Protein AF-A0A1A8WKZ7-F1 (afdb_monomer_lite)

Sequence (578 aa):
KQLILRSRLQVYEELKKWKVPHANYVVVDHDTVKRGEHVFEEYYDYIVYDNIRLNKPFIEKPINADNHNNWIYYPKNTGGGCKKLFRKIKDRSSEYCPDIHQVRTNGTYIYEEFLSTFGTDIKVYTVGQMFAHAEARKSPALDGKVCRTSEGKEVRYAVILSEAEKIIAYRIVEAFQQTVCGFDILRTANGPFVCDVNGWSFVKGNIKYYNDCAHILRAMFLAKLEEKYNIIPRDLADNWYSIENEEEVLRKTFRQPDDLHCSHHEELCSVIIVMRHGDRKPKQKMKFVTDKTLFLEYFNNDDSLYNLIDNKITHDGSTGLSTTGSGVASNSLGSTMHLNTSSAVYNYDILNKNGSNCTGLNNISLEKKIPCNDVEKQDESIKKQNTNSSNYNEQNSSPKKTNSQDDEERKRNLQKAYTKKQIKFKSPEELQDLFLRNNIILNEIEKEYKHLKEEILQIQNNYNEQVEKDSKNGDQTKDDNDLSELEAKRTEYEVMIENHKTLYKILERGDGFTGINRKIQLKPVDFEVINDKIIVTKILVVAKWGGELTRMGRRQSENLGKRFRATLYPGDSDGLLR

pLDDT: mean 71.94, std 26.07, range [19.52, 98.12]

Organism: NCBI:txid864141

Foldseek 3Di:
DVVLQQFVVSVVVLCVVLVAFAFDKDKDWLVCVVVVVWDWDDDQAWIATNNDIDGPQKKKADRGQVFQQIKTFHHVVVQTFIKTAHDDDQFFGIDTDSVHRDDDSPGMIMIGHDFDAPQWKKKWKAQALQFIWIKIAGDCVPHRTFDADPVRHGDIDTDFDDPSVSVSSNSVCVSVVANTWMFIWGQHPVGIHTHHTNGHDADPPDPVSVVVNVVSVVVVVVVVCCVPPVPDPVVCCVVVVVCPDPVVVSDVRRDDPPPPDDDDDDDCPDDDDDDDFFDWDDKDKDKDKDQDPLQLCCPFPCPNPPVPPDVPDDDDDDDDDDDDDDDDDDDDDDDDDDDDDDDDDDDDDDDDDDDDDDDDDDDDDDDDDDDDDDDDDDDDDDDDDDDDDDDDDDDDDDDDDDPVVVVVVVVVVVVVVQQPDKDKDQALVSLVSVLVSLVVVLVVLVVVLVVLVVVLVVLVVVVVVVVVPDPDDDDPPPSVVVSVVSVVVNVVSVVVNVVSVVSNCQSPPDDRSPDSFKMKMKGQDDWDQDPNDIRRRMIMIMIMGIRHGDPRRVVVVVVVLQVVCCVVDVDDDSDPDD

Secondary structure (DSSP, 8-state):
-GGGGGBHHHHHHHHHHTT-----EEEEEHHHHHTTSS-EEE-SSEEEETTEEEESSEEEEESBTT----EEE--GGGT--EEEEEEEETTEEEEEETT--SPP-SSEEEEEE----SSEEEEEEEESSS-EEEEEEE-TTSS-B--B-TTSPBP-EEEPPPHHHHHHHHHHHHHHT-SEEEEEEEEETTEEEEEEEEES---SS-HHHHHHHHHHHHHHHHHHHHHHH----TTTHHHHTT---HHHHHHHHS--TT---------------------BPPEEE--EEE--HHHHHHHH-TTTTTTTSSTTSS-------------------------------------------------------------------------------------PPPTHHHHHHHHHHHHHHHTT--B---SHHHHHHHHHHHHHHHHHHHHHHHHHHHHHHHHHHHHHHHHTT--S---HHHHHHHHHHHHHHHHHHHHHHHHHHHHHHHHHSSGGG--TT-EEEEEEEEEEEETTEEEEEEEEEEEEEE-PBPHHHHHHHHHHHHHHHHHHS-SS---S--

InterPro domains:
  IPR000560 Histidine phosphatase superfamily, clade-2 [PF00328] (267-576)
  IPR013651 ATP-grasp fold, RimK-type [PF08443] (155-201)
  IPR029033 Histidine phosphatase superfamily [SSF53254] (265-569)
  IPR033379 Histidine acid phosphatase active site [PS00616] (268-282)
  IPR037446 Histidine acid phosphatase, VIP1 family [PTHR12750] (1-578)

Radius of gyration: 35.28 Å; chains: 1; bounding box: 80×85×117 Å

Structure (mmCIF, N/CA/C/O backbone):
data_AF-A0A1A8WKZ7-F1
#
_entry.id   AF-A0A1A8WKZ7-F1
#
loop_
_atom_site.group_PDB
_atom_site.id
_atom_site.type_symbol
_atom_site.label_atom_id
_atom_site.label_alt_id
_atom_site.label_comp_id
_atom_site.label_asym_id
_atom_site.label_entity_id
_atom_site.label_seq_id
_atom_site.pdbx_PDB_ins_code
_atom_site.Cartn_x
_atom_site.Cartn_y
_atom_site.Cartn_z
_atom_site.occupancy
_atom_site.B_iso_or_equiv
_atom_site.auth_seq_id
_atom_site.auth_comp_id
_atom_site.auth_asym_id
_atom_site.auth_atom_id
_atom_site.pdbx_PDB_model_num
ATOM 1 N N . LYS A 1 1 ? -3.377 13.063 -4.731 1.00 71.75 1 LYS A N 1
ATOM 2 C CA . LYS A 1 1 ? -3.562 11.724 -5.345 1.00 71.75 1 LYS A CA 1
ATOM 3 C C . LYS A 1 1 ? -2.998 10.554 -4.522 1.00 71.75 1 LYS A C 1
ATOM 5 O O . LYS A 1 1 ? -3.592 9.496 -4.601 1.00 71.75 1 LYS A O 1
ATOM 10 N N . GLN A 1 2 ? -1.955 10.695 -3.688 1.00 77.25 2 GLN A N 1
ATOM 11 C CA . GLN A 1 2 ? -1.358 9.550 -2.957 1.00 77.25 2 GLN A CA 1
ATOM 12 C C . GLN A 1 2 ? -2.337 8.700 -2.109 1.00 77.25 2 GLN A C 1
ATOM 14 O O . GLN A 1 2 ? -2.132 7.500 -1.993 1.00 77.25 2 GLN A O 1
ATOM 19 N N . LEU A 1 3 ? -3.426 9.277 -1.576 1.00 84.88 3 LEU A N 1
ATOM 20 C CA . LEU A 1 3 ? -4.473 8.520 -0.864 1.00 84.88 3 LEU A CA 1
ATOM 21 C C . LEU A 1 3 ? -5.161 7.444 -1.728 1.00 84.88 3 LEU A C 1
ATOM 23 O O . LEU A 1 3 ? -5.509 6.399 -1.191 1.00 84.88 3 LEU A O 1
ATOM 27 N N . ILE A 1 4 ? -5.281 7.662 -3.045 1.00 90.44 4 ILE A N 1
ATOM 28 C CA . ILE A 1 4 ? -5.861 6.706 -4.012 1.00 90.44 4 ILE A CA 1
ATOM 29 C C . ILE A 1 4 ? -5.137 5.358 -3.919 1.00 90.44 4 ILE A C 1
ATOM 31 O O . ILE A 1 4 ? -5.763 4.307 -3.918 1.00 90.44 4 ILE A O 1
ATOM 35 N N . LEU A 1 5 ? -3.811 5.393 -3.753 1.00 92.25 5 LEU A N 1
ATOM 36 C CA . LEU A 1 5 ? -2.958 4.207 -3.696 1.00 92.25 5 LEU A CA 1
ATOM 37 C C . LEU A 1 5 ? -3.195 3.331 -2.454 1.00 92.25 5 LEU A C 1
ATOM 39 O O . LEU A 1 5 ? -2.729 2.199 -2.436 1.00 92.25 5 LEU A O 1
ATOM 43 N N . ARG A 1 6 ? -3.914 3.813 -1.425 1.00 91.56 6 ARG A N 1
ATOM 44 C CA . ARG A 1 6 ? -4.303 2.987 -0.265 1.00 91.56 6 ARG A CA 1
ATOM 45 C C . ARG A 1 6 ? -5.490 2.061 -0.568 1.00 91.56 6 ARG A C 1
ATOM 47 O O . ARG A 1 6 ? -5.666 1.071 0.139 1.00 91.56 6 ARG A O 1
ATOM 54 N N . SER A 1 7 ? -6.292 2.347 -1.598 1.00 95.50 7 SER A N 1
ATOM 55 C CA . SER A 1 7 ? -7.467 1.551 -1.978 1.00 95.50 7 SER A CA 1
ATOM 56 C C . SER A 1 7 ? -7.294 0.955 -3.371 1.00 95.50 7 SER A C 1
ATOM 58 O O . SER A 1 7 ? -7.263 1.677 -4.366 1.00 95.50 7 SER A O 1
ATOM 60 N N . ARG A 1 8 ? -7.239 -0.378 -3.469 1.00 96.25 8 ARG A N 1
ATOM 61 C CA . ARG A 1 8 ? -7.125 -1.081 -4.759 1.00 96.25 8 ARG A CA 1
ATOM 62 C C . ARG A 1 8 ? -8.284 -0.764 -5.701 1.00 96.25 8 ARG A C 1
ATOM 64 O O . ARG A 1 8 ? -8.066 -0.673 -6.903 1.00 96.25 8 ARG A O 1
ATOM 71 N N . LEU A 1 9 ? -9.479 -0.522 -5.156 1.00 96.00 9 LEU A N 1
ATOM 72 C CA . LEU A 1 9 ? -10.637 -0.103 -5.942 1.00 96.00 9 LEU A CA 1
ATOM 73 C C . LEU A 1 9 ? -10.389 1.255 -6.611 1.00 96.00 9 LEU A C 1
ATOM 75 O O . LEU A 1 9 ? -10.510 1.361 -7.826 1.00 96.00 9 LEU A O 1
ATOM 79 N N . GLN A 1 10 ? -9.931 2.255 -5.852 1.00 96.62 10 GLN A N 1
ATOM 80 C CA . GLN A 1 10 ? -9.629 3.585 -6.398 1.00 96.62 10 GLN A CA 1
ATOM 81 C C . GLN A 1 10 ? -8.442 3.558 -7.376 1.00 96.62 10 GLN A C 1
ATOM 83 O O . GLN A 1 10 ? -8.415 4.315 -8.348 1.00 96.62 10 GLN A O 1
ATOM 88 N N . VAL A 1 11 ? -7.467 2.663 -7.162 1.00 97.19 11 VAL A N 1
ATOM 89 C CA . VAL A 1 11 ? -6.409 2.389 -8.148 1.00 97.19 11 VAL A CA 1
ATOM 90 C C . VAL A 1 11 ? -7.014 1.855 -9.449 1.00 97.19 11 VAL A C 1
ATOM 92 O O . VAL A 1 11 ? -6.665 2.358 -10.513 1.00 97.19 11 VAL A O 1
ATOM 95 N N . TYR A 1 12 ? -7.927 0.882 -9.395 1.00 96.94 12 TYR A N 1
ATOM 96 C CA . TYR A 1 12 ? -8.514 0.273 -10.597 1.00 96.94 12 TYR A CA 1
ATOM 97 C C . TYR A 1 12 ? -9.472 1.223 -11.327 1.00 96.94 12 TYR A C 1
ATOM 99 O O . TYR A 1 12 ? -9.458 1.271 -12.555 1.00 96.94 12 TYR A O 1
ATOM 107 N N . GLU A 1 13 ? -10.206 2.068 -10.604 1.00 96.38 13 GLU A N 1
ATOM 108 C CA . GLU A 1 13 ? -11.003 3.158 -11.178 1.00 96.38 13 GLU A CA 1
ATOM 109 C C . GLU A 1 13 ? -10.139 4.159 -11.967 1.00 96.38 13 GLU A C 1
ATOM 111 O O . GLU A 1 13 ? -10.470 4.492 -13.110 1.00 96.38 13 GLU A O 1
ATOM 116 N N . GLU A 1 14 ? -9.006 4.611 -11.412 1.00 96.81 14 GLU A N 1
ATOM 117 C CA . GLU A 1 14 ? -8.108 5.534 -12.123 1.00 96.81 14 GLU A CA 1
ATOM 118 C C . GLU A 1 14 ? -7.378 4.813 -13.284 1.00 96.81 14 GLU A C 1
ATOM 120 O O . GLU A 1 14 ? -7.262 5.394 -14.363 1.00 96.81 14 GLU A O 1
ATOM 125 N N . LEU A 1 15 ? -6.984 3.534 -13.158 1.00 97.56 15 LEU A N 1
ATOM 126 C CA . LEU A 1 15 ? -6.444 2.749 -14.290 1.00 97.56 15 LEU A CA 1
ATOM 127 C C . LEU A 1 15 ? -7.457 2.639 -15.445 1.00 97.56 15 LEU A C 1
ATOM 129 O O . LEU A 1 15 ? -7.109 2.924 -16.596 1.00 97.56 15 LEU A O 1
ATOM 133 N N . LYS A 1 16 ? -8.718 2.300 -15.143 1.00 96.56 16 LYS A N 1
ATOM 134 C CA . LYS A 1 16 ? -9.818 2.195 -16.116 1.00 96.56 16 LYS A CA 1
ATOM 135 C C . LYS A 1 16 ? -10.064 3.523 -16.831 1.00 96.56 16 LYS A C 1
ATOM 137 O O . LYS A 1 16 ? -10.123 3.570 -18.060 1.00 96.56 16 LYS A O 1
ATOM 142 N N . LYS A 1 17 ? -10.140 4.621 -16.073 1.00 97.00 17 LYS A N 1
ATOM 143 C CA . LYS A 1 17 ? -10.303 5.992 -16.584 1.00 97.00 17 LYS A CA 1
ATOM 144 C C . LYS A 1 17 ? -9.184 6.405 -17.545 1.00 97.00 17 LYS A C 1
ATOM 146 O O . LYS A 1 17 ? -9.459 7.030 -18.566 1.00 97.00 17 LYS A O 1
ATOM 151 N N . TRP A 1 18 ? -7.942 6.017 -17.256 1.00 97.00 18 TRP A N 1
ATOM 152 C CA . TRP A 1 18 ? -6.776 6.290 -18.105 1.00 97.00 18 TRP A CA 1
ATOM 153 C C . TRP A 1 18 ? -6.521 5.227 -19.186 1.00 97.00 18 TRP A C 1
ATOM 155 O O . TRP A 1 18 ? -5.505 5.287 -19.882 1.00 97.00 18 TRP A O 1
ATOM 165 N N . LYS A 1 19 ? -7.448 4.274 -19.374 1.00 97.00 19 LYS A N 1
ATOM 166 C CA . LYS A 1 19 ? -7.346 3.181 -20.356 1.00 97.00 19 LYS A CA 1
ATOM 167 C C . LYS A 1 19 ? -6.032 2.398 -20.211 1.00 97.00 19 LYS A C 1
ATOM 169 O O . LYS A 1 19 ? -5.365 2.093 -21.202 1.00 97.00 19 LYS A O 1
ATOM 174 N N . VAL A 1 20 ? -5.622 2.129 -18.973 1.00 97.75 20 VAL A N 1
ATOM 175 C CA . VAL A 1 20 ? -4.478 1.265 -18.661 1.00 97.75 20 VAL A CA 1
ATOM 176 C C . VAL A 1 20 ? -4.999 -0.165 -18.477 1.00 97.75 20 VAL A C 1
ATOM 178 O O . VAL A 1 20 ? -5.887 -0.355 -17.647 1.00 97.75 20 VAL A O 1
ATOM 181 N N . PRO A 1 21 ? -4.494 -1.170 -19.222 1.00 97.25 21 PRO A N 1
ATOM 182 C CA . PRO A 1 21 ? -4.981 -2.542 -19.103 1.00 97.25 21 PRO A CA 1
ATOM 183 C C . PRO A 1 21 ? -4.784 -3.104 -17.691 1.00 97.25 21 PRO A C 1
ATOM 185 O O . PRO A 1 21 ? -3.679 -3.064 -17.150 1.00 97.25 21 PRO A O 1
ATOM 188 N N . HIS A 1 22 ? -5.846 -3.667 -17.123 1.00 96.69 22 HIS A N 1
ATOM 189 C CA . HIS A 1 22 ? -5.868 -4.403 -15.857 1.00 96.69 22 HIS A CA 1
ATOM 190 C C . HIS A 1 22 ? -6.799 -5.621 -16.008 1.00 96.69 22 HIS A C 1
ATOM 192 O O . HIS A 1 22 ? -7.560 -5.692 -16.973 1.00 96.69 22 HIS A O 1
ATOM 198 N N . ALA A 1 23 ? -6.738 -6.588 -15.089 1.00 95.25 23 ALA A N 1
ATOM 199 C CA . ALA A 1 23 ? -7.630 -7.753 -15.110 1.00 95.25 23 ALA A CA 1
ATOM 200 C C . ALA A 1 23 ? -9.109 -7.340 -14.962 1.00 95.25 23 ALA A C 1
ATOM 202 O O . ALA A 1 23 ? -9.403 -6.331 -14.309 1.00 95.25 23 ALA A O 1
ATOM 203 N N . ASN A 1 24 ? -10.045 -8.117 -15.520 1.00 94.25 24 ASN A N 1
ATOM 204 C CA . ASN A 1 24 ? -11.459 -7.946 -15.181 1.00 94.25 24 ASN A CA 1
ATOM 205 C C . ASN A 1 24 ? -11.666 -8.314 -13.709 1.00 94.25 24 ASN A C 1
ATOM 207 O O . ASN A 1 24 ? -11.052 -9.263 -13.215 1.00 94.25 24 ASN A O 1
ATOM 211 N N . TYR A 1 25 ? -12.519 -7.564 -13.013 1.00 96.19 25 TYR A N 1
ATOM 212 C CA . TYR A 1 25 ? -12.750 -7.748 -11.586 1.00 96.19 25 TYR A CA 1
ATOM 213 C C . TYR A 1 25 ? -14.197 -7.474 -11.179 1.00 96.19 25 TYR A C 1
ATOM 215 O O . TYR A 1 25 ? -14.908 -6.700 -11.822 1.00 96.19 25 TYR A O 1
ATOM 223 N N . VAL A 1 26 ? -14.592 -8.078 -10.062 1.00 96.25 26 VAL A N 1
ATOM 224 C CA . VAL A 1 26 ? -15.839 -7.828 -9.337 1.00 96.25 26 VAL A CA 1
ATOM 225 C C . VAL A 1 26 ? -15.483 -7.407 -7.912 1.00 96.25 26 VAL A C 1
ATOM 227 O O . VAL A 1 26 ? -14.563 -7.958 -7.305 1.00 96.25 26 VAL A O 1
ATOM 230 N N . VAL A 1 27 ? -16.194 -6.415 -7.378 1.00 96.94 27 VAL A N 1
ATOM 231 C CA . VAL A 1 27 ? -16.107 -6.029 -5.964 1.00 96.94 27 VAL A CA 1
ATOM 232 C C . VAL A 1 27 ? -17.284 -6.666 -5.247 1.00 96.94 27 VAL A C 1
ATOM 234 O O . VAL A 1 27 ? -18.422 -6.432 -5.640 1.00 96.94 27 VAL A O 1
ATOM 237 N N . VAL A 1 28 ? -17.010 -7.451 -4.210 1.00 97.00 28 VAL A N 1
ATOM 238 C CA . VAL A 1 28 ? -18.039 -8.099 -3.392 1.00 97.00 28 VAL A CA 1
ATOM 239 C C . VAL A 1 28 ? -17.899 -7.583 -1.972 1.00 97.00 28 VAL A C 1
ATOM 241 O O . VAL A 1 28 ? -16.843 -7.739 -1.351 1.00 97.00 28 VAL A O 1
ATOM 244 N N . ASP A 1 29 ? -18.964 -6.972 -1.461 1.00 96.38 29 ASP A N 1
ATOM 245 C CA . ASP A 1 29 ? -19.082 -6.645 -0.047 1.00 96.38 29 ASP A CA 1
ATOM 246 C C . ASP A 1 29 ? -19.871 -7.743 0.666 1.00 96.38 29 ASP A C 1
ATOM 248 O O . ASP A 1 29 ? -21.097 -7.796 0.615 1.00 96.38 29 ASP A O 1
ATOM 252 N N . HIS A 1 30 ? -19.173 -8.658 1.339 1.00 95.31 30 HIS A N 1
ATOM 253 C CA . HIS A 1 30 ? -19.844 -9.783 1.992 1.00 95.31 30 HIS A CA 1
ATOM 254 C C . HIS A 1 30 ? -20.759 -9.363 3.149 1.00 95.31 30 HIS A C 1
ATOM 256 O O . HIS A 1 30 ? -21.585 -10.165 3.583 1.00 95.31 30 HIS A O 1
ATOM 262 N N . ASP A 1 31 ? -20.672 -8.124 3.639 1.00 94.19 31 ASP A N 1
ATOM 263 C CA . ASP A 1 31 ? -21.614 -7.622 4.639 1.00 94.19 31 ASP A CA 1
ATOM 264 C C . ASP A 1 31 ? -22.947 -7.172 4.016 1.00 94.19 31 ASP A C 1
ATOM 266 O O . ASP A 1 31 ? -23.980 -7.313 4.670 1.00 94.19 31 ASP A O 1
ATOM 270 N N . THR A 1 32 ? -22.976 -6.716 2.755 1.00 94.50 32 THR A N 1
ATOM 271 C CA . THR A 1 32 ? -24.239 -6.467 2.021 1.00 94.50 32 THR A CA 1
ATOM 272 C C . THR A 1 32 ? -24.911 -7.789 1.633 1.00 94.50 32 THR A C 1
ATOM 274 O O . THR A 1 32 ? -26.124 -7.942 1.787 1.00 94.50 32 THR A O 1
ATOM 277 N N . VAL A 1 33 ? -24.113 -8.793 1.247 1.00 94.50 33 VAL A N 1
ATOM 278 C CA . VAL A 1 33 ? -24.564 -10.173 0.987 1.00 94.50 33 VAL A CA 1
ATOM 279 C C . VAL A 1 33 ? -25.240 -10.773 2.226 1.00 94.50 33 VAL A C 1
ATOM 281 O O . VAL A 1 33 ? -26.347 -11.296 2.127 1.00 94.50 33 VAL A O 1
ATOM 284 N N . LYS A 1 34 ? -24.639 -10.643 3.420 1.00 93.38 34 LYS A N 1
ATOM 285 C CA . LYS A 1 34 ? -25.251 -11.104 4.689 1.00 93.38 34 LYS A CA 1
ATOM 286 C C . LYS A 1 34 ? -26.572 -10.405 5.017 1.00 93.38 34 LYS A C 1
ATOM 288 O O . LYS A 1 34 ? -27.421 -11.009 5.667 1.00 93.38 34 LYS A O 1
ATOM 293 N N . ARG A 1 35 ? -26.750 -9.148 4.590 1.00 94.75 35 ARG A N 1
ATOM 294 C CA . ARG A 1 35 ? -28.013 -8.402 4.734 1.00 94.75 35 ARG A CA 1
ATOM 295 C C . ARG A 1 35 ? -29.060 -8.777 3.676 1.00 94.75 35 ARG A C 1
ATOM 297 O O . ARG A 1 35 ? -30.199 -8.335 3.789 1.00 94.75 35 ARG A O 1
ATOM 304 N N . GLY A 1 36 ? -28.706 -9.598 2.683 1.00 93.12 36 GLY A N 1
ATOM 305 C CA . GLY A 1 36 ? -29.589 -9.985 1.580 1.00 93.12 36 GLY A CA 1
ATOM 306 C C . GLY A 1 36 ? -29.788 -8.890 0.528 1.00 93.12 36 GLY A C 1
ATOM 307 O O . GLY A 1 36 ? -30.736 -8.962 -0.247 1.00 93.12 36 GLY A O 1
ATOM 308 N N . GLU A 1 37 ? -28.922 -7.872 0.504 1.00 95.12 37 GLU A N 1
ATOM 309 C CA . GLU A 1 37 ? -28.981 -6.767 -0.468 1.00 95.12 37 GLU A CA 1
ATOM 310 C C . GLU A 1 37 ? -28.437 -7.178 -1.847 1.00 95.12 37 GLU A C 1
ATOM 312 O O . GLU A 1 37 ? -28.859 -6.630 -2.862 1.00 95.12 37 GLU A O 1
ATOM 317 N N . HIS A 1 38 ? -27.520 -8.151 -1.872 1.00 95.00 38 HIS A N 1
ATOM 318 C CA . HIS A 1 38 ? -26.842 -8.663 -3.064 1.00 95.00 38 HIS A CA 1
ATOM 319 C C . HIS A 1 38 ? -26.800 -10.194 -3.048 1.00 95.00 38 HIS A C 1
ATOM 321 O O . HIS A 1 38 ? -26.739 -10.809 -1.978 1.00 95.00 38 HIS A O 1
ATOM 327 N N . VAL A 1 39 ? -26.803 -10.818 -4.229 1.00 94.88 39 VAL A N 1
ATOM 328 C CA . VAL A 1 39 ? -26.805 -12.284 -4.362 1.00 94.88 39 VAL A CA 1
ATOM 329 C C . VAL A 1 39 ? -25.388 -12.776 -4.630 1.00 94.88 39 VAL A C 1
ATOM 331 O O . VAL A 1 39 ? -24.793 -12.434 -5.650 1.00 94.88 39 VAL A O 1
ATOM 334 N N . PHE A 1 40 ? -24.867 -13.617 -3.735 1.00 96.94 40 PHE A N 1
ATOM 335 C CA . PHE A 1 40 ? -23.580 -14.291 -3.893 1.00 96.94 40 PHE A CA 1
ATOM 336 C C . PHE A 1 40 ? -23.755 -15.810 -3.819 1.00 96.94 40 PHE A C 1
ATOM 338 O O . PHE A 1 40 ? -24.225 -16.339 -2.811 1.00 96.94 40 PHE A O 1
ATOM 345 N N . GLU A 1 41 ? -23.335 -16.510 -4.870 1.00 96.38 41 GLU A N 1
ATOM 346 C CA . GLU A 1 41 ? -23.343 -17.970 -4.948 1.00 96.38 41 GLU A CA 1
ATOM 347 C C . GLU A 1 41 ? -21.910 -18.477 -5.140 1.00 96.38 41 GLU A C 1
ATOM 349 O O . GLU A 1 41 ? -21.220 -18.107 -6.096 1.00 96.38 41 GLU A O 1
ATOM 354 N N . GLU A 1 42 ? -21.449 -19.350 -4.244 1.00 96.50 42 GLU A N 1
ATOM 355 C CA . GLU A 1 42 ? -20.142 -19.992 -4.362 1.00 96.50 42 GLU A CA 1
ATOM 356 C C . GLU A 1 42 ? -20.273 -21.448 -4.818 1.00 96.50 42 GLU A C 1
ATOM 358 O O . GLU A 1 42 ? -20.920 -22.275 -4.174 1.00 96.50 42 GLU A O 1
ATOM 363 N N . TYR A 1 43 ? -19.571 -21.774 -5.901 1.00 96.12 43 TYR A N 1
ATOM 364 C CA . TYR A 1 43 ? -19.413 -23.125 -6.419 1.00 96.12 43 TYR A CA 1
ATOM 365 C C . TYR A 1 43 ? -17.936 -23.538 -6.374 1.00 96.12 43 TYR A C 1
ATOM 367 O O . TYR A 1 43 ? -17.029 -22.724 -6.186 1.00 96.12 43 TYR A O 1
ATOM 375 N N . TYR A 1 44 ? -17.656 -24.831 -6.570 1.00 94.81 44 TYR A N 1
ATOM 376 C CA . TYR A 1 44 ? -16.279 -25.325 -6.468 1.00 94.81 44 TYR A CA 1
ATOM 377 C C . TYR A 1 44 ? -15.336 -24.651 -7.480 1.00 94.81 44 TYR A C 1
ATOM 379 O O . TYR A 1 44 ? -14.238 -24.253 -7.102 1.00 94.81 44 TYR A O 1
ATOM 387 N N . ASP A 1 45 ? -15.775 -24.480 -8.731 1.00 96.94 45 ASP A N 1
ATOM 388 C CA . ASP A 1 45 ? -14.955 -23.979 -9.846 1.00 96.94 45 ASP A CA 1
ATOM 389 C C . ASP A 1 45 ? -15.245 -22.523 -10.250 1.00 96.94 45 ASP A C 1
ATOM 391 O O . ASP A 1 45 ? -14.599 -22.001 -11.156 1.00 96.94 45 ASP A O 1
ATOM 395 N N . TYR A 1 46 ? -16.212 -21.850 -9.621 1.00 97.06 46 TYR A N 1
ATOM 396 C CA . TYR A 1 46 ? -16.593 -20.472 -9.948 1.00 97.06 46 TYR A CA 1
ATOM 397 C C . TYR A 1 46 ? -17.385 -19.817 -8.812 1.00 97.06 46 TYR A C 1
ATOM 399 O O . TYR A 1 46 ? -17.951 -20.501 -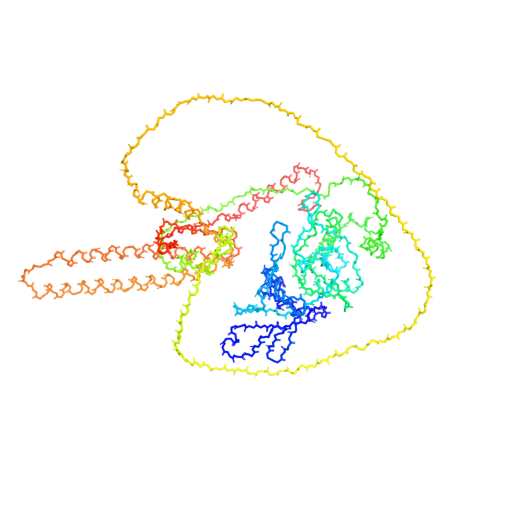7.965 1.00 97.06 46 TYR A O 1
ATOM 407 N N . ILE A 1 47 ? -17.444 -18.489 -8.824 1.00 97.56 47 ILE A N 1
ATOM 408 C CA . ILE A 1 47 ? -18.349 -17.689 -7.991 1.00 97.56 47 ILE A CA 1
ATOM 409 C C . ILE A 1 47 ? -19.316 -16.916 -8.890 1.00 97.56 47 ILE A C 1
ATOM 411 O O . ILE A 1 47 ? -18.994 -16.639 -10.050 1.00 97.56 47 ILE A O 1
ATOM 415 N N . VAL A 1 48 ? -20.487 -16.568 -8.366 1.00 97.44 48 VAL A N 1
ATOM 416 C CA . VAL A 1 48 ? -21.463 -15.685 -9.014 1.00 97.44 48 VAL A CA 1
ATOM 417 C C . VAL A 1 48 ? -21.823 -14.567 -8.042 1.00 97.44 48 VAL A C 1
ATOM 419 O O . VAL A 1 48 ? -22.139 -14.837 -6.888 1.00 97.44 48 VAL A O 1
ATOM 422 N N . TYR A 1 49 ? -21.774 -13.320 -8.503 1.00 96.31 49 TYR A N 1
ATOM 423 C CA . TYR A 1 49 ? -22.215 -12.146 -7.750 1.00 96.31 49 TYR A CA 1
ATOM 424 C C . TYR A 1 49 ? -23.123 -11.294 -8.637 1.00 96.31 49 TYR A C 1
ATOM 426 O O . TYR A 1 49 ? -22.694 -10.871 -9.708 1.00 96.31 49 TYR A O 1
ATOM 434 N N . ASP A 1 50 ? -24.382 -11.100 -8.241 1.00 93.31 50 ASP A N 1
ATOM 435 C CA . ASP A 1 50 ? -25.413 -10.390 -9.018 1.00 93.31 50 ASP A CA 1
ATOM 436 C C . ASP A 1 50 ? -25.478 -10.814 -10.503 1.00 93.31 50 ASP A C 1
ATOM 438 O O . ASP A 1 50 ? -25.539 -9.994 -11.421 1.00 93.31 50 ASP A O 1
ATOM 442 N N . ASN A 1 51 ? -25.474 -12.129 -10.751 1.00 92.94 51 ASN A N 1
ATOM 443 C CA . ASN A 1 51 ? -25.416 -12.776 -12.075 1.00 92.94 51 ASN A CA 1
ATOM 444 C C . ASN A 1 51 ? -24.075 -12.648 -12.833 1.00 92.94 51 ASN A C 1
ATOM 446 O O . ASN A 1 51 ? -23.926 -13.230 -13.909 1.00 92.94 51 ASN A O 1
ATOM 450 N N . ILE A 1 52 ? -23.070 -11.954 -12.290 1.00 94.56 52 ILE A N 1
ATOM 451 C CA . ILE A 1 52 ? -21.713 -11.918 -12.849 1.00 94.56 52 ILE A CA 1
ATOM 452 C C . ILE A 1 52 ? -20.946 -13.149 -12.365 1.00 94.56 52 ILE A C 1
ATOM 454 O O . ILE A 1 52 ? -20.600 -13.264 -11.190 1.00 94.56 52 ILE A O 1
ATOM 458 N N . ARG A 1 53 ? -20.660 -14.078 -13.282 1.00 96.00 53 ARG A N 1
ATOM 459 C CA . ARG A 1 53 ? -19.893 -15.299 -13.005 1.00 96.00 53 ARG A CA 1
ATOM 460 C C . ARG A 1 53 ? -18.394 -15.093 -13.237 1.00 96.00 53 ARG A C 1
ATOM 462 O O . ARG A 1 53 ? -17.990 -14.731 -14.338 1.00 96.00 53 ARG A O 1
ATOM 469 N N . LEU A 1 54 ? -17.573 -15.448 -12.248 1.00 97.19 54 LEU A N 1
ATOM 470 C CA . LEU A 1 54 ? -16.110 -15.485 -12.341 1.00 97.19 54 LEU A CA 1
ATOM 471 C C . LEU A 1 54 ? -15.604 -16.920 -12.128 1.00 97.19 54 LEU A C 1
ATOM 473 O O . LEU A 1 54 ? -15.826 -17.520 -11.076 1.00 97.19 54 LEU A O 1
ATOM 477 N N . ASN A 1 55 ? -14.929 -17.485 -13.131 1.00 96.50 55 ASN A N 1
ATOM 478 C CA . ASN A 1 55 ? -14.397 -18.850 -13.073 1.00 96.50 55 ASN A CA 1
ATOM 479 C C . ASN A 1 55 ? -13.026 -18.896 -12.387 1.00 96.50 55 ASN A C 1
ATOM 481 O O . ASN A 1 55 ? -12.234 -17.964 -12.509 1.00 96.50 55 ASN A O 1
ATOM 485 N N . LYS A 1 56 ? -12.716 -20.008 -11.715 1.00 96.62 56 LYS A N 1
ATOM 486 C CA . LYS A 1 56 ? -11.360 -20.301 -11.242 1.00 96.62 56 LYS A CA 1
ATOM 487 C C . LYS A 1 56 ? -10.470 -20.708 -12.440 1.00 96.62 56 LYS A C 1
ATOM 489 O O . LYS A 1 56 ? -10.939 -21.437 -13.314 1.00 96.62 56 LYS A O 1
ATOM 494 N N . PRO A 1 57 ? -9.188 -20.300 -12.478 1.00 96.38 57 PRO A N 1
ATOM 495 C CA . PRO A 1 57 ? -8.503 -19.579 -11.418 1.00 96.38 57 PRO A CA 1
ATOM 496 C C . PRO A 1 57 ? -8.856 -18.086 -11.368 1.00 96.38 57 PRO A C 1
ATOM 498 O O . PRO A 1 57 ? -8.898 -17.397 -12.384 1.00 96.38 57 PRO A O 1
ATOM 501 N N . PHE A 1 58 ? -9.054 -17.587 -10.150 1.00 97.69 58 PHE A N 1
ATOM 502 C CA . PHE A 1 58 ? -9.202 -16.163 -9.846 1.00 97.69 58 PHE A CA 1
ATOM 503 C C . PHE A 1 58 ? -8.369 -15.808 -8.613 1.00 97.69 58 PHE A C 1
ATOM 505 O O . PHE A 1 58 ? -7.988 -16.691 -7.835 1.00 97.69 58 PHE A O 1
ATOM 512 N N . ILE A 1 59 ? -8.076 -14.522 -8.426 1.00 97.62 59 ILE A N 1
ATOM 513 C CA . ILE A 1 59 ? -7.359 -14.016 -7.252 1.00 97.62 59 ILE A CA 1
ATOM 514 C C . ILE A 1 59 ? -8.205 -12.989 -6.495 1.00 97.62 59 ILE A C 1
ATOM 516 O O . ILE A 1 59 ? -8.770 -12.058 -7.057 1.00 97.62 59 ILE A O 1
ATOM 520 N N . GLU A 1 60 ? -8.286 -13.192 -5.187 1.00 98.00 60 GLU A N 1
ATOM 521 C CA . GLU A 1 60 ? -9.016 -12.381 -4.224 1.00 98.00 60 GLU A CA 1
ATOM 522 C C . GLU A 1 60 ? -8.037 -11.449 -3.499 1.00 98.00 60 GLU A C 1
ATOM 524 O O . GLU A 1 60 ? -7.086 -11.892 -2.839 1.00 98.00 60 GLU A O 1
ATOM 529 N N . LYS A 1 61 ? -8.271 -10.142 -3.614 1.00 97.62 61 LYS A N 1
ATOM 530 C CA . LYS A 1 61 ? -7.456 -9.075 -3.029 1.00 97.62 61 LYS A CA 1
ATOM 531 C C . LYS A 1 61 ? -8.285 -8.278 -2.014 1.00 97.62 61 LYS A C 1
ATOM 533 O O . LYS A 1 61 ? -9.380 -7.830 -2.348 1.00 97.62 61 LYS A O 1
ATOM 538 N N . PRO A 1 62 ? -7.775 -8.022 -0.796 1.00 96.94 62 PRO A N 1
ATOM 539 C CA . PRO A 1 62 ? -8.371 -7.038 0.111 1.00 96.94 62 PRO A CA 1
ATOM 540 C C . PRO A 1 62 ? -8.473 -5.649 -0.543 1.00 96.94 62 PRO A C 1
ATOM 542 O O . PRO A 1 62 ? -7.586 -5.277 -1.314 1.00 96.94 62 PRO A O 1
ATOM 545 N N . ILE A 1 63 ? -9.484 -4.847 -0.190 1.00 95.56 63 ILE A N 1
ATOM 546 C CA . ILE A 1 63 ? -9.606 -3.458 -0.685 1.00 95.56 63 ILE A CA 1
ATOM 547 C C . ILE A 1 63 ? -8.386 -2.604 -0.296 1.00 95.56 63 ILE A C 1
ATOM 549 O O . ILE A 1 63 ? -7.877 -1.843 -1.119 1.00 95.56 63 ILE A O 1
ATOM 553 N N . ASN A 1 64 ? -7.875 -2.755 0.930 1.00 94.44 64 ASN A N 1
ATOM 554 C CA . ASN A 1 64 ? -6.669 -2.061 1.387 1.00 94.44 64 ASN A CA 1
ATOM 555 C C . ASN A 1 64 ? -5.419 -2.580 0.646 1.00 94.44 64 ASN A C 1
ATOM 557 O O . ASN A 1 64 ? -5.060 -3.754 0.770 1.00 94.44 64 ASN A O 1
ATOM 561 N N . ALA A 1 65 ? -4.734 -1.693 -0.079 1.00 92.19 65 ALA A N 1
ATOM 562 C CA . ALA A 1 65 ? -3.553 -2.011 -0.879 1.00 92.19 65 ALA A CA 1
ATOM 563 C C . ALA A 1 65 ? -2.332 -2.452 -0.046 1.00 92.19 65 ALA A C 1
ATOM 565 O O . ALA A 1 65 ? -1.577 -3.321 -0.493 1.00 92.19 65 ALA A O 1
ATOM 566 N N . ASP A 1 66 ? -2.182 -1.937 1.180 1.00 89.25 66 ASP A N 1
ATOM 567 C CA . ASP A 1 66 ? -1.111 -2.329 2.110 1.00 89.25 66 ASP A CA 1
ATOM 568 C C . ASP A 1 66 ? -1.325 -3.747 2.680 1.00 89.25 66 ASP A C 1
ATOM 570 O O . ASP A 1 66 ? -0.384 -4.402 3.141 1.00 89.25 66 ASP A O 1
ATOM 574 N N . ASN A 1 67 ? -2.556 -4.273 2.618 1.00 92.38 67 ASN A N 1
ATOM 575 C CA . ASN A 1 67 ? -2.842 -5.655 2.984 1.00 92.38 67 ASN A CA 1
ATOM 576 C C . ASN A 1 67 ? -2.485 -6.589 1.816 1.00 92.38 67 ASN A C 1
ATOM 578 O O . ASN A 1 67 ? -3.209 -6.690 0.823 1.00 92.38 67 ASN A O 1
ATOM 582 N N . HIS A 1 68 ? -1.353 -7.280 1.942 1.00 90.12 68 HIS A N 1
ATOM 583 C CA . HIS A 1 68 ? -0.809 -8.188 0.926 1.00 90.12 68 HIS A CA 1
ATOM 584 C C . HIS A 1 68 ? -1.343 -9.634 0.997 1.00 90.12 68 HIS A C 1
ATOM 586 O O . HIS A 1 68 ? -0.786 -10.508 0.330 1.00 90.12 68 HIS A O 1
ATOM 592 N N . ASN A 1 69 ? -2.377 -9.911 1.801 1.00 94.00 69 ASN A N 1
ATOM 593 C CA . ASN A 1 69 ? -2.953 -11.251 1.953 1.00 94.00 69 ASN A CA 1
ATOM 594 C C . ASN A 1 69 ? -3.885 -11.594 0.776 1.00 94.00 69 ASN A C 1
ATOM 596 O O . ASN A 1 69 ? -5.101 -11.724 0.950 1.00 94.00 69 ASN A O 1
ATOM 600 N N . ASN A 1 70 ? -3.316 -11.715 -0.423 1.00 96.00 70 ASN A N 1
ATOM 601 C CA . ASN A 1 70 ? -4.036 -12.027 -1.659 1.00 96.00 70 ASN A CA 1
ATOM 602 C C . ASN A 1 70 ? -4.133 -13.551 -1.826 1.00 96.00 70 ASN A C 1
ATOM 604 O O . ASN A 1 70 ? -3.133 -14.242 -1.632 1.00 96.00 70 ASN A O 1
ATOM 608 N N . TRP A 1 71 ? -5.304 -14.103 -2.137 1.00 97.56 71 TRP A N 1
ATOM 609 C CA . TRP A 1 71 ? -5.503 -15.559 -2.223 1.00 97.56 71 TRP A CA 1
ATOM 610 C C . TRP A 1 71 ? -5.892 -15.945 -3.653 1.00 97.56 71 TRP A C 1
ATOM 612 O O . TRP A 1 71 ? -6.812 -15.366 -4.215 1.00 97.56 71 TRP A O 1
ATOM 622 N N . ILE A 1 72 ? -5.178 -16.896 -4.256 1.00 97.19 72 ILE A N 1
ATOM 623 C CA . ILE A 1 72 ? -5.491 -17.443 -5.586 1.00 97.19 72 ILE A CA 1
ATOM 624 C C . ILE A 1 72 ? -6.252 -18.749 -5.384 1.00 97.19 72 ILE A C 1
ATOM 626 O O . ILE A 1 72 ? -5.749 -19.625 -4.686 1.00 97.19 72 ILE A O 1
ATOM 630 N N . TYR A 1 73 ? -7.415 -18.907 -6.002 1.00 97.56 73 TYR A N 1
ATOM 631 C CA . TYR A 1 73 ? -8.211 -20.135 -5.931 1.00 97.56 73 TYR A CA 1
ATOM 632 C C . TYR A 1 73 ? -8.088 -20.898 -7.242 1.00 97.56 73 TYR A C 1
ATOM 634 O O . TYR A 1 73 ? -8.209 -20.289 -8.302 1.00 97.56 73 TYR A O 1
ATOM 642 N N . TYR A 1 74 ? -7.859 -22.209 -7.186 1.00 95.88 74 TYR A N 1
ATOM 643 C CA . TYR A 1 74 ? -7.659 -23.032 -8.381 1.00 95.88 74 TYR A CA 1
ATOM 644 C C . TYR A 1 74 ? -8.881 -23.910 -8.670 1.00 95.88 74 TYR A C 1
ATOM 646 O O . TYR A 1 74 ? -9.558 -24.347 -7.736 1.00 95.88 74 TYR A O 1
ATOM 654 N N . PRO A 1 75 ? -9.171 -24.187 -9.951 1.00 96.25 75 PRO A N 1
ATOM 655 C CA . PRO A 1 75 ? -10.221 -25.119 -10.329 1.00 96.25 75 PRO A CA 1
ATOM 656 C C . PRO A 1 75 ? -9.827 -26.572 -10.016 1.00 96.25 75 PRO A C 1
ATOM 658 O O . PRO A 1 75 ? -8.650 -26.937 -9.904 1.00 96.25 75 PRO A O 1
ATOM 661 N N . LYS A 1 76 ? -10.839 -27.431 -9.903 1.00 94.19 76 LYS A N 1
ATOM 662 C CA . LYS A 1 76 ? -10.733 -28.853 -9.558 1.00 94.19 76 LYS A CA 1
ATOM 663 C C . LYS A 1 76 ? -9.850 -29.633 -10.526 1.00 94.19 76 LYS A C 1
ATOM 665 O O . LYS A 1 76 ? -9.084 -30.495 -10.104 1.00 94.19 76 LYS A O 1
ATOM 670 N N . ASN A 1 77 ? -9.923 -29.305 -11.815 1.00 92.44 77 ASN A N 1
ATOM 671 C CA . ASN A 1 77 ? -9.135 -29.948 -12.870 1.00 92.44 77 ASN A CA 1
ATOM 672 C C . ASN A 1 77 ? -7.621 -29.664 -12.774 1.00 92.44 77 ASN A C 1
ATOM 674 O O . ASN A 1 77 ? -6.840 -30.429 -13.331 1.00 92.44 77 ASN A O 1
ATOM 678 N N . THR A 1 78 ? -7.195 -28.630 -12.037 1.00 89.06 78 THR A N 1
ATOM 679 C CA . THR A 1 78 ? -5.778 -28.349 -11.733 1.00 89.06 78 THR A CA 1
ATOM 680 C C . THR A 1 78 ? -5.377 -28.730 -10.302 1.00 89.06 78 THR A C 1
ATOM 682 O O . THR A 1 78 ? -4.329 -28.298 -9.830 1.00 89.06 78 THR A O 1
ATOM 685 N N . GLY A 1 79 ? -6.197 -29.522 -9.600 1.00 88.00 79 GLY A N 1
ATOM 686 C CA . GLY A 1 79 ? -5.933 -29.992 -8.233 1.00 88.00 79 GLY A CA 1
ATOM 687 C C . GLY A 1 79 ? -6.676 -29.246 -7.117 1.00 88.00 79 GLY A C 1
ATOM 688 O O . GLY A 1 79 ? -6.548 -29.640 -5.960 1.00 88.00 79 GLY A O 1
ATOM 689 N N . GLY A 1 80 ? -7.477 -28.224 -7.444 1.00 92.75 80 GLY A N 1
ATOM 690 C CA . GLY A 1 80 ? -8.276 -27.475 -6.469 1.00 92.75 80 GLY A CA 1
ATOM 691 C C . GLY A 1 80 ? -7.452 -26.648 -5.473 1.00 92.75 80 GLY A C 1
ATOM 692 O O . GLY A 1 80 ? -6.322 -26.250 -5.749 1.00 92.75 80 GLY A O 1
ATOM 693 N N . GLY A 1 81 ? -8.037 -26.372 -4.307 1.00 94.75 81 GLY A N 1
ATOM 694 C CA . GLY A 1 81 ? -7.387 -25.628 -3.225 1.00 94.75 81 GLY A CA 1
ATOM 695 C C . GLY A 1 81 ? -7.130 -24.142 -3.517 1.00 94.75 81 GLY A C 1
ATOM 696 O O . GLY A 1 81 ? -7.598 -23.567 -4.507 1.00 94.75 81 GLY A O 1
ATOM 697 N N . CYS A 1 82 ? -6.353 -23.503 -2.638 1.00 95.50 82 CYS A N 1
ATOM 698 C CA . CYS A 1 82 ? -5.958 -22.102 -2.769 1.00 95.50 82 CYS A CA 1
ATOM 699 C C . CYS A 1 82 ? -4.465 -21.885 -2.500 1.00 95.50 82 CYS A C 1
ATOM 701 O O . CYS A 1 82 ? -3.811 -22.655 -1.799 1.00 95.50 82 CYS A O 1
ATOM 703 N N . LYS A 1 83 ? -3.918 -20.769 -2.981 1.00 95.19 83 LYS A N 1
ATOM 704 C CA . LYS A 1 83 ? -2.566 -20.300 -2.670 1.00 95.19 83 LYS A CA 1
ATOM 705 C C . LYS A 1 83 ? -2.629 -18.926 -2.021 1.00 95.19 83 LYS A C 1
ATOM 707 O O . LYS A 1 83 ? -3.027 -17.947 -2.646 1.00 95.19 83 LYS A O 1
ATOM 712 N N . LYS A 1 84 ? -2.218 -18.865 -0.758 1.00 95.88 84 LYS A N 1
ATOM 713 C CA . LYS A 1 84 ? -2.195 -17.658 0.067 1.00 95.88 84 LYS A CA 1
ATOM 714 C C . LYS A 1 84 ? -0.873 -16.938 -0.162 1.00 95.88 84 LYS A C 1
ATOM 716 O O . LYS A 1 84 ? 0.178 -17.453 0.214 1.00 95.88 84 LYS A O 1
ATOM 721 N N . LEU A 1 85 ? -0.905 -15.770 -0.793 1.00 94.69 85 LEU A N 1
ATOM 722 C CA . LEU A 1 85 ? 0.248 -14.876 -0.889 1.00 94.69 85 LEU A CA 1
ATOM 723 C C . LEU A 1 85 ? 0.336 -14.046 0.394 1.00 94.69 85 LEU A C 1
ATOM 725 O O . LEU A 1 85 ? -0.678 -13.706 1.002 1.00 94.69 85 LEU A O 1
ATOM 729 N N . PHE A 1 86 ? 1.559 -13.717 0.799 1.00 91.12 86 PHE A N 1
ATOM 730 C CA . PHE A 1 86 ? 1.819 -12.891 1.975 1.00 91.12 86 PHE A CA 1
ATOM 731 C C . PHE A 1 86 ? 3.106 -12.081 1.813 1.00 91.12 86 PHE A C 1
ATOM 733 O O . PHE A 1 86 ? 3.956 -12.349 0.955 1.00 91.12 86 PHE A O 1
ATOM 740 N N . ARG A 1 87 ? 3.288 -11.069 2.669 1.00 89.06 87 ARG A N 1
ATOM 741 C CA . ARG A 1 87 ? 4.535 -10.297 2.703 1.00 89.06 87 ARG A CA 1
ATOM 742 C C . ARG A 1 87 ? 5.703 -11.233 3.028 1.00 89.06 87 ARG A C 1
ATOM 744 O O . ARG A 1 87 ? 5.691 -11.875 4.069 1.00 89.06 87 ARG A O 1
ATOM 751 N N . LYS A 1 88 ? 6.705 -11.283 2.143 1.00 86.88 88 LYS A N 1
ATOM 752 C CA . LYS A 1 88 ? 7.853 -12.210 2.193 1.00 86.88 88 LYS A CA 1
ATOM 753 C C . LYS A 1 88 ? 8.412 -12.429 3.606 1.00 86.88 88 LYS A C 1
ATOM 755 O O . LYS A 1 88 ? 8.923 -11.491 4.217 1.00 86.88 88 LYS A O 1
ATOM 760 N N . ILE A 1 89 ? 8.401 -13.682 4.063 1.00 84.44 89 ILE A N 1
ATOM 761 C CA . ILE A 1 89 ? 8.998 -14.126 5.330 1.00 84.44 89 ILE A CA 1
ATOM 762 C C . ILE A 1 89 ? 10.128 -15.098 4.989 1.00 84.44 89 ILE A C 1
ATOM 764 O O . ILE A 1 89 ? 9.877 -16.159 4.424 1.00 84.44 89 ILE A O 1
ATOM 768 N N . LYS A 1 90 ? 11.375 -14.745 5.333 1.00 85.88 90 LYS A N 1
ATOM 769 C CA . LYS A 1 90 ? 12.584 -15.497 4.943 1.00 85.88 90 LYS A CA 1
ATOM 770 C C . LYS A 1 90 ? 12.615 -15.759 3.424 1.00 85.88 90 LYS A C 1
ATOM 772 O O . LYS A 1 90 ? 12.753 -14.816 2.645 1.00 85.88 90 LYS A O 1
ATOM 777 N N . ASP A 1 91 ? 12.508 -17.009 3.002 1.00 86.12 91 ASP A N 1
ATOM 778 C CA . ASP A 1 91 ? 12.523 -17.503 1.626 1.00 86.12 91 ASP A CA 1
ATOM 779 C C . ASP A 1 91 ? 11.122 -17.850 1.084 1.00 86.12 91 ASP A C 1
ATOM 781 O O . ASP A 1 91 ? 11.014 -18.365 -0.026 1.00 86.12 91 ASP A O 1
ATOM 785 N N . ARG A 1 92 ? 10.045 -17.541 1.819 1.00 88.31 92 ARG A N 1
ATOM 786 C CA . ARG A 1 92 ? 8.654 -17.801 1.410 1.00 88.31 92 ARG A CA 1
ATOM 787 C C . ARG A 1 92 ? 7.900 -16.512 1.073 1.00 88.31 92 ARG A C 1
ATOM 789 O O . ARG A 1 92 ? 8.025 -15.506 1.774 1.00 88.31 92 ARG A O 1
ATOM 796 N N . SER A 1 93 ? 7.103 -16.553 0.007 1.00 89.38 93 SER A N 1
ATOM 797 C CA . SER A 1 93 ? 6.210 -15.475 -0.459 1.00 89.38 93 SER A CA 1
ATOM 798 C C . SER A 1 93 ? 4.754 -15.913 -0.652 1.00 89.38 93 SER A C 1
ATOM 800 O O . SER A 1 93 ? 3.872 -15.064 -0.782 1.00 89.38 93 SER A O 1
ATOM 802 N N . SER A 1 94 ? 4.502 -17.220 -0.676 1.00 93.31 94 SER A N 1
ATOM 803 C CA . SER A 1 94 ? 3.165 -17.802 -0.663 1.00 93.31 94 SER A CA 1
ATOM 804 C C . SER A 1 94 ? 3.188 -19.215 -0.081 1.00 93.31 94 SER A C 1
ATOM 806 O O . SER A 1 94 ? 4.252 -19.808 0.126 1.00 93.31 94 SER A O 1
ATOM 808 N N . GLU A 1 95 ? 2.003 -19.748 0.186 1.00 93.12 95 GLU A N 1
ATOM 809 C CA . GLU A 1 95 ? 1.758 -21.105 0.668 1.00 93.12 95 GLU A CA 1
ATOM 810 C C . GLU A 1 95 ? 0.536 -21.690 -0.043 1.00 93.12 95 GLU A C 1
ATOM 812 O O . GLU A 1 95 ? -0.389 -20.956 -0.380 1.00 93.12 95 GLU A O 1
ATOM 817 N N . TYR A 1 96 ? 0.553 -22.993 -0.323 1.00 93.38 96 TYR A N 1
ATOM 818 C CA . TYR A 1 96 ? -0.552 -23.699 -0.969 1.00 93.38 96 TYR A CA 1
ATOM 819 C C . TYR A 1 96 ? -1.319 -24.508 0.076 1.00 93.38 96 TYR A C 1
ATOM 821 O O . TYR A 1 96 ? -0.709 -25.234 0.855 1.00 93.38 96 TYR A O 1
ATOM 829 N N . CYS A 1 97 ? -2.640 -24.367 0.079 1.00 93.81 97 CYS A N 1
ATOM 830 C CA . CYS A 1 97 ? -3.565 -25.016 0.995 1.00 93.81 97 CYS A CA 1
ATOM 831 C C . CYS A 1 97 ? -4.553 -25.846 0.153 1.00 93.81 97 CYS A C 1
ATOM 833 O O . CYS A 1 97 ? -5.480 -25.255 -0.411 1.00 93.81 97 CYS A O 1
ATOM 835 N N . PRO A 1 98 ? -4.367 -27.173 0.020 1.00 92.94 98 PRO A N 1
ATOM 836 C CA . PRO A 1 98 ? -5.223 -28.007 -0.828 1.00 92.94 98 PRO A CA 1
ATOM 837 C C . PRO A 1 98 ? -6.671 -28.065 -0.319 1.00 92.94 98 PRO A C 1
ATOM 839 O O . PRO A 1 98 ? -7.603 -28.079 -1.118 1.00 92.94 98 PRO A O 1
ATOM 842 N N . ASP A 1 99 ? -6.861 -28.024 1.000 1.00 92.94 99 ASP A N 1
ATOM 843 C CA . ASP A 1 99 ? -8.168 -28.202 1.649 1.00 92.94 99 ASP A CA 1
ATOM 844 C C . ASP A 1 99 ? -9.053 -26.944 1.603 1.00 92.94 99 ASP A C 1
ATOM 846 O O . ASP A 1 99 ? -10.245 -26.999 1.895 1.00 92.94 99 ASP A O 1
ATOM 850 N N . ILE A 1 100 ? -8.486 -25.789 1.234 1.00 93.75 100 ILE A N 1
ATOM 851 C CA . ILE A 1 100 ? -9.191 -24.503 1.239 1.00 93.75 100 ILE A CA 1
ATOM 852 C C . ILE A 1 100 ? -9.618 -24.159 -0.181 1.00 93.75 100 ILE A C 1
ATOM 854 O O . ILE A 1 100 ? -8.813 -23.712 -0.991 1.00 93.75 100 ILE A O 1
ATOM 858 N N . HIS A 1 101 ? -10.904 -24.332 -0.471 1.00 93.12 101 HIS A N 1
ATOM 859 C CA . HIS A 1 101 ? -11.499 -23.986 -1.764 1.00 93.12 101 HIS A CA 1
ATOM 860 C C . HIS A 1 101 ? -12.538 -22.854 -1.688 1.00 93.12 101 HIS A C 1
ATOM 862 O O . HIS A 1 101 ? -12.946 -22.377 -2.747 1.00 93.12 101 HIS A O 1
ATOM 868 N N . GLN A 1 102 ? -12.950 -22.445 -0.479 1.00 95.62 102 GLN A N 1
ATOM 869 C CA . GLN A 1 102 ? -13.941 -21.388 -0.231 1.00 95.62 102 GLN A CA 1
ATOM 870 C C . GLN A 1 102 ? -13.307 -19.996 -0.103 1.00 95.62 102 GLN A C 1
ATOM 872 O O . GLN A 1 102 ? -12.212 -19.852 0.457 1.00 95.62 102 GLN A O 1
ATOM 877 N N . VAL A 1 103 ? -14.005 -18.975 -0.601 1.00 97.00 103 VAL A N 1
ATOM 878 C CA . VAL A 1 103 ? -13.596 -17.567 -0.497 1.00 97.00 103 VAL A CA 1
ATOM 879 C C . VAL A 1 103 ? -13.728 -17.002 0.922 1.00 97.00 103 VAL A C 1
ATOM 881 O O . VAL A 1 103 ? -14.390 -17.578 1.786 1.00 97.00 103 VAL A O 1
ATOM 884 N N . ARG A 1 104 ? -13.088 -15.858 1.196 1.00 96.62 104 ARG A N 1
ATOM 885 C CA . ARG A 1 104 ? -13.262 -15.149 2.473 1.00 96.62 104 ARG A CA 1
ATOM 886 C C . ARG A 1 104 ? -14.541 -14.319 2.449 1.00 96.62 104 ARG A C 1
ATOM 888 O O . ARG A 1 104 ? -14.732 -13.499 1.562 1.00 96.62 104 ARG A O 1
ATOM 895 N N . THR A 1 105 ? -15.373 -14.476 3.477 1.00 94.69 105 THR A N 1
ATOM 896 C CA . THR A 1 105 ? -16.679 -13.801 3.608 1.00 94.69 105 THR A CA 1
ATOM 897 C C . THR A 1 105 ? -16.719 -12.760 4.739 1.00 94.69 105 THR A C 1
ATOM 899 O O . THR A 1 105 ? -17.779 -12.260 5.118 1.00 94.69 105 THR A O 1
ATOM 902 N N . ASN A 1 106 ? -15.569 -12.410 5.322 1.00 93.81 106 ASN A N 1
ATOM 903 C CA . ASN A 1 106 ? -15.451 -11.538 6.499 1.00 93.81 106 ASN A CA 1
ATOM 904 C C . ASN A 1 106 ? -15.062 -10.080 6.171 1.00 93.81 106 ASN A C 1
ATOM 906 O O . ASN A 1 106 ? -14.331 -9.450 6.932 1.00 93.81 106 ASN A O 1
ATOM 910 N N . GLY A 1 107 ? -15.533 -9.557 5.037 1.00 93.56 107 GLY A N 1
ATOM 911 C CA . GLY A 1 107 ? -15.379 -8.155 4.642 1.00 93.56 107 GLY A CA 1
ATOM 912 C C . GLY A 1 107 ? -15.463 -7.967 3.128 1.00 93.56 107 GLY A C 1
ATOM 913 O O . GLY A 1 107 ? -15.871 -8.872 2.403 1.00 93.56 107 GLY A O 1
ATOM 914 N N . THR A 1 108 ? -15.050 -6.797 2.641 1.00 96.88 108 THR A N 1
ATOM 915 C CA . THR A 1 108 ? -15.076 -6.458 1.211 1.00 96.88 108 THR A CA 1
ATOM 916 C C . THR A 1 108 ? -13.798 -6.901 0.485 1.00 96.88 108 THR A C 1
ATOM 918 O O . THR A 1 108 ? -12.680 -6.556 0.896 1.00 96.88 108 THR A O 1
ATOM 921 N N . TYR A 1 109 ? -13.952 -7.601 -0.642 1.00 98.06 109 TYR A N 1
ATOM 922 C CA . TYR A 1 109 ? -12.847 -8.097 -1.472 1.00 98.06 109 TYR A CA 1
ATOM 923 C C . TYR A 1 109 ? -13.034 -7.761 -2.957 1.00 98.06 109 TYR A C 1
ATOM 925 O O . TYR A 1 109 ? -14.150 -7.628 -3.458 1.00 98.06 109 TYR A O 1
ATOM 933 N N . ILE A 1 110 ? -11.911 -7.642 -3.666 1.00 98.12 110 ILE A N 1
ATOM 934 C CA . ILE A 1 110 ? -11.852 -7.597 -5.129 1.00 98.12 110 ILE A CA 1
ATOM 935 C C . ILE A 1 110 ? -11.508 -9.001 -5.618 1.00 98.12 110 ILE A C 1
ATOM 937 O O . ILE A 1 110 ? -10.445 -9.519 -5.275 1.00 98.12 110 ILE A O 1
ATOM 941 N N . TYR A 1 111 ? -12.373 -9.589 -6.434 1.00 98.12 111 TYR A N 1
ATOM 942 C CA . TYR A 1 111 ? -12.121 -10.843 -7.137 1.00 98.12 111 TYR A CA 1
ATOM 943 C C . TYR A 1 111 ? -11.789 -10.521 -8.590 1.00 98.12 111 TYR A C 1
ATOM 945 O O . TYR A 1 111 ? -12.636 -9.989 -9.302 1.00 98.12 111 TYR A O 1
ATOM 953 N N . GLU A 1 112 ? -10.567 -10.813 -9.030 1.00 96.38 112 GLU A N 1
ATOM 954 C CA . GLU A 1 112 ? -10.124 -10.580 -10.410 1.00 96.38 112 GLU A CA 1
ATOM 955 C C . GLU A 1 112 ? -9.750 -11.887 -11.119 1.00 96.38 112 GLU A C 1
ATOM 957 O O . GLU A 1 112 ? -9.327 -12.864 -10.490 1.00 96.38 112 GLU A O 1
ATOM 962 N N . GLU A 1 113 ? -9.870 -11.893 -12.446 1.00 95.56 113 GLU A N 1
ATOM 963 C CA . GLU A 1 113 ? -9.412 -12.997 -13.294 1.00 95.56 113 GLU A CA 1
ATOM 964 C C . GLU A 1 113 ? -7.920 -13.285 -13.075 1.00 95.56 113 GLU A C 1
ATOM 966 O O . GLU A 1 113 ? -7.082 -12.378 -13.103 1.00 95.56 113 GLU A O 1
ATOM 971 N N . PHE A 1 114 ? -7.553 -14.558 -12.890 1.00 95.12 114 PHE A N 1
ATOM 972 C CA . PHE A 1 114 ? -6.147 -14.917 -12.739 1.00 95.12 114 PHE A CA 1
ATOM 973 C C . PHE A 1 114 ? -5.430 -14.877 -14.093 1.00 95.12 114 PHE A C 1
ATOM 975 O O . PHE A 1 114 ? -5.544 -15.779 -14.927 1.00 95.12 114 PHE A O 1
ATOM 982 N N . LEU A 1 115 ? -4.637 -13.828 -14.291 1.00 93.75 115 LEU A N 1
ATOM 983 C CA . LEU A 1 115 ? -3.829 -13.640 -15.487 1.00 93.75 115 LEU A CA 1
ATOM 984 C C . LEU A 1 115 ? -2.572 -14.522 -15.457 1.00 93.75 115 LEU A C 1
ATOM 986 O O . LEU A 1 115 ? -1.591 -14.220 -14.776 1.00 93.75 115 LEU A O 1
ATOM 990 N N . SER A 1 116 ? -2.594 -15.611 -16.230 1.00 88.50 116 SER A N 1
ATOM 991 C CA . SER A 1 116 ? -1.447 -16.513 -16.375 1.00 88.50 116 SER A CA 1
ATOM 992 C C . SER A 1 116 ? -0.268 -15.821 -17.074 1.00 88.50 116 SER A C 1
ATOM 994 O O . SER A 1 116 ? -0.413 -15.270 -18.170 1.00 88.50 116 SER A O 1
ATOM 996 N N . THR A 1 117 ? 0.910 -15.873 -16.449 1.00 89.81 117 THR A N 1
ATOM 997 C CA . THR A 1 117 ? 2.174 -15.351 -16.991 1.00 89.81 117 THR A CA 1
ATOM 998 C C . THR A 1 117 ? 3.184 -16.468 -17.227 1.00 89.81 117 THR A C 1
ATOM 1000 O O . THR A 1 117 ? 3.039 -17.586 -16.731 1.00 89.81 117 THR A O 1
ATOM 1003 N N . PHE A 1 118 ? 4.287 -16.145 -17.902 1.00 82.81 118 PHE A N 1
ATOM 1004 C CA . PHE A 1 118 ? 5.454 -17.024 -18.062 1.00 82.81 118 PHE A CA 1
ATOM 1005 C C . PHE A 1 118 ? 6.282 -17.175 -16.761 1.00 82.81 118 PHE A C 1
ATOM 1007 O O . PHE A 1 118 ? 7.510 -17.120 -16.771 1.00 82.81 118 PHE A O 1
ATOM 1014 N N . GLY A 1 119 ? 5.617 -17.305 -15.608 1.00 84.75 119 GLY A N 1
ATOM 1015 C CA . GLY A 1 119 ? 6.230 -17.556 -14.300 1.00 84.75 119 GLY A CA 1
ATOM 1016 C C . GLY A 1 119 ? 6.961 -16.372 -13.653 1.00 84.75 119 GLY A C 1
ATOM 1017 O O . GLY A 1 119 ? 7.590 -16.538 -12.603 1.00 84.75 119 GLY A O 1
ATOM 1018 N N . THR A 1 120 ? 6.880 -15.177 -14.240 1.00 89.56 120 THR A N 1
ATOM 1019 C CA . THR A 1 120 ? 7.554 -13.966 -13.750 1.00 89.56 120 THR A CA 1
ATOM 1020 C C . THR A 1 120 ? 6.598 -12.783 -13.639 1.00 89.56 120 THR A C 1
ATOM 1022 O O . THR A 1 120 ? 5.695 -12.620 -14.459 1.00 89.56 120 THR A O 1
ATOM 1025 N N . ASP A 1 121 ? 6.828 -11.955 -12.621 1.00 91.88 121 ASP A N 1
ATOM 1026 C CA . ASP A 1 121 ? 6.197 -10.644 -12.465 1.00 91.88 121 ASP A CA 1
ATOM 1027 C C . ASP A 1 121 ? 7.244 -9.583 -12.839 1.00 91.88 121 ASP A C 1
ATOM 1029 O O . ASP A 1 121 ? 8.394 -9.677 -12.390 1.00 91.88 121 ASP A O 1
ATOM 1033 N N . ILE A 1 122 ? 6.871 -8.560 -13.608 1.00 94.94 122 ILE A N 1
ATOM 1034 C CA . ILE A 1 122 ? 7.767 -7.445 -13.947 1.00 94.94 122 ILE A CA 1
ATOM 1035 C C . ILE A 1 122 ? 7.478 -6.291 -12.998 1.00 94.94 122 ILE A C 1
ATOM 1037 O O . ILE A 1 122 ? 6.368 -5.770 -12.987 1.00 94.94 122 ILE A O 1
ATOM 1041 N N . LYS A 1 123 ? 8.478 -5.859 -12.229 1.00 96.25 123 LYS A N 1
ATOM 1042 C CA . LYS A 1 123 ? 8.411 -4.603 -11.480 1.00 96.25 123 LYS A CA 1
ATOM 1043 C C . LYS A 1 123 ? 8.954 -3.467 -12.335 1.00 96.25 123 LYS A C 1
ATOM 1045 O O . LYS A 1 123 ? 10.078 -3.556 -12.827 1.00 96.25 123 LYS A O 1
ATOM 1050 N N . VAL A 1 124 ? 8.176 -2.401 -12.474 1.00 97.62 124 VAL A N 1
ATOM 1051 C CA . VAL A 1 124 ? 8.527 -1.181 -13.207 1.00 97.62 124 VAL A CA 1
ATOM 1052 C C . VAL A 1 124 ? 8.668 -0.019 -12.230 1.00 97.62 124 VAL A C 1
ATOM 1054 O O . VAL A 1 124 ? 7.919 0.074 -11.261 1.00 97.62 124 VAL A O 1
ATOM 1057 N N . TYR A 1 125 ? 9.646 0.848 -12.483 1.00 97.69 125 TYR A N 1
ATOM 1058 C CA . TYR A 1 125 ? 10.045 1.974 -11.645 1.00 97.69 125 TYR A CA 1
ATOM 1059 C C . TYR A 1 125 ? 10.252 3.214 -12.518 1.00 97.69 125 TYR A C 1
ATOM 1061 O O . TYR A 1 125 ? 11.245 3.299 -13.245 1.00 97.69 125 TYR A O 1
ATOM 1069 N N . THR A 1 126 ? 9.334 4.174 -12.458 1.00 96.94 126 THR A N 1
ATOM 1070 C CA . THR A 1 126 ? 9.395 5.412 -13.245 1.00 96.94 126 THR A CA 1
ATOM 1071 C C . THR A 1 126 ? 10.108 6.534 -12.506 1.00 96.94 126 THR A C 1
ATOM 1073 O O . THR A 1 126 ? 10.118 6.574 -11.273 1.00 96.94 126 THR A O 1
ATOM 1076 N N . VAL A 1 127 ? 10.677 7.467 -13.271 1.00 94.19 127 VAL A N 1
ATOM 1077 C CA . VAL A 1 127 ? 11.183 8.755 -12.777 1.00 94.19 127 VAL A CA 1
ATOM 1078 C C . VAL A 1 127 ? 10.767 9.825 -13.788 1.00 94.19 127 VAL A C 1
ATOM 1080 O O . VAL A 1 127 ? 11.438 10.060 -14.785 1.00 94.19 127 VAL A O 1
ATOM 1083 N N . GLY A 1 128 ? 9.598 10.420 -13.570 1.00 89.56 128 GLY A N 1
ATOM 1084 C CA . GLY A 1 128 ? 8.893 11.184 -14.598 1.00 89.56 128 GLY A CA 1
ATOM 1085 C C . GLY A 1 128 ? 8.273 10.278 -15.670 1.00 89.56 128 GLY A C 1
ATOM 1086 O O . GLY A 1 128 ? 8.370 9.055 -15.613 1.00 89.56 128 GLY A O 1
ATOM 1087 N N . GLN A 1 129 ? 7.600 10.894 -16.642 1.00 85.25 129 GLN A N 1
ATOM 1088 C CA . GLN A 1 129 ? 6.831 10.191 -17.679 1.00 85.25 129 GLN A CA 1
ATOM 1089 C C . GLN A 1 129 ? 7.713 9.443 -18.701 1.00 85.25 129 GLN A C 1
ATOM 1091 O O . GLN A 1 129 ? 7.273 8.457 -19.285 1.00 85.25 129 GLN A O 1
ATOM 1096 N N . MET A 1 130 ? 8.945 9.921 -18.923 1.00 83.50 130 MET A N 1
ATOM 1097 C CA . MET A 1 130 ? 9.813 9.501 -20.037 1.00 83.50 130 MET A CA 1
ATOM 1098 C C . MET A 1 130 ? 10.867 8.447 -19.660 1.00 83.50 130 MET A C 1
ATOM 1100 O O . MET A 1 130 ? 11.535 7.909 -20.540 1.00 83.50 130 MET A O 1
ATOM 1104 N N . PHE A 1 131 ? 11.018 8.127 -18.371 1.00 89.94 131 PHE A N 1
ATOM 1105 C CA . PHE A 1 131 ? 11.991 7.147 -17.885 1.00 89.94 131 PHE A CA 1
ATOM 1106 C C . PHE A 1 131 ? 11.308 6.052 -17.069 1.00 89.94 131 PHE A C 1
ATOM 1108 O O . PHE A 1 131 ? 10.577 6.334 -16.117 1.00 89.94 131 PHE A O 1
ATOM 1115 N N . ALA A 1 132 ? 11.610 4.797 -17.402 1.00 91.44 132 ALA A N 1
ATOM 1116 C CA . ALA A 1 132 ? 11.153 3.622 -16.675 1.00 91.44 132 ALA A CA 1
ATOM 1117 C C . ALA A 1 132 ? 12.244 2.540 -16.651 1.00 91.44 132 ALA A C 1
ATOM 1119 O O . ALA A 1 132 ? 12.679 2.059 -17.696 1.00 91.44 132 ALA A O 1
ATOM 1120 N N . HIS A 1 133 ? 12.651 2.122 -15.453 1.00 92.88 133 HIS A N 1
ATOM 1121 C CA . HIS A 1 133 ? 13.481 0.937 -15.244 1.00 92.88 133 HIS A CA 1
ATOM 1122 C C . HIS A 1 133 ? 12.595 -0.275 -14.944 1.00 92.88 133 HIS A C 1
ATOM 1124 O O . HIS A 1 133 ? 11.624 -0.143 -14.198 1.00 92.88 133 HIS A O 1
ATOM 1130 N N . ALA A 1 134 ? 12.932 -1.455 -15.469 1.00 93.50 134 ALA A N 1
ATOM 1131 C CA . ALA A 1 134 ? 12.166 -2.673 -15.223 1.00 93.50 134 ALA A CA 1
ATOM 1132 C C . ALA A 1 134 ? 13.046 -3.873 -14.847 1.00 93.50 134 ALA A C 1
ATOM 1134 O O . ALA A 1 134 ? 14.098 -4.124 -15.438 1.00 93.50 134 ALA A O 1
ATOM 1135 N N . GLU A 1 135 ? 12.576 -4.639 -13.865 1.00 93.69 135 GLU A N 1
ATOM 1136 C CA . GLU A 1 135 ? 13.208 -5.859 -13.362 1.00 93.69 135 GLU A CA 1
ATOM 1137 C C . GLU A 1 135 ? 12.160 -6.973 -13.188 1.00 93.69 135 GLU A C 1
ATOM 1139 O O . GLU A 1 135 ? 11.159 -6.810 -12.488 1.00 93.69 135 GLU A O 1
ATOM 1144 N N . ALA A 1 136 ? 12.392 -8.131 -13.808 1.00 89.75 136 ALA A N 1
ATOM 1145 C CA . ALA A 1 136 ? 11.597 -9.334 -13.583 1.00 89.75 136 ALA A CA 1
ATOM 1146 C C . ALA A 1 136 ? 12.048 -10.064 -12.318 1.00 89.75 136 ALA A C 1
ATOM 1148 O O . ALA A 1 136 ? 13.239 -10.170 -12.013 1.00 89.75 136 ALA A O 1
ATOM 1149 N N . ARG A 1 137 ? 11.072 -10.645 -11.624 1.00 90.25 137 ARG A N 1
ATOM 1150 C CA . ARG A 1 137 ? 11.244 -11.549 -10.483 1.00 90.25 137 ARG A CA 1
ATOM 1151 C C . ARG A 1 137 ? 10.354 -12.775 -10.670 1.00 90.25 137 ARG A C 1
ATOM 1153 O O . ARG A 1 137 ? 9.329 -12.701 -11.344 1.00 90.25 137 ARG A O 1
ATOM 1160 N N . LYS A 1 138 ? 10.699 -13.893 -10.031 1.00 89.12 138 LYS A N 1
ATOM 1161 C CA . LYS A 1 138 ? 9.833 -15.083 -10.003 1.00 89.12 138 LYS A CA 1
ATOM 1162 C C . LYS A 1 138 ? 8.463 -14.738 -9.401 1.00 89.12 138 LYS A C 1
ATOM 1164 O O . LYS A 1 138 ? 8.395 -14.046 -8.378 1.00 89.12 138 LYS A O 1
ATOM 1169 N N . SER A 1 139 ? 7.389 -15.224 -10.019 1.00 88.88 139 SER A N 1
ATOM 1170 C CA . SER A 1 139 ? 6.031 -14.964 -9.544 1.00 88.88 139 SER A CA 1
ATOM 1171 C C . SER A 1 139 ? 5.736 -15.712 -8.229 1.00 88.88 139 SER A C 1
ATOM 1173 O O . SER A 1 139 ? 5.993 -16.918 -8.145 1.00 88.88 139 SER A O 1
ATOM 1175 N N . PRO A 1 140 ? 5.158 -15.061 -7.196 1.00 85.69 140 PRO A N 1
ATOM 1176 C CA . PRO A 1 140 ? 4.686 -15.712 -5.974 1.00 85.69 140 PRO A CA 1
ATOM 1177 C C . PRO A 1 140 ? 3.554 -16.713 -6.226 1.00 85.69 140 PRO A C 1
ATOM 1179 O O . PRO A 1 140 ? 3.304 -17.561 -5.372 1.00 85.69 140 PRO A O 1
ATOM 1182 N N . ALA A 1 141 ? 2.889 -16.635 -7.384 1.00 84.88 141 ALA A N 1
ATOM 1183 C CA . ALA A 1 141 ? 1.852 -17.574 -7.800 1.00 84.88 141 ALA A CA 1
ATOM 1184 C C . ALA A 1 141 ? 2.387 -18.981 -8.146 1.00 84.88 141 ALA A C 1
ATOM 1186 O O . ALA A 1 141 ? 1.593 -19.908 -8.274 1.00 84.88 141 ALA A O 1
ATOM 1187 N N . LEU A 1 142 ? 3.710 -19.161 -8.269 1.00 85.19 142 LEU A N 1
ATOM 1188 C CA . LEU A 1 142 ? 4.353 -20.466 -8.473 1.00 85.19 142 LEU A CA 1
ATOM 1189 C C . LEU A 1 142 ? 4.506 -21.235 -7.137 1.00 85.19 142 LEU A C 1
ATOM 1191 O O . LEU A 1 142 ? 3.573 -21.338 -6.343 1.00 85.19 142 LEU A O 1
ATOM 1195 N N . ASP A 1 143 ? 5.683 -21.796 -6.853 1.00 82.50 143 ASP A N 1
ATOM 1196 C CA . ASP A 1 143 ? 5.972 -22.582 -5.639 1.00 82.50 143 ASP A CA 1
ATOM 1197 C C . ASP A 1 143 ? 6.050 -21.758 -4.334 1.00 82.50 143 ASP A C 1
ATOM 1199 O O . ASP A 1 143 ? 6.163 -22.329 -3.247 1.00 82.50 143 ASP A O 1
ATOM 1203 N N . GLY A 1 144 ? 6.014 -20.425 -4.423 1.00 80.94 144 GLY A N 1
ATOM 1204 C CA . GLY A 1 144 ? 6.166 -19.512 -3.287 1.00 80.94 144 GLY A CA 1
ATOM 1205 C C . GLY A 1 144 ? 7.585 -19.418 -2.719 1.00 80.94 144 GLY A C 1
ATOM 1206 O O . GLY A 1 144 ? 7.774 -18.776 -1.685 1.00 80.94 144 GLY A O 1
ATOM 1207 N N . LYS A 1 145 ? 8.587 -20.051 -3.346 1.00 84.44 145 LYS A N 1
ATOM 1208 C CA . LYS A 1 145 ? 9.994 -20.011 -2.921 1.00 84.44 145 LYS A CA 1
ATOM 1209 C C . LYS A 1 145 ? 10.717 -18.840 -3.587 1.00 84.44 145 LYS A C 1
ATOM 1211 O O . LYS A 1 145 ? 10.856 -18.780 -4.810 1.00 84.44 145 LYS A O 1
ATOM 1216 N N . VAL A 1 146 ? 11.213 -17.919 -2.767 1.00 86.69 146 VAL A N 1
ATOM 1217 C CA . VAL A 1 146 ? 11.986 -16.747 -3.186 1.00 86.69 146 VAL A CA 1
ATOM 1218 C C . VAL A 1 146 ? 13.400 -17.185 -3.561 1.00 86.69 146 VAL A C 1
ATOM 1220 O O . VAL A 1 146 ? 14.198 -17.549 -2.699 1.00 86.69 146 VAL A O 1
ATOM 1223 N N . CYS A 1 147 ? 13.728 -17.119 -4.850 1.00 84.38 147 CYS A N 1
ATOM 1224 C CA . CYS A 1 147 ? 15.089 -17.341 -5.331 1.00 84.38 147 CYS A CA 1
ATOM 1225 C C . CYS A 1 147 ? 16.018 -16.233 -4.811 1.00 84.38 147 CYS A C 1
ATOM 1227 O O . CYS A 1 147 ? 15.697 -15.046 -4.919 1.00 84.38 147 CYS A O 1
ATOM 1229 N N . ARG A 1 148 ? 17.170 -16.616 -4.250 1.00 87.88 148 ARG A N 1
ATOM 1230 C CA . ARG A 1 148 ? 18.183 -15.690 -3.724 1.00 87.88 148 ARG A CA 1
ATOM 1231 C C . ARG A 1 148 ? 19.559 -15.966 -4.328 1.00 87.88 148 ARG A C 1
ATOM 1233 O O . ARG A 1 148 ? 19.860 -17.107 -4.665 1.00 87.88 148 ARG A O 1
ATOM 1240 N N . THR A 1 149 ? 20.365 -14.918 -4.469 1.00 86.94 149 THR A N 1
ATOM 1241 C CA . THR A 1 149 ? 21.787 -15.006 -4.829 1.00 86.94 149 THR A CA 1
ATOM 1242 C C . THR A 1 149 ? 22.607 -15.563 -3.660 1.00 86.94 149 THR A C 1
ATOM 1244 O O . THR A 1 149 ? 22.109 -15.662 -2.536 1.00 86.94 149 THR A O 1
ATOM 1247 N N . SER A 1 150 ? 23.884 -15.875 -3.898 1.00 86.50 150 SER A N 1
ATOM 1248 C CA . SER A 1 150 ? 24.863 -16.225 -2.854 1.00 86.50 150 SER A CA 1
ATOM 1249 C C . SER A 1 150 ? 24.966 -15.167 -1.745 1.00 86.50 150 SER A C 1
ATOM 1251 O O . SER A 1 150 ? 25.101 -15.506 -0.576 1.00 86.50 150 SER A O 1
ATOM 1253 N N . GLU A 1 151 ? 24.805 -13.887 -2.090 1.00 84.38 151 GLU A N 1
ATOM 1254 C CA . GLU A 1 151 ? 24.747 -12.755 -1.149 1.00 84.38 151 GLU A CA 1
ATOM 1255 C C . GLU A 1 151 ? 23.414 -12.647 -0.377 1.00 84.38 151 GLU A C 1
ATOM 1257 O O . GLU A 1 151 ? 23.173 -11.679 0.345 1.00 84.38 151 GLU A O 1
ATOM 1262 N N . GLY A 1 152 ? 22.480 -13.579 -0.582 1.00 83.38 152 GLY A N 1
ATOM 1263 C CA . GLY A 1 152 ? 21.162 -13.569 0.047 1.00 83.38 152 GLY A CA 1
ATOM 1264 C C . GLY A 1 152 ? 20.188 -12.515 -0.497 1.00 83.38 152 GLY A C 1
ATOM 1265 O O . GLY A 1 152 ? 19.082 -12.399 0.036 1.00 83.38 152 GLY A O 1
ATOM 1266 N N . LYS A 1 153 ? 20.526 -11.759 -1.550 1.00 84.56 153 LYS A N 1
ATOM 1267 C CA . LYS A 1 153 ? 19.599 -10.825 -2.226 1.00 84.56 153 LYS A CA 1
ATOM 1268 C C . LYS A 1 153 ? 18.588 -11.608 -3.070 1.00 84.56 153 LYS A C 1
ATOM 1270 O O . LYS A 1 153 ? 18.900 -12.689 -3.547 1.00 84.56 153 LYS A O 1
ATOM 1275 N N . GLU A 1 154 ? 17.373 -11.092 -3.258 1.00 87.50 154 GLU A N 1
ATOM 1276 C CA . GLU A 1 154 ? 16.401 -11.706 -4.181 1.00 87.50 154 GLU A CA 1
ATOM 1277 C C . GLU A 1 154 ? 16.932 -11.656 -5.623 1.00 87.50 154 GLU A C 1
ATOM 1279 O O . GLU A 1 154 ? 17.415 -10.610 -6.052 1.00 87.50 154 GLU A O 1
ATOM 1284 N N . VAL A 1 155 ? 16.833 -12.767 -6.361 1.00 86.81 155 VAL A N 1
ATOM 1285 C CA . VAL A 1 155 ? 17.247 -12.826 -7.772 1.00 86.81 155 VAL A CA 1
ATOM 1286 C C . VAL A 1 155 ? 16.283 -12.009 -8.625 1.00 86.81 155 VAL A C 1
ATOM 1288 O O . VAL A 1 155 ? 15.063 -12.170 -8.531 1.00 86.81 155 VAL A O 1
ATOM 1291 N N . ARG A 1 156 ? 16.847 -11.143 -9.468 1.00 88.56 156 ARG A N 1
ATOM 1292 C CA . ARG A 1 156 ? 16.117 -10.287 -10.400 1.00 88.56 156 ARG A CA 1
ATOM 1293 C C . ARG A 1 156 ? 16.851 -10.217 -11.725 1.00 88.56 156 ARG A C 1
ATOM 1295 O O . ARG A 1 156 ? 18.078 -10.274 -11.752 1.00 88.56 156 ARG A O 1
ATOM 1302 N N . TYR A 1 157 ? 16.093 -10.054 -12.797 1.00 84.69 157 TYR A N 1
ATOM 1303 C CA . TYR A 1 157 ? 16.607 -9.986 -14.160 1.00 84.69 157 TYR A CA 1
ATOM 1304 C C . TYR A 1 157 ? 16.224 -8.638 -14.758 1.00 84.69 157 TYR A C 1
ATOM 1306 O O . TYR A 1 157 ? 15.070 -8.230 -14.640 1.00 84.69 157 TYR A O 1
ATOM 1314 N N . ALA A 1 158 ? 17.167 -7.934 -15.384 1.00 81.50 158 ALA A N 1
ATOM 1315 C CA . ALA A 1 158 ? 16.852 -6.692 -16.085 1.00 81.50 158 ALA A CA 1
ATOM 1316 C C . ALA A 1 158 ? 15.890 -6.982 -17.249 1.00 81.50 158 ALA A C 1
ATOM 1318 O O . ALA A 1 158 ? 16.084 -7.948 -17.986 1.00 81.50 158 ALA A O 1
ATOM 1319 N N . VAL A 1 159 ? 14.862 -6.151 -17.411 1.00 84.94 159 VAL A N 1
ATOM 1320 C CA . VAL A 1 159 ? 13.856 -6.291 -18.469 1.00 84.94 159 VAL A CA 1
ATOM 1321 C C . VAL A 1 159 ? 13.822 -5.025 -19.308 1.00 84.94 159 VAL A C 1
ATOM 1323 O O . VAL A 1 159 ? 13.774 -3.917 -18.782 1.00 84.94 159 VAL A O 1
ATOM 1326 N N . ILE A 1 160 ? 13.792 -5.197 -20.628 1.00 84.88 160 ILE A N 1
ATOM 1327 C CA . ILE A 1 160 ? 13.457 -4.122 -21.559 1.00 84.88 160 ILE A CA 1
ATOM 1328 C C . ILE A 1 160 ? 11.932 -4.097 -21.713 1.00 84.88 160 ILE A C 1
ATOM 1330 O O . ILE A 1 160 ? 11.302 -5.133 -21.961 1.00 84.88 160 ILE A O 1
ATOM 1334 N N . LEU A 1 161 ? 11.338 -2.917 -21.530 1.00 84.81 161 LEU A N 1
ATOM 1335 C CA . LEU A 1 161 ? 9.913 -2.689 -21.758 1.00 84.81 161 LEU A CA 1
ATOM 1336 C C . LEU A 1 161 ? 9.623 -2.562 -23.255 1.00 84.81 161 LEU A C 1
ATOM 1338 O O . LEU A 1 161 ? 10.304 -1.821 -23.968 1.00 84.81 161 LEU A O 1
ATOM 1342 N N . SER A 1 162 ? 8.577 -3.251 -23.702 1.00 86.00 162 SER A N 1
ATOM 1343 C CA . SER A 1 162 ? 7.964 -3.047 -25.015 1.00 86.00 162 SER A CA 1
ATOM 1344 C C . SER A 1 162 ? 7.321 -1.660 -25.116 1.00 86.00 162 SER A C 1
ATOM 1346 O O . SER A 1 162 ? 7.055 -1.005 -24.108 1.00 86.00 162 SER A O 1
ATOM 1348 N N . GLU A 1 163 ? 7.033 -1.206 -26.334 1.00 85.94 163 GLU A N 1
ATOM 1349 C CA . GLU A 1 163 ? 6.387 0.088 -26.580 1.00 85.94 163 GLU A CA 1
ATOM 1350 C C . GLU A 1 163 ? 5.042 0.227 -25.844 1.00 85.94 163 GLU A C 1
ATOM 1352 O O . GLU A 1 163 ? 4.814 1.221 -25.155 1.00 85.94 163 GLU A O 1
ATOM 1357 N N . ALA A 1 164 ? 4.205 -0.815 -25.873 1.00 91.31 164 ALA A N 1
ATOM 1358 C CA . ALA A 1 164 ? 2.948 -0.853 -25.125 1.00 91.31 164 ALA A CA 1
ATOM 1359 C C . ALA A 1 164 ? 3.161 -0.680 -23.607 1.00 91.31 164 ALA A C 1
ATOM 1361 O O . ALA A 1 164 ? 2.425 0.059 -22.955 1.00 91.31 164 ALA A O 1
ATOM 1362 N N . GLU A 1 165 ? 4.197 -1.299 -23.036 1.00 95.00 165 GLU A N 1
ATOM 1363 C CA . GLU A 1 165 ? 4.523 -1.166 -21.609 1.00 95.00 165 GLU A CA 1
ATOM 1364 C C . GLU A 1 165 ? 5.116 0.209 -21.260 1.00 95.00 165 GLU A C 1
ATOM 1366 O O . GLU A 1 165 ? 4.869 0.718 -20.166 1.00 95.00 165 GLU A O 1
ATOM 1371 N N . LYS A 1 166 ? 5.843 0.851 -22.186 1.00 88.75 166 LYS A N 1
ATOM 1372 C CA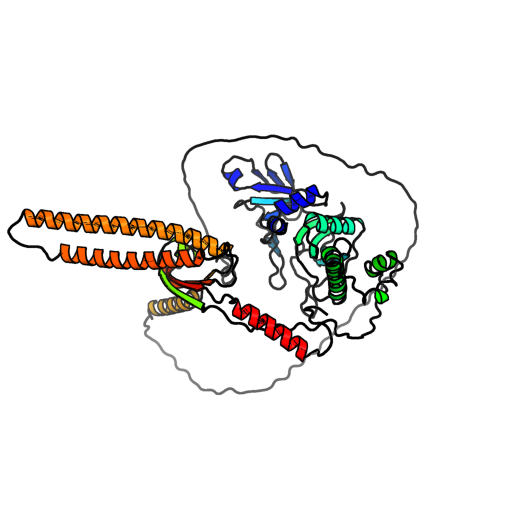 . LYS A 1 166 ? 6.286 2.249 -22.033 1.00 88.75 166 LYS A CA 1
ATOM 1373 C C . LYS A 1 166 ? 5.089 3.207 -22.019 1.00 88.75 166 LYS A C 1
ATOM 1375 O O . LYS A 1 166 ? 5.030 4.087 -21.165 1.00 88.75 166 LYS A O 1
ATOM 1380 N N . ILE A 1 167 ? 4.099 2.996 -22.891 1.00 92.88 167 ILE A N 1
ATOM 1381 C CA . ILE A 1 167 ? 2.844 3.771 -22.903 1.00 92.88 167 ILE A CA 1
ATOM 1382 C C . ILE A 1 167 ? 2.057 3.563 -21.597 1.00 92.88 167 ILE A C 1
ATOM 1384 O O . ILE A 1 167 ? 1.498 4.517 -21.056 1.00 92.88 167 ILE A O 1
ATOM 1388 N N . ILE A 1 168 ? 2.045 2.345 -21.045 1.00 97.38 168 ILE A N 1
ATOM 1389 C CA . ILE A 1 168 ? 1.477 2.065 -19.714 1.00 97.38 168 ILE A CA 1
ATOM 1390 C C . ILE A 1 168 ? 2.216 2.850 -18.620 1.00 97.38 168 ILE A C 1
ATOM 1392 O O . ILE A 1 168 ? 1.564 3.489 -17.794 1.00 97.38 168 ILE A O 1
ATOM 1396 N N . ALA A 1 169 ? 3.554 2.857 -18.628 1.00 95.75 169 ALA A N 1
ATOM 1397 C CA . ALA A 1 169 ? 4.359 3.608 -17.662 1.00 95.75 169 ALA A CA 1
ATOM 1398 C C . ALA A 1 169 ? 4.074 5.120 -17.715 1.00 95.75 169 ALA A C 1
ATOM 1400 O O . ALA A 1 169 ? 3.800 5.727 -16.678 1.00 95.75 169 ALA A O 1
ATOM 1401 N N . TYR A 1 170 ? 4.042 5.694 -18.922 1.00 93.94 170 TYR A N 1
ATOM 1402 C CA . TYR A 1 170 ? 3.653 7.084 -19.171 1.00 93.94 170 TYR A CA 1
ATOM 1403 C C . TYR A 1 170 ? 2.273 7.398 -18.567 1.00 93.94 170 TYR A C 1
ATOM 1405 O O . TYR A 1 170 ? 2.127 8.317 -17.756 1.00 93.94 170 TYR A O 1
ATOM 1413 N N . ARG A 1 171 ? 1.262 6.579 -18.900 1.00 96.88 171 ARG A N 1
ATOM 1414 C CA . ARG A 1 171 ? -0.116 6.749 -18.411 1.00 96.88 171 ARG A CA 1
ATOM 1415 C C . ARG A 1 171 ? -0.226 6.613 -16.896 1.00 96.88 171 ARG A C 1
ATOM 1417 O O . ARG A 1 171 ? -1.017 7.335 -16.307 1.00 96.88 171 ARG A O 1
ATOM 1424 N N . ILE A 1 172 ? 0.550 5.741 -16.250 1.00 97.06 172 ILE A N 1
ATOM 1425 C CA . ILE A 1 172 ? 0.546 5.600 -14.783 1.00 97.06 172 ILE A CA 1
ATOM 1426 C C . ILE A 1 172 ? 1.096 6.851 -14.093 1.00 97.06 172 ILE A C 1
ATOM 1428 O O . ILE A 1 172 ? 0.513 7.300 -13.103 1.00 97.06 172 ILE A O 1
ATOM 1432 N N . VAL A 1 173 ? 2.183 7.438 -14.602 1.00 95.12 173 VAL A N 1
ATOM 1433 C CA . VAL A 1 173 ? 2.742 8.672 -14.024 1.00 95.12 173 VAL A CA 1
ATOM 1434 C C . VAL A 1 173 ? 1.717 9.804 -14.095 1.00 95.12 173 VAL A C 1
ATOM 1436 O O . VAL A 1 173 ? 1.482 10.467 -13.083 1.00 95.12 173 VAL A O 1
ATOM 1439 N N . GLU A 1 174 ? 1.037 9.952 -15.233 1.00 93.69 174 GLU A N 1
ATOM 1440 C CA . GLU A 1 174 ? -0.027 10.944 -15.420 1.00 93.69 174 GLU A CA 1
ATOM 1441 C C . GLU A 1 174 ? -1.288 10.661 -14.591 1.00 93.69 174 GLU A C 1
ATOM 1443 O O . GLU A 1 174 ? -1.825 11.555 -13.924 1.00 93.69 174 GLU A O 1
ATOM 1448 N N . ALA A 1 175 ? -1.726 9.403 -14.554 1.00 95.69 175 ALA A N 1
ATOM 1449 C CA . ALA A 1 175 ? -2.883 8.967 -13.788 1.00 95.69 175 ALA A CA 1
ATOM 1450 C C . ALA A 1 175 ? -2.706 9.242 -12.295 1.00 95.69 175 ALA A C 1
ATOM 1452 O O . ALA A 1 175 ? -3.527 9.917 -11.677 1.00 95.69 175 ALA A O 1
ATOM 1453 N N . PHE A 1 176 ? -1.604 8.800 -11.698 1.00 95.75 176 PHE A N 1
ATOM 1454 C CA . PHE A 1 176 ? -1.413 8.916 -10.253 1.00 95.75 176 PHE A CA 1
ATOM 1455 C C . PHE A 1 176 ? -0.716 10.217 -9.833 1.00 95.75 176 PHE A C 1
ATOM 1457 O O . PHE A 1 176 ? -0.743 10.554 -8.646 1.00 95.75 176 PHE A O 1
ATOM 1464 N N . GLN A 1 177 ? -0.163 10.986 -10.782 1.00 94.25 177 GLN A N 1
ATOM 1465 C CA . GLN A 1 177 ? 0.655 12.181 -10.531 1.00 94.25 177 GLN A CA 1
ATOM 1466 C C . GLN A 1 177 ? 1.774 11.865 -9.526 1.00 94.25 177 GLN A C 1
ATOM 1468 O O . GLN A 1 177 ? 1.919 12.507 -8.483 1.00 94.25 177 GLN A O 1
ATOM 1473 N N . GLN A 1 178 ? 2.509 10.783 -9.796 1.00 94.00 178 GLN A N 1
ATOM 1474 C CA . GLN A 1 178 ? 3.632 10.299 -8.990 1.00 94.00 178 GLN A CA 1
ATOM 1475 C C . GLN A 1 178 ? 4.875 10.241 -9.879 1.00 94.00 178 GLN A C 1
ATOM 1477 O O . GLN A 1 178 ? 5.042 9.299 -10.647 1.00 94.00 178 GLN A O 1
ATOM 1482 N N . THR A 1 179 ? 5.747 11.249 -9.774 1.00 91.88 179 THR A N 1
ATOM 1483 C CA . THR A 1 179 ? 6.999 11.318 -10.546 1.00 91.88 179 THR A CA 1
ATOM 1484 C C . THR A 1 179 ? 7.846 10.064 -10.347 1.00 91.88 179 THR A C 1
ATOM 1486 O O . THR A 1 179 ? 8.250 9.434 -11.318 1.00 91.88 179 THR A O 1
ATOM 1489 N N . VAL A 1 180 ? 8.077 9.678 -9.091 1.00 95.81 180 VAL A N 1
ATOM 1490 C CA . VAL A 1 180 ? 8.700 8.400 -8.736 1.00 95.81 180 VAL A CA 1
ATOM 1491 C C . VAL A 1 180 ? 7.577 7.415 -8.428 1.00 95.81 180 VAL A C 1
ATOM 1493 O O . VAL A 1 180 ? 6.883 7.583 -7.423 1.00 95.81 180 VAL A O 1
ATOM 1496 N N . CYS A 1 181 ? 7.377 6.409 -9.281 1.00 96.69 181 CYS A N 1
ATOM 1497 C CA . CYS A 1 181 ? 6.296 5.434 -9.128 1.00 96.69 181 CYS A CA 1
ATOM 1498 C C . CYS A 1 181 ? 6.776 4.005 -9.407 1.00 96.69 181 CYS A C 1
ATOM 1500 O O . CYS A 1 181 ? 7.444 3.748 -10.404 1.00 96.69 181 CYS A O 1
ATOM 1502 N N . GLY A 1 182 ? 6.418 3.066 -8.533 1.00 97.44 182 GLY A N 1
ATOM 1503 C CA . GLY A 1 182 ? 6.596 1.633 -8.732 1.00 97.44 182 GLY A CA 1
ATOM 1504 C C . GLY A 1 182 ? 5.266 0.941 -9.011 1.00 97.44 182 GLY A C 1
ATOM 1505 O O . GLY A 1 182 ? 4.281 1.209 -8.323 1.00 97.44 182 GLY A O 1
ATOM 1506 N N . PHE A 1 183 ? 5.235 0.021 -9.969 1.00 97.88 183 PHE A N 1
ATOM 1507 C CA . PHE A 1 183 ? 4.055 -0.788 -10.289 1.00 97.88 183 PHE A CA 1
ATOM 1508 C C . PHE A 1 183 ? 4.453 -2.138 -10.901 1.00 97.88 183 PHE A C 1
ATOM 1510 O O . PHE A 1 183 ? 5.588 -2.303 -11.352 1.00 97.88 183 PHE A O 1
ATOM 1517 N N . ASP A 1 184 ? 3.532 -3.104 -10.910 1.00 97.38 184 ASP A N 1
ATOM 1518 C CA . ASP A 1 184 ? 3.792 -4.460 -11.403 1.00 97.38 184 ASP A CA 1
ATOM 1519 C C . ASP A 1 184 ? 2.980 -4.752 -12.678 1.00 97.38 184 ASP A C 1
ATOM 1521 O O . ASP A 1 184 ? 1.758 -4.572 -12.711 1.00 97.38 184 ASP A O 1
ATOM 1525 N N . ILE A 1 185 ? 3.677 -5.218 -13.722 1.00 97.44 185 ILE A N 1
ATOM 1526 C CA . ILE A 1 185 ? 3.113 -5.694 -14.992 1.00 97.44 185 ILE A CA 1
ATOM 1527 C C . ILE A 1 185 ? 3.168 -7.227 -15.039 1.00 97.44 185 ILE A C 1
ATOM 1529 O O . ILE A 1 185 ? 4.191 -7.852 -14.742 1.00 97.44 185 ILE A O 1
ATOM 1533 N N . LEU A 1 186 ? 2.072 -7.822 -15.499 1.00 96.31 186 LEU A N 1
ATOM 1534 C CA . LEU A 1 186 ? 1.952 -9.215 -15.906 1.00 96.31 186 LEU A CA 1
ATOM 1535 C C . LEU A 1 186 ? 1.983 -9.290 -17.439 1.00 96.31 186 LEU A C 1
ATOM 1537 O O . LEU A 1 186 ? 1.094 -8.759 -18.104 1.00 96.31 186 LEU A O 1
ATOM 1541 N N . ARG A 1 187 ? 2.996 -9.952 -18.015 1.00 94.19 187 ARG A N 1
ATOM 1542 C CA . ARG A 1 187 ? 3.003 -10.310 -19.445 1.00 94.19 187 ARG A CA 1
ATOM 1543 C C . ARG A 1 187 ? 2.196 -11.588 -19.645 1.00 94.19 187 ARG A C 1
ATOM 1545 O O . ARG A 1 187 ? 2.590 -12.645 -19.152 1.00 94.19 187 ARG A O 1
ATOM 1552 N N . THR A 1 188 ? 1.094 -11.473 -20.378 1.00 93.75 188 THR A N 1
ATOM 1553 C CA . THR A 1 188 ? 0.179 -12.571 -20.716 1.00 93.75 188 THR A CA 1
ATOM 1554 C C . THR A 1 188 ? 0.148 -12.792 -22.231 1.00 93.75 188 THR A C 1
ATOM 1556 O O . THR A 1 188 ? 0.654 -11.962 -22.990 1.00 93.75 188 THR A O 1
ATOM 1559 N N . ALA A 1 189 ? -0.502 -13.865 -22.691 1.00 90.44 189 ALA A N 1
ATOM 1560 C CA . ALA A 1 189 ? -0.777 -14.068 -24.118 1.00 90.44 189 ALA A CA 1
ATOM 1561 C C . ALA A 1 189 ? -1.640 -12.944 -24.735 1.00 90.44 189 ALA A C 1
ATOM 1563 O O . ALA A 1 189 ? -1.489 -12.633 -25.912 1.00 90.44 189 ALA A O 1
ATOM 1564 N N . ASN A 1 190 ? -2.483 -12.291 -23.926 1.00 90.56 190 ASN A N 1
ATOM 1565 C CA . ASN A 1 190 ? -3.385 -11.216 -24.349 1.00 90.56 190 ASN A CA 1
ATOM 1566 C C . ASN A 1 190 ? -2.756 -9.814 -24.188 1.00 90.56 190 ASN A C 1
ATOM 1568 O O . ASN A 1 190 ? -3.455 -8.809 -24.285 1.00 90.56 190 ASN A O 1
ATOM 1572 N N . GLY A 1 191 ? -1.447 -9.737 -23.914 1.00 92.06 191 GLY A N 1
ATOM 1573 C CA . GLY A 1 191 ? -0.702 -8.488 -23.736 1.00 92.06 191 GLY A CA 1
ATOM 1574 C C . GLY A 1 191 ? -0.276 -8.191 -22.287 1.00 92.06 191 GLY A C 1
ATOM 1575 O O . GLY A 1 191 ? -0.379 -9.058 -21.408 1.00 92.06 191 GLY A O 1
ATOM 1576 N N . PRO A 1 192 ? 0.271 -6.985 -22.039 1.00 96.12 192 PRO A N 1
ATOM 1577 C CA . PRO A 1 192 ? 0.706 -6.536 -20.720 1.00 96.12 192 PRO A CA 1
ATOM 1578 C C . PRO A 1 192 ? -0.458 -5.959 -19.901 1.00 96.12 192 PRO A C 1
ATOM 1580 O O . PRO A 1 192 ? -1.133 -5.030 -20.342 1.00 96.12 192 PRO A O 1
ATOM 1583 N N . PHE A 1 193 ? -0.641 -6.455 -18.677 1.00 97.56 193 PHE A N 1
ATOM 1584 C CA . PHE A 1 193 ? -1.663 -5.983 -17.737 1.00 97.56 193 PHE A CA 1
ATOM 1585 C C . PHE A 1 193 ? -1.033 -5.501 -16.432 1.00 97.56 193 PHE A C 1
ATOM 1587 O O . PHE A 1 193 ? -0.132 -6.141 -15.893 1.00 97.56 193 PHE A O 1
ATOM 1594 N N . VAL A 1 194 ? -1.525 -4.388 -15.898 1.00 97.81 194 VAL A N 1
ATOM 1595 C CA . VAL A 1 194 ? -1.117 -3.842 -14.600 1.00 97.81 194 VAL A CA 1
ATOM 1596 C C . VAL A 1 194 ? -1.926 -4.520 -13.503 1.00 97.81 194 VAL A C 1
ATOM 1598 O O . VAL A 1 194 ? -3.155 -4.533 -13.556 1.00 97.81 194 VAL A O 1
ATOM 1601 N N . CYS A 1 195 ? -1.245 -5.083 -12.504 1.00 94.81 195 CYS A N 1
ATOM 1602 C CA . CYS A 1 195 ? -1.895 -5.822 -11.415 1.00 94.81 195 CYS A CA 1
ATOM 1603 C C . CYS A 1 195 ? -1.802 -5.129 -10.044 1.00 94.81 195 CYS A C 1
ATOM 1605 O O . CYS A 1 195 ? -2.604 -5.437 -9.153 1.00 94.81 195 CYS A O 1
ATOM 1607 N N . ASP A 1 196 ? -0.853 -4.200 -9.875 1.00 95.31 196 ASP A N 1
ATOM 1608 C CA . ASP A 1 196 ? -0.581 -3.479 -8.627 1.00 95.31 196 ASP A CA 1
ATOM 1609 C C . ASP A 1 196 ? 0.158 -2.152 -8.895 1.00 95.31 196 ASP A C 1
ATOM 1611 O O . ASP A 1 196 ? 1.054 -2.106 -9.739 1.00 95.31 196 ASP A O 1
ATOM 1615 N N . VAL A 1 197 ? -0.173 -1.081 -8.161 1.00 97.06 197 VAL A N 1
ATOM 1616 C CA . VAL A 1 197 ? 0.480 0.243 -8.258 1.00 97.06 197 VAL A CA 1
ATOM 1617 C C . VAL A 1 197 ? 0.857 0.701 -6.850 1.00 97.06 197 VAL A C 1
ATOM 1619 O O . VAL A 1 197 ? -0.005 0.980 -6.025 1.00 97.06 197 VAL A O 1
ATOM 1622 N N . ASN A 1 198 ? 2.159 0.779 -6.570 1.00 92.56 198 ASN A N 1
ATOM 1623 C CA . ASN A 1 198 ? 2.708 0.986 -5.224 1.00 92.56 198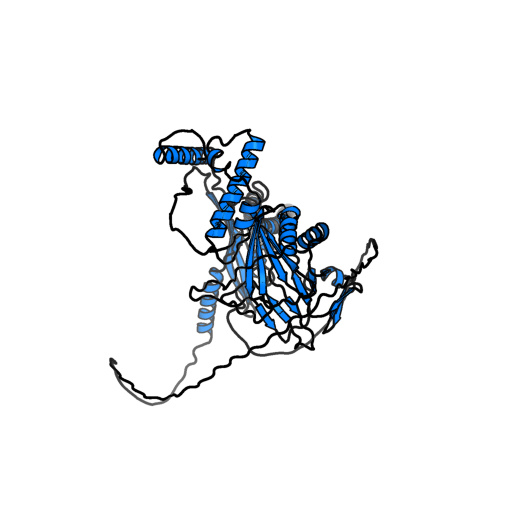 ASN A CA 1
ATOM 1624 C C . ASN A 1 198 ? 3.005 2.467 -4.905 1.00 92.56 198 ASN A C 1
ATOM 1626 O O . ASN A 1 198 ? 3.248 2.809 -3.749 1.00 92.56 198 ASN A O 1
ATOM 1630 N N . GLY A 1 199 ? 3.038 3.355 -5.906 1.00 92.75 199 GLY A N 1
ATOM 1631 C CA . GLY A 1 199 ? 3.488 4.739 -5.718 1.00 92.75 199 GLY A CA 1
ATOM 1632 C C . GLY A 1 199 ? 4.989 4.835 -5.451 1.00 92.75 199 GLY A C 1
ATOM 1633 O O . GLY A 1 199 ? 5.770 4.108 -6.060 1.00 92.75 199 GLY A O 1
ATOM 1634 N N . TRP A 1 200 ? 5.402 5.740 -4.559 1.00 94.38 200 TRP A N 1
ATOM 1635 C CA . TRP A 1 200 ? 6.815 6.070 -4.333 1.00 94.38 200 TRP A CA 1
ATOM 1636 C C . TRP A 1 200 ? 7.687 4.840 -4.027 1.00 94.38 200 TRP A C 1
ATOM 1638 O O . TRP A 1 200 ? 7.624 4.254 -2.945 1.00 94.38 200 TRP A O 1
ATOM 1648 N N . SER A 1 201 ? 8.549 4.473 -4.976 1.00 94.38 201 SER A N 1
ATOM 1649 C CA . SER A 1 201 ? 9.353 3.253 -4.924 1.00 94.38 201 SER A CA 1
ATOM 1650 C C . SER A 1 201 ? 10.644 3.425 -5.722 1.00 94.38 201 SER A C 1
ATOM 1652 O O . SER A 1 201 ? 10.611 3.892 -6.856 1.00 94.38 201 SER A O 1
ATOM 1654 N N . PHE A 1 202 ? 11.776 3.015 -5.145 1.00 95.56 202 PHE A N 1
ATOM 1655 C CA . PHE A 1 202 ? 13.086 3.021 -5.803 1.00 95.56 202 PHE A CA 1
ATOM 1656 C C . PHE A 1 202 ? 13.582 1.594 -6.069 1.00 95.56 202 PHE A C 1
ATOM 1658 O O . PHE A 1 202 ? 13.381 0.688 -5.246 1.00 95.56 202 PHE A O 1
ATOM 1665 N N . VAL A 1 203 ? 14.292 1.413 -7.186 1.00 92.06 203 VAL A N 1
ATOM 1666 C CA . VAL A 1 203 ? 15.102 0.212 -7.461 1.00 92.06 203 VAL A CA 1
ATOM 1667 C C . VAL A 1 203 ? 16.190 0.094 -6.389 1.00 92.06 203 VAL A C 1
ATOM 1669 O O . VAL A 1 203 ? 16.627 1.096 -5.824 1.00 92.06 203 VAL A O 1
ATOM 1672 N N . LYS A 1 204 ? 16.629 -1.128 -6.073 1.00 89.31 204 LYS A N 1
ATOM 1673 C CA . LYS A 1 204 ? 17.613 -1.380 -5.010 1.00 89.31 204 LYS A CA 1
ATOM 1674 C C . LYS A 1 204 ? 18.874 -2.028 -5.558 1.00 89.31 204 LYS A C 1
ATOM 1676 O O . LYS A 1 204 ? 18.799 -3.038 -6.244 1.00 89.31 204 LYS A O 1
ATOM 1681 N N . GLY A 1 205 ? 20.027 -1.483 -5.177 1.00 83.88 205 GLY A N 1
ATOM 1682 C CA . GLY A 1 205 ? 21.342 -2.034 -5.519 1.00 83.88 205 GLY A CA 1
ATOM 1683 C C . GLY A 1 205 ? 21.778 -1.795 -6.966 1.00 83.88 205 GLY A C 1
ATOM 1684 O O . GLY A 1 205 ? 22.695 -2.465 -7.425 1.00 83.88 205 GLY A O 1
ATOM 1685 N N . ASN A 1 206 ? 21.141 -0.861 -7.678 1.00 86.31 206 ASN A N 1
ATOM 1686 C CA . ASN A 1 206 ? 21.461 -0.523 -9.062 1.00 86.31 206 ASN A CA 1
ATOM 1687 C C . ASN A 1 206 ? 22.015 0.910 -9.132 1.00 86.31 206 ASN A C 1
ATOM 1689 O O . ASN A 1 206 ? 21.257 1.874 -9.045 1.00 86.31 206 ASN A O 1
ATOM 1693 N N . ILE A 1 207 ? 23.338 1.034 -9.284 1.00 85.50 207 ILE A N 1
ATOM 1694 C CA . ILE A 1 207 ? 24.048 2.325 -9.309 1.00 85.50 207 ILE A CA 1
ATOM 1695 C C . ILE A 1 207 ? 23.612 3.176 -10.509 1.00 85.50 207 ILE A C 1
ATOM 1697 O O . ILE A 1 207 ? 23.341 4.361 -10.337 1.00 85.50 207 ILE A O 1
ATOM 1701 N N . LYS A 1 208 ? 23.451 2.575 -11.700 1.00 81.81 208 LYS A N 1
ATOM 1702 C CA . LYS A 1 208 ? 22.970 3.304 -12.885 1.00 81.81 208 LYS A CA 1
ATOM 1703 C C . LYS A 1 208 ? 21.589 3.911 -12.638 1.00 81.81 208 LYS A C 1
ATOM 1705 O O . LYS A 1 208 ? 21.409 5.093 -12.896 1.00 81.81 208 LYS A O 1
ATOM 1710 N N . TYR A 1 209 ? 20.654 3.151 -12.060 1.00 89.69 209 TYR A N 1
ATOM 1711 C CA . TYR A 1 209 ? 19.340 3.696 -11.704 1.00 89.69 209 TYR A CA 1
ATOM 1712 C C . TYR A 1 209 ? 19.444 4.878 -10.730 1.00 89.69 209 TYR A C 1
ATOM 1714 O O . TYR A 1 209 ? 18.710 5.847 -10.892 1.00 89.69 209 TYR A O 1
ATOM 1722 N N . TYR A 1 210 ? 20.335 4.828 -9.733 1.00 89.06 210 TYR A N 1
ATOM 1723 C CA . TYR A 1 210 ? 20.512 5.949 -8.805 1.00 89.06 210 TYR A CA 1
ATOM 1724 C C . TYR A 1 210 ? 21.024 7.207 -9.517 1.00 89.06 210 TYR A C 1
ATOM 1726 O O . TYR A 1 210 ? 20.472 8.282 -9.290 1.00 89.06 210 TYR A O 1
ATOM 1734 N N . ASN A 1 211 ? 22.009 7.068 -10.409 1.00 83.81 211 ASN A N 1
ATOM 1735 C CA . ASN A 1 211 ? 22.557 8.183 -11.183 1.00 83.81 211 ASN A CA 1
ATOM 1736 C C . ASN A 1 211 ? 21.506 8.760 -12.147 1.00 83.81 211 ASN A C 1
ATOM 1738 O O . ASN A 1 211 ? 21.238 9.959 -12.111 1.00 83.81 211 ASN A O 1
ATOM 1742 N N . ASP A 1 212 ? 20.852 7.906 -12.942 1.00 81.94 212 ASP A N 1
ATOM 1743 C CA . ASP A 1 212 ? 19.788 8.304 -13.873 1.00 81.94 212 ASP A CA 1
ATOM 1744 C C . ASP A 1 212 ? 18.643 9.016 -13.120 1.00 81.94 212 ASP A C 1
ATOM 1746 O O . ASP A 1 212 ? 18.231 10.117 -13.484 1.00 81.94 212 ASP A O 1
ATOM 1750 N N . CYS A 1 213 ? 18.173 8.434 -12.009 1.00 88.88 213 CYS A N 1
ATOM 1751 C CA . CYS A 1 213 ? 17.116 9.008 -11.177 1.00 88.88 213 CYS A CA 1
ATOM 1752 C C . CYS A 1 213 ? 17.517 10.361 -10.570 1.00 88.88 213 CYS A C 1
ATOM 1754 O O . CYS A 1 213 ? 16.695 11.278 -10.529 1.00 88.88 213 CYS A O 1
ATOM 1756 N N . ALA A 1 214 ? 18.754 10.498 -10.083 1.00 86.06 214 ALA A N 1
ATOM 1757 C CA . ALA A 1 214 ? 19.248 11.744 -9.507 1.00 86.06 214 ALA A CA 1
ATOM 1758 C C . ALA A 1 214 ? 19.351 12.849 -10.568 1.00 86.06 214 ALA A C 1
ATOM 1760 O O . ALA A 1 214 ? 18.901 13.969 -10.322 1.00 86.06 214 ALA A O 1
ATOM 1761 N N . HIS A 1 215 ? 19.870 12.531 -11.758 1.00 81.38 215 HIS A N 1
ATOM 1762 C CA . HIS A 1 215 ? 19.956 13.472 -12.876 1.00 81.38 215 HIS A CA 1
ATOM 1763 C C . HIS A 1 215 ? 18.576 13.940 -13.350 1.00 81.38 215 HIS A C 1
ATOM 1765 O O . HIS A 1 215 ? 18.365 15.145 -13.483 1.00 81.38 215 HIS A O 1
ATOM 1771 N N . ILE A 1 216 ? 17.617 13.023 -13.527 1.00 80.69 216 ILE A N 1
ATOM 1772 C CA . ILE A 1 216 ? 16.257 13.376 -13.959 1.00 80.69 216 ILE A CA 1
ATOM 1773 C C . ILE A 1 216 ? 15.561 14.250 -12.909 1.00 80.69 216 ILE A C 1
ATOM 1775 O O . ILE A 1 216 ? 15.033 15.308 -13.247 1.00 80.69 216 ILE A O 1
ATOM 1779 N N . LEU A 1 217 ? 15.596 13.870 -11.624 1.00 85.56 217 LEU A N 1
ATOM 1780 C CA . LEU A 1 217 ? 14.979 14.676 -10.563 1.00 85.56 217 LEU A CA 1
ATOM 1781 C C . LEU A 1 217 ? 15.637 16.059 -10.434 1.00 85.56 217 LEU A C 1
ATOM 1783 O O . LEU A 1 217 ? 14.929 17.052 -10.270 1.00 85.56 217 LEU A O 1
ATOM 1787 N N . ARG A 1 218 ? 16.968 16.150 -10.570 1.00 84.31 218 ARG A N 1
ATOM 1788 C CA . ARG A 1 218 ? 17.696 17.429 -10.610 1.00 84.31 218 ARG A CA 1
ATOM 1789 C C . ARG A 1 218 ? 17.228 18.300 -11.776 1.00 84.31 218 ARG A C 1
ATOM 1791 O O . ARG A 1 218 ? 16.919 19.465 -11.548 1.00 84.31 218 ARG A O 1
ATOM 1798 N N . ALA A 1 219 ? 17.126 17.748 -12.986 1.00 76.62 219 ALA A N 1
ATOM 1799 C CA . ALA A 1 219 ? 16.639 18.477 -14.158 1.00 76.62 219 ALA A CA 1
ATOM 1800 C C . ALA A 1 219 ? 15.197 18.982 -13.960 1.00 76.62 219 ALA A C 1
ATOM 1802 O O . ALA A 1 219 ? 14.922 20.159 -14.187 1.00 76.62 219 ALA A O 1
ATOM 1803 N N . MET A 1 220 ? 14.298 18.139 -13.435 1.00 81.25 220 MET A N 1
ATOM 1804 C CA . MET A 1 220 ? 12.915 18.530 -13.124 1.00 81.25 220 MET A CA 1
ATOM 1805 C C . MET A 1 220 ? 12.833 19.656 -12.080 1.00 81.25 220 MET A C 1
ATOM 1807 O O . MET A 1 220 ? 11.999 20.554 -12.207 1.00 81.25 220 MET A O 1
ATOM 1811 N N . PHE A 1 221 ? 13.686 19.632 -11.049 1.00 82.62 221 PHE A N 1
ATOM 1812 C CA . PHE A 1 221 ? 13.738 20.708 -10.056 1.00 82.62 221 PHE A CA 1
ATOM 1813 C C . PHE A 1 221 ? 14.307 22.005 -10.634 1.00 82.62 221 PHE A C 1
ATOM 1815 O O . PHE A 1 221 ? 13.748 23.063 -10.360 1.00 82.62 221 PHE A O 1
ATOM 1822 N N . LEU A 1 222 ? 15.367 21.940 -11.445 1.00 79.88 222 LEU A N 1
ATOM 1823 C CA . LEU A 1 222 ? 15.946 23.121 -12.092 1.00 79.88 222 LEU A CA 1
ATOM 1824 C C . LEU A 1 222 ? 14.942 23.788 -13.039 1.00 79.88 222 LEU A C 1
ATOM 1826 O O . LEU A 1 222 ? 14.696 24.980 -12.887 1.00 79.88 222 LEU A O 1
ATOM 1830 N N . ALA A 1 223 ? 14.265 23.020 -13.898 1.00 74.94 223 ALA A N 1
ATOM 1831 C CA . ALA A 1 223 ? 13.228 23.542 -14.793 1.00 74.94 223 ALA A CA 1
ATOM 1832 C C . ALA A 1 223 ? 12.081 24.240 -14.030 1.00 74.94 223 ALA A C 1
ATOM 1834 O O . ALA A 1 223 ? 11.628 25.314 -14.421 1.00 74.94 223 ALA A O 1
ATOM 1835 N N . LYS A 1 224 ? 11.634 23.690 -12.887 1.00 80.25 224 LYS A N 1
ATOM 1836 C CA . LYS A 1 224 ? 10.620 24.358 -12.045 1.00 80.25 224 LYS A CA 1
ATOM 1837 C C . LYS A 1 224 ? 11.149 25.529 -11.215 1.00 80.25 224 LYS A C 1
ATOM 1839 O O . LYS A 1 224 ? 10.349 26.375 -10.816 1.00 80.25 224 LYS A O 1
ATOM 1844 N N . LEU A 1 225 ? 12.451 25.606 -10.939 1.00 77.06 225 LEU A N 1
ATOM 1845 C CA . LEU A 1 225 ? 13.062 26.790 -10.326 1.00 77.06 225 LEU A CA 1
ATOM 1846 C C . LEU A 1 225 ? 13.207 27.927 -11.342 1.00 77.06 225 LEU A C 1
ATOM 1848 O O . LEU A 1 225 ? 12.916 29.071 -10.998 1.00 77.06 225 LEU A O 1
ATOM 1852 N N . GLU A 1 226 ? 13.579 27.612 -12.580 1.00 74.62 226 GLU A N 1
ATOM 1853 C CA . GLU A 1 226 ? 13.608 28.552 -13.700 1.00 74.62 226 GLU A CA 1
ATOM 1854 C C . GLU A 1 226 ? 12.207 29.125 -13.965 1.00 74.62 226 GLU A C 1
ATOM 1856 O O . GLU A 1 226 ? 12.016 30.331 -13.838 1.00 74.62 226 GLU A O 1
ATOM 1861 N N . GLU A 1 227 ? 11.196 28.273 -14.173 1.00 76.50 227 GLU A N 1
ATOM 1862 C CA . GLU A 1 227 ? 9.799 28.691 -14.394 1.00 76.50 227 GLU A CA 1
ATOM 1863 C C . GLU A 1 227 ? 9.250 29.596 -13.276 1.00 76.50 227 GLU A C 1
ATOM 1865 O O . GLU A 1 227 ? 8.513 30.545 -13.537 1.00 76.50 227 GLU A O 1
ATOM 1870 N N . LYS A 1 228 ? 9.590 29.305 -12.012 1.00 78.31 228 LYS A N 1
ATOM 1871 C CA . LYS A 1 228 ? 8.998 29.986 -10.851 1.00 78.31 228 LYS A CA 1
ATOM 1872 C C . LYS A 1 228 ? 9.766 31.225 -10.384 1.00 78.31 228 LYS A C 1
ATOM 1874 O O . LYS A 1 228 ? 9.164 32.112 -9.779 1.00 78.31 228 LYS A O 1
ATOM 1879 N N . TYR A 1 229 ? 11.080 31.266 -10.593 1.00 75.75 229 TYR A N 1
ATOM 1880 C CA . TYR A 1 229 ? 11.962 32.298 -10.034 1.00 75.75 229 TYR A CA 1
ATOM 1881 C C . TYR A 1 229 ? 12.840 32.994 -11.084 1.00 75.75 229 TYR A C 1
ATOM 1883 O O . TYR A 1 229 ? 13.629 33.863 -10.718 1.00 75.75 229 TYR A O 1
ATOM 1891 N N . ASN A 1 230 ? 12.718 32.631 -12.366 1.00 66.44 230 ASN A N 1
ATOM 1892 C CA . ASN A 1 230 ? 13.547 33.111 -13.477 1.00 66.44 230 ASN A CA 1
ATOM 1893 C C . ASN A 1 230 ? 15.063 32.954 -13.218 1.00 66.44 230 ASN A C 1
ATOM 1895 O O . ASN A 1 230 ? 15.887 33.757 -13.663 1.00 66.44 230 ASN A O 1
ATOM 1899 N N . ILE A 1 231 ? 15.432 31.925 -12.444 1.00 63.41 231 ILE A N 1
ATOM 1900 C CA . ILE A 1 231 ? 16.824 31.574 -12.155 1.00 63.41 231 ILE A CA 1
ATOM 1901 C C . ILE A 1 231 ? 17.354 30.803 -13.361 1.00 63.41 231 ILE A C 1
ATOM 1903 O O . ILE A 1 231 ? 17.238 29.583 -13.413 1.00 63.41 231 ILE A O 1
ATOM 1907 N N . ILE A 1 232 ? 17.937 31.530 -14.315 1.00 56.44 232 ILE A N 1
ATOM 1908 C CA . ILE A 1 232 ? 18.693 30.945 -15.427 1.00 56.44 232 ILE A CA 1
ATOM 1909 C C . ILE A 1 232 ? 19.948 30.278 -14.838 1.00 56.44 232 ILE A C 1
ATOM 1911 O O . ILE A 1 232 ? 20.777 30.993 -14.256 1.00 56.44 232 ILE A O 1
ATOM 1915 N N . PRO A 1 233 ? 20.138 28.951 -14.976 1.00 54.06 233 PRO A N 1
ATOM 1916 C CA . PRO A 1 233 ? 21.326 28.256 -14.485 1.00 54.06 233 PRO A CA 1
ATOM 1917 C C . PRO A 1 233 ? 22.535 28.559 -15.388 1.00 54.06 233 PRO A C 1
ATOM 1919 O O . PRO A 1 233 ? 22.905 27.775 -16.260 1.00 54.06 233 PRO A O 1
ATOM 1922 N N . ARG A 1 234 ? 23.125 29.745 -15.199 1.00 48.12 234 ARG A N 1
ATOM 1923 C CA . ARG A 1 234 ? 24.089 30.362 -16.129 1.00 48.12 234 ARG A CA 1
ATOM 1924 C C . ARG A 1 234 ? 25.344 29.513 -16.383 1.00 48.12 234 ARG A C 1
ATOM 1926 O O . ARG A 1 234 ? 25.859 29.559 -17.489 1.00 48.12 234 ARG A O 1
ATOM 1933 N N . ASP A 1 235 ? 25.727 28.677 -15.416 1.00 47.59 235 ASP A N 1
ATOM 1934 C CA . ASP A 1 235 ? 26.901 27.791 -15.482 1.00 47.59 235 ASP A CA 1
ATOM 1935 C C . ASP A 1 235 ? 26.553 26.319 -15.820 1.00 47.59 235 ASP A C 1
ATOM 1937 O O . ASP A 1 235 ? 27.417 25.447 -15.776 1.00 47.59 235 ASP A O 1
ATOM 1941 N N . LEU A 1 236 ? 25.286 25.997 -16.133 1.00 48.41 236 LEU A N 1
ATOM 1942 C CA . LEU A 1 236 ? 24.909 24.680 -16.685 1.00 48.41 236 LEU A CA 1
ATOM 1943 C C . LEU A 1 236 ? 24.818 24.675 -18.215 1.00 48.41 236 LEU A C 1
ATOM 1945 O O . LEU A 1 236 ? 24.885 23.598 -18.806 1.00 48.41 236 LEU A O 1
ATOM 1949 N N . ALA A 1 237 ? 24.620 25.839 -18.842 1.00 42.81 237 ALA A N 1
ATOM 1950 C CA . ALA A 1 237 ? 24.341 25.942 -20.273 1.00 42.81 237 ALA A CA 1
ATOM 1951 C C . ALA A 1 237 ? 25.451 25.309 -21.130 1.00 42.81 237 ALA A C 1
ATOM 1953 O O . ALA A 1 237 ? 25.144 24.554 -22.051 1.00 42.81 237 ALA A O 1
ATOM 1954 N N . ASP A 1 238 ? 26.716 25.517 -20.758 1.00 43.31 238 ASP A N 1
ATOM 1955 C CA . ASP A 1 238 ? 27.887 25.054 -21.515 1.00 43.31 238 ASP A CA 1
ATOM 1956 C C . ASP A 1 238 ? 28.021 23.518 -21.570 1.00 43.31 238 ASP A C 1
ATOM 1958 O O . ASP A 1 238 ? 28.572 22.982 -22.527 1.00 43.31 238 ASP A O 1
ATOM 1962 N N . ASN A 1 239 ? 27.456 22.794 -20.594 1.00 43.47 239 ASN A N 1
ATOM 1963 C CA . ASN A 1 239 ? 27.374 21.324 -20.605 1.00 43.47 239 ASN A CA 1
ATOM 1964 C C . ASN A 1 239 ? 26.002 20.793 -21.069 1.00 43.47 239 ASN A C 1
ATOM 1966 O O . ASN A 1 239 ? 25.834 19.584 -21.228 1.00 43.47 239 ASN A O 1
ATOM 1970 N N . TRP A 1 240 ? 25.010 21.667 -21.265 1.00 44.47 240 TRP A N 1
ATOM 1971 C CA . TRP A 1 240 ? 23.657 21.303 -21.703 1.00 44.47 240 TRP A CA 1
ATOM 1972 C C . TRP A 1 240 ? 23.459 21.488 -23.216 1.00 44.47 240 TRP A C 1
ATOM 1974 O O . TRP A 1 240 ? 22.737 20.715 -23.839 1.00 44.47 240 TRP A O 1
ATOM 1984 N N . TYR A 1 241 ? 24.136 22.461 -23.833 1.00 36.94 241 TYR A N 1
ATOM 1985 C CA . TYR A 1 241 ? 23.970 22.796 -25.256 1.00 36.94 241 TYR A CA 1
ATOM 1986 C C . TYR A 1 241 ? 24.703 21.883 -26.259 1.00 36.94 241 TYR A C 1
ATOM 1988 O O . TYR A 1 241 ? 24.679 22.162 -27.452 1.00 36.94 241 TYR A O 1
ATOM 1996 N N . SER A 1 242 ? 25.264 20.756 -25.808 1.00 37.62 242 SER A N 1
ATOM 1997 C CA . SER A 1 242 ? 25.718 19.659 -26.686 1.00 37.62 242 SER A CA 1
ATOM 1998 C C . SER A 1 242 ? 24.717 18.494 -26.764 1.00 37.62 242 SER A C 1
ATOM 2000 O O . SER A 1 242 ? 25.063 17.405 -27.216 1.00 37.62 242 SER A O 1
ATOM 2002 N N . ILE A 1 243 ? 23.465 18.695 -26.333 1.00 44.72 243 ILE A N 1
ATOM 2003 C CA . ILE A 1 243 ? 22.355 17.761 -26.582 1.00 44.72 243 ILE A CA 1
ATOM 2004 C C . ILE A 1 243 ? 21.709 18.120 -27.933 1.00 44.72 243 ILE A C 1
ATOM 2006 O O . ILE A 1 243 ? 20.578 18.595 -27.992 1.00 44.72 243 ILE A O 1
ATOM 2010 N N . GLU A 1 244 ? 22.421 17.882 -29.039 1.00 38.25 244 GLU A N 1
ATOM 2011 C CA . GLU A 1 244 ? 21.872 18.054 -30.400 1.00 38.25 244 GLU A CA 1
ATOM 2012 C C . GLU A 1 244 ? 20.954 16.896 -30.841 1.00 38.25 244 GLU A C 1
ATOM 2014 O O . GLU A 1 244 ? 20.520 16.851 -31.990 1.00 38.25 244 GLU A O 1
ATOM 2019 N N . ASN A 1 245 ? 20.627 15.946 -29.954 1.00 42.41 245 ASN A N 1
ATOM 2020 C CA . ASN A 1 245 ? 19.737 14.848 -30.316 1.00 42.41 245 ASN A CA 1
ATOM 2021 C C . ASN A 1 245 ? 18.899 14.311 -29.143 1.00 42.41 245 ASN A C 1
ATOM 2023 O O . ASN A 1 245 ? 19.404 13.609 -28.260 1.00 42.41 245 ASN A O 1
ATOM 2027 N N . GLU A 1 246 ? 17.581 14.536 -29.196 1.00 45.47 246 GLU A N 1
ATOM 2028 C CA . GLU A 1 246 ? 16.610 13.799 -28.369 1.00 45.47 246 GLU A CA 1
ATOM 2029 C C . GLU A 1 246 ? 16.749 12.280 -28.586 1.00 45.47 246 GLU A C 1
ATOM 2031 O O . GLU A 1 246 ? 16.632 11.508 -27.633 1.00 45.47 246 GLU A O 1
ATOM 2036 N N . GLU A 1 247 ? 17.104 11.843 -29.806 1.00 42.50 247 GLU A N 1
ATOM 2037 C CA . GLU A 1 247 ? 17.438 10.445 -30.116 1.00 42.50 247 GLU A CA 1
ATOM 2038 C C . GLU A 1 247 ? 18.545 9.870 -29.224 1.00 42.50 247 GLU A C 1
ATOM 2040 O O . GLU A 1 247 ? 18.506 8.684 -28.894 1.00 42.50 247 GLU A O 1
ATOM 2045 N N . GLU A 1 248 ? 19.534 10.669 -28.812 1.00 41.41 248 GLU A N 1
ATOM 2046 C CA . GLU A 1 248 ? 20.653 10.174 -28.010 1.00 41.41 248 GLU A CA 1
ATOM 2047 C C . GLU A 1 248 ? 20.263 10.016 -26.536 1.00 41.41 248 GLU A C 1
ATOM 2049 O O . GLU A 1 248 ? 20.640 9.032 -25.892 1.00 41.41 248 GLU A O 1
ATOM 2054 N N . VAL A 1 249 ? 19.430 10.923 -26.016 1.00 46.72 249 VAL A N 1
ATOM 2055 C CA . VAL A 1 249 ? 18.813 10.790 -24.687 1.00 46.72 249 VAL A CA 1
ATOM 2056 C C . VAL A 1 249 ? 17.870 9.586 -24.666 1.00 46.72 249 VAL A C 1
ATOM 2058 O O . VAL A 1 249 ? 17.892 8.804 -23.714 1.00 46.72 249 VAL A O 1
ATOM 2061 N N . LEU A 1 250 ? 17.106 9.361 -25.738 1.00 44.28 250 LEU A N 1
ATOM 2062 C CA . LEU A 1 250 ? 16.263 8.175 -25.896 1.00 44.28 250 LEU A CA 1
ATOM 2063 C C . LEU A 1 250 ? 17.111 6.892 -25.992 1.00 44.28 250 LEU A C 1
ATOM 2065 O O . LEU A 1 250 ? 16.813 5.929 -25.287 1.00 44.28 250 LEU A O 1
ATOM 2069 N N . ARG A 1 251 ? 18.214 6.874 -26.756 1.00 45.47 251 ARG A N 1
ATOM 2070 C CA . ARG A 1 251 ? 19.169 5.743 -26.814 1.00 45.47 251 ARG A CA 1
ATOM 2071 C C . ARG A 1 251 ? 19.800 5.430 -25.455 1.00 45.47 251 ARG A C 1
ATOM 2073 O O . ARG A 1 251 ? 19.739 4.288 -25.013 1.00 45.47 251 ARG A O 1
ATOM 2080 N N . LYS A 1 252 ? 20.349 6.429 -24.755 1.00 45.78 252 LYS A N 1
ATOM 2081 C CA . LYS A 1 252 ? 20.967 6.267 -23.420 1.00 45.78 252 LYS A CA 1
ATOM 2082 C C . LYS A 1 252 ? 19.954 5.849 -22.340 1.00 45.78 252 LYS A C 1
ATOM 2084 O O . LYS A 1 252 ? 20.331 5.228 -21.342 1.00 45.78 252 LYS A O 1
ATOM 2089 N N . THR A 1 253 ? 18.673 6.151 -22.559 1.00 44.16 253 THR A N 1
ATOM 2090 C CA . THR A 1 253 ? 17.536 5.690 -21.740 1.00 44.16 253 THR A CA 1
ATOM 2091 C C . THR A 1 253 ? 17.123 4.251 -22.079 1.00 44.16 253 THR A C 1
ATOM 2093 O O . THR A 1 253 ? 16.780 3.475 -21.185 1.00 44.16 253 THR A O 1
ATOM 2096 N N . PHE A 1 254 ? 17.195 3.856 -23.353 1.00 41.25 254 PHE A N 1
ATOM 2097 C CA . PHE A 1 254 ? 16.795 2.540 -23.859 1.00 41.25 254 PHE A CA 1
ATOM 2098 C C . PHE A 1 254 ? 18.002 1.688 -24.272 1.00 41.25 254 PHE A C 1
ATOM 2100 O O . PHE A 1 254 ? 18.291 1.493 -25.449 1.00 41.25 254 PHE A O 1
ATOM 2107 N N . ARG A 1 255 ? 18.654 1.145 -23.240 1.00 44.56 255 ARG A N 1
ATOM 2108 C CA . ARG A 1 255 ? 19.825 0.255 -23.265 1.00 44.56 255 ARG A CA 1
ATOM 2109 C C . ARG A 1 255 ? 19.862 -0.729 -24.452 1.00 44.56 255 ARG A C 1
ATOM 2111 O O . ARG A 1 255 ? 18.946 -1.542 -24.596 1.00 44.56 255 ARG A O 1
ATOM 2118 N N . GLN A 1 256 ? 20.968 -0.740 -25.200 1.00 39.19 256 GLN A N 1
ATOM 2119 C CA . GLN A 1 256 ? 21.364 -1.880 -26.042 1.00 39.19 256 GLN A CA 1
ATOM 2120 C C . GLN A 1 256 ? 22.312 -2.819 -25.260 1.00 39.19 256 GLN A C 1
ATOM 2122 O O . GLN A 1 256 ? 22.821 -2.426 -24.208 1.00 39.19 256 GLN A O 1
ATOM 2127 N N . PRO A 1 257 ? 22.517 -4.082 -25.684 1.00 39.38 257 PRO A N 1
ATOM 2128 C CA . PRO A 1 257 ? 23.252 -5.068 -24.880 1.00 39.38 257 PRO A CA 1
ATOM 2129 C C . PRO A 1 257 ? 24.730 -4.736 -24.610 1.00 39.38 257 PRO A C 1
ATOM 2131 O O . PRO A 1 257 ? 25.281 -5.236 -23.629 1.00 39.38 257 PRO A O 1
ATOM 2134 N N . ASP A 1 258 ? 25.343 -3.887 -25.438 1.00 39.06 258 ASP A N 1
ATOM 2135 C CA . ASP A 1 258 ? 26.803 -3.815 -25.590 1.00 39.06 258 ASP A CA 1
ATOM 2136 C C . ASP A 1 258 ? 27.497 -2.752 -24.706 1.00 39.06 258 ASP A C 1
ATOM 2138 O O . ASP A 1 258 ? 28.724 -2.704 -24.642 1.00 39.06 258 ASP A O 1
ATOM 2142 N N . ASP A 1 259 ? 26.737 -1.936 -23.961 1.00 44.56 259 ASP A N 1
ATOM 2143 C CA . ASP A 1 259 ? 27.237 -0.824 -23.123 1.00 44.56 259 ASP A CA 1
ATOM 2144 C C . ASP A 1 259 ? 27.933 -1.285 -21.810 1.00 44.56 259 ASP A C 1
ATOM 2146 O O . ASP A 1 259 ? 27.654 -0.771 -20.720 1.00 44.56 259 ASP A O 1
ATOM 2150 N N . LEU A 1 260 ? 28.808 -2.298 -21.862 1.00 43.22 260 LEU A N 1
ATOM 2151 C CA . LEU A 1 260 ? 29.429 -2.938 -20.687 1.00 43.22 260 LEU A CA 1
ATOM 2152 C C . LEU A 1 260 ? 30.879 -2.493 -20.396 1.00 43.22 260 LEU A C 1
ATOM 2154 O O . LEU A 1 260 ? 31.637 -3.225 -19.760 1.00 43.22 260 LEU A O 1
ATOM 2158 N N . HIS A 1 261 ? 31.272 -1.283 -20.799 1.00 40.56 261 HIS A N 1
ATOM 2159 C CA . HIS A 1 261 ? 32.577 -0.714 -20.442 1.00 40.56 261 HIS A CA 1
ATOM 2160 C C . HIS A 1 261 ? 32.446 0.454 -19.458 1.00 40.56 261 HIS A C 1
ATOM 2162 O O . HIS A 1 261 ? 32.106 1.578 -19.816 1.00 40.56 261 HIS A O 1
ATOM 2168 N N . CYS A 1 262 ? 32.731 0.163 -18.186 1.00 41.47 262 CYS A N 1
ATOM 2169 C CA . CYS A 1 262 ? 32.767 1.135 -17.099 1.00 41.47 262 CYS A CA 1
ATOM 2170 C C . CYS A 1 262 ? 34.189 1.687 -16.926 1.00 41.47 262 CYS A C 1
ATOM 2172 O O . CYS A 1 262 ? 35.094 0.956 -16.525 1.00 41.47 262 CYS A O 1
ATOM 2174 N N . SER A 1 263 ? 34.385 2.980 -17.192 1.00 42.22 263 SER A N 1
ATOM 2175 C CA . SER A 1 263 ? 35.543 3.723 -16.693 1.00 42.22 263 SER A CA 1
ATOM 2176 C C . SER A 1 263 ? 35.269 4.166 -15.253 1.00 42.22 263 SER A C 1
ATOM 2178 O O . SER A 1 263 ? 34.343 4.929 -14.979 1.00 42.22 263 SER A O 1
ATOM 2180 N N . HIS A 1 264 ? 36.062 3.663 -14.308 1.00 43.34 264 HIS A N 1
ATOM 2181 C CA . HIS A 1 264 ? 35.930 4.020 -12.898 1.00 43.34 264 HIS A CA 1
ATOM 2182 C C . HIS A 1 264 ? 36.586 5.376 -12.610 1.00 43.34 264 HIS A C 1
ATOM 2184 O O . HIS A 1 264 ? 37.773 5.445 -12.299 1.00 43.34 264 HIS A O 1
ATOM 2190 N N . HIS A 1 265 ? 35.790 6.443 -12.657 1.00 43.16 265 HIS A N 1
ATOM 2191 C CA . HIS A 1 265 ? 36.110 7.711 -12.005 1.00 43.16 265 HIS A CA 1
ATOM 2192 C C . HIS A 1 265 ? 35.032 8.025 -10.966 1.00 43.16 265 HIS A C 1
ATOM 2194 O O . HIS A 1 265 ? 33.845 8.077 -11.284 1.00 43.16 265 HIS A O 1
ATOM 2200 N N . GLU A 1 266 ? 35.451 8.195 -9.712 1.00 48.12 266 GLU A N 1
ATOM 2201 C CA . GLU A 1 266 ? 34.575 8.607 -8.617 1.00 48.12 266 GLU A CA 1
ATOM 2202 C C . GLU A 1 266 ? 34.626 10.132 -8.481 1.00 48.12 266 GLU A C 1
ATOM 2204 O O . GLU A 1 266 ? 35.687 10.706 -8.235 1.00 48.12 266 GLU A O 1
ATOM 2209 N N . GLU A 1 267 ? 33.477 10.789 -8.635 1.00 49.19 267 GLU A N 1
ATOM 2210 C CA . GLU A 1 267 ? 33.319 12.231 -8.442 1.00 49.19 267 GLU A CA 1
ATOM 2211 C C . GLU A 1 267 ? 32.429 12.505 -7.219 1.00 49.19 267 GLU A C 1
ATOM 2213 O O . GLU A 1 267 ? 31.449 11.800 -6.962 1.00 49.19 267 GLU A O 1
ATOM 2218 N N . LEU A 1 268 ? 32.757 13.540 -6.442 1.00 49.38 268 LEU A N 1
ATOM 2219 C CA . LEU A 1 268 ? 32.004 13.914 -5.244 1.00 49.38 268 LEU A CA 1
ATOM 2220 C C . LEU A 1 268 ? 30.710 14.663 -5.610 1.00 49.38 268 LEU A C 1
ATOM 2222 O O . LEU A 1 268 ? 30.646 15.886 -5.526 1.00 49.38 268 LEU A O 1
ATOM 2226 N N . CYS A 1 269 ? 29.654 13.932 -5.976 1.00 56.12 269 CYS A N 1
ATOM 2227 C CA . CYS A 1 269 ? 28.404 14.542 -6.450 1.00 56.12 269 CYS A CA 1
ATOM 2228 C C . CYS A 1 269 ? 27.672 15.403 -5.398 1.00 56.12 269 CYS A C 1
ATOM 2230 O O . CYS A 1 269 ? 26.971 16.345 -5.758 1.00 56.12 269 CYS A O 1
ATOM 2232 N N . SER A 1 270 ? 27.756 15.066 -4.103 1.00 54.09 270 SER A N 1
ATOM 2233 C CA . SER A 1 270 ? 27.199 15.886 -3.012 1.00 54.09 270 SER A CA 1
ATOM 2234 C C . SER A 1 270 ? 27.727 15.463 -1.637 1.00 54.09 270 SER A C 1
ATOM 2236 O O . SER A 1 270 ? 28.130 14.317 -1.442 1.00 54.09 270 SER A O 1
ATOM 2238 N N . VAL A 1 271 ? 27.654 16.368 -0.654 1.00 58.44 271 VAL A N 1
ATOM 2239 C CA . VAL A 1 271 ? 27.915 16.062 0.762 1.00 58.44 271 VAL A CA 1
ATOM 2240 C C . VAL A 1 271 ? 26.665 16.357 1.591 1.00 58.44 271 VAL A C 1
ATOM 2242 O O . VAL A 1 271 ? 26.298 17.510 1.816 1.00 58.44 271 VAL A O 1
ATOM 2245 N N . ILE A 1 272 ? 26.005 15.296 2.062 1.00 65.94 272 ILE A N 1
ATOM 2246 C CA . ILE A 1 272 ? 24.798 15.379 2.893 1.00 65.94 272 ILE A CA 1
ATOM 2247 C C . ILE A 1 272 ? 25.193 15.243 4.367 1.00 65.94 272 ILE A C 1
ATOM 2249 O O . ILE A 1 272 ? 25.546 14.158 4.827 1.00 65.94 272 ILE A O 1
ATOM 2253 N N . ILE A 1 273 ? 25.086 16.333 5.131 1.00 61.78 273 ILE A N 1
ATOM 2254 C CA . ILE A 1 273 ? 25.370 16.339 6.573 1.00 61.78 273 ILE A CA 1
ATOM 2255 C C . ILE A 1 273 ? 24.059 16.380 7.365 1.00 61.78 273 ILE A C 1
ATOM 2257 O O . ILE A 1 273 ? 23.335 17.375 7.351 1.00 61.78 273 ILE A O 1
ATOM 2261 N N . VAL A 1 274 ? 23.766 15.311 8.109 1.00 71.31 274 VAL A N 1
ATOM 2262 C CA . VAL A 1 274 ? 22.579 15.228 8.976 1.00 71.31 274 VAL A CA 1
ATOM 2263 C C . VAL A 1 274 ? 22.945 15.627 10.405 1.00 71.31 274 VAL A C 1
ATOM 2265 O O . VAL A 1 274 ? 23.479 14.831 11.175 1.00 71.31 274 VAL A O 1
ATOM 2268 N N . MET A 1 275 ? 22.625 16.864 10.788 1.00 64.88 275 MET A N 1
ATOM 2269 C CA . MET A 1 275 ? 22.863 17.367 12.145 1.00 64.88 275 MET A CA 1
ATOM 2270 C C . MET A 1 275 ? 21.640 17.216 13.048 1.00 64.88 275 MET A C 1
ATOM 2272 O O . MET A 1 275 ? 20.527 17.600 12.691 1.00 64.88 275 MET A O 1
ATOM 2276 N N . ARG A 1 276 ? 21.852 16.737 14.279 1.00 67.69 276 ARG A N 1
ATOM 2277 C CA . ARG A 1 276 ? 20.808 16.647 15.310 1.00 67.69 276 ARG A CA 1
ATOM 2278 C C . ARG A 1 276 ? 21.033 17.670 16.426 1.00 67.69 276 ARG A C 1
ATOM 2280 O O . ARG A 1 276 ? 21.319 17.304 17.561 1.00 67.69 276 ARG A O 1
ATOM 2287 N N . HIS A 1 277 ? 20.852 18.947 16.105 1.00 67.31 277 HIS A N 1
ATOM 2288 C CA . HIS A 1 277 ? 20.957 20.057 17.056 1.00 67.31 277 HIS A CA 1
ATOM 2289 C C . HIS A 1 277 ? 19.756 21.007 16.935 1.00 67.31 277 HIS A C 1
ATOM 2291 O O . HIS A 1 277 ? 19.184 21.131 15.853 1.00 67.31 277 HIS A O 1
ATOM 2297 N N . GLY A 1 278 ? 19.368 21.651 18.039 1.00 72.00 278 GLY A N 1
ATOM 2298 C CA . GLY A 1 278 ? 18.260 22.608 18.109 1.00 72.00 278 GLY A CA 1
ATOM 2299 C C . GLY A 1 278 ? 17.411 22.450 19.374 1.00 72.00 278 GLY A C 1
ATOM 2300 O O . GLY A 1 278 ? 17.010 21.336 19.726 1.00 72.00 278 GLY A O 1
ATOM 2301 N N . ASP A 1 279 ? 17.136 23.577 20.030 1.00 84.44 279 ASP A N 1
ATOM 2302 C CA . ASP A 1 279 ? 16.239 23.710 21.181 1.00 84.44 279 ASP A CA 1
ATOM 2303 C C . ASP A 1 279 ? 14.828 23.119 20.945 1.00 84.44 279 ASP A C 1
ATOM 2305 O O . ASP A 1 279 ? 14.242 23.186 19.858 1.00 84.44 279 ASP A O 1
ATOM 2309 N N . ARG A 1 280 ? 14.268 22.508 21.991 1.00 84.44 280 ARG A N 1
ATOM 2310 C CA . ARG A 1 280 ? 13.002 21.768 21.953 1.00 84.44 280 ARG A CA 1
ATOM 2311 C C . ARG A 1 280 ? 12.206 22.008 23.225 1.00 84.44 280 ARG A C 1
ATOM 2313 O O . ARG A 1 280 ? 12.761 21.980 24.318 1.00 84.44 280 ARG A O 1
ATOM 2320 N N . LYS A 1 281 ? 10.879 22.106 23.089 1.00 84.19 281 LYS A N 1
ATOM 2321 C CA . LYS A 1 281 ? 9.972 22.111 24.248 1.00 84.19 281 LYS A CA 1
ATOM 2322 C C . LYS A 1 281 ? 10.227 20.863 25.116 1.00 84.19 281 LYS A C 1
ATOM 2324 O O . LYS A 1 281 ? 10.419 19.784 24.543 1.00 84.19 281 LYS A O 1
ATOM 2329 N N . PRO A 1 282 ? 10.165 20.953 26.458 1.00 85.44 282 PRO A N 1
ATOM 2330 C CA . PRO A 1 282 ? 10.283 19.790 27.334 1.00 85.44 282 PRO A CA 1
ATOM 2331 C C . PRO A 1 282 ? 9.338 18.649 26.933 1.00 85.44 282 PRO A C 1
ATOM 2333 O O . PRO A 1 282 ? 8.225 18.876 26.449 1.00 85.44 282 PRO A O 1
ATOM 2336 N N . LYS A 1 283 ? 9.775 17.402 27.138 1.00 86.62 283 LYS A N 1
ATOM 2337 C CA . LYS A 1 283 ? 8.908 16.230 26.970 1.00 86.62 283 LYS A CA 1
ATOM 2338 C C . LYS A 1 283 ? 8.143 15.969 28.255 1.00 86.62 283 LYS A C 1
ATOM 2340 O O . LYS A 1 283 ? 8.748 15.709 29.290 1.00 86.62 283 LYS A O 1
ATOM 2345 N N . GLN A 1 284 ? 6.823 15.991 28.156 1.00 89.56 284 GLN A N 1
ATOM 2346 C CA . GLN A 1 284 ? 5.916 15.690 29.253 1.00 89.56 284 GLN A CA 1
ATOM 2347 C C . GLN A 1 284 ? 5.499 14.213 29.207 1.00 89.56 284 GLN A C 1
ATOM 2349 O O . GLN A 1 284 ? 5.601 13.535 28.176 1.00 89.56 284 GLN A O 1
ATOM 2354 N N . LYS A 1 285 ? 5.092 13.689 30.364 1.00 92.38 285 LYS A N 1
ATOM 2355 C CA . LYS A 1 285 ? 4.724 12.287 30.561 1.00 92.38 285 LYS A CA 1
ATOM 2356 C C . LYS A 1 285 ? 3.748 12.182 31.724 1.00 92.38 285 LYS A C 1
ATOM 2358 O O . LYS A 1 285 ? 4.072 12.647 32.810 1.00 92.38 285 LYS A O 1
ATOM 2363 N N . MET A 1 286 ? 2.646 11.474 31.518 1.00 93.25 286 MET A N 1
ATOM 2364 C CA . MET A 1 286 ? 1.755 11.020 32.588 1.00 93.25 286 MET A CA 1
ATOM 2365 C C . MET A 1 286 ? 1.795 9.491 32.676 1.00 93.25 286 MET A C 1
ATOM 2367 O O . MET A 1 286 ? 2.291 8.810 31.766 1.00 93.25 286 MET A O 1
ATOM 2371 N N . LYS A 1 287 ? 1.271 8.952 33.773 1.00 95.69 287 LYS A N 1
ATOM 2372 C CA . LYS A 1 287 ? 0.930 7.539 33.904 1.00 95.69 287 LYS A CA 1
ATOM 2373 C C . LYS A 1 287 ? -0.318 7.407 34.769 1.00 95.69 287 LYS A C 1
ATOM 2375 O O . LYS A 1 287 ? -0.394 8.116 35.764 1.00 95.69 287 LYS A O 1
ATOM 2380 N N . PHE A 1 288 ? -1.182 6.453 34.458 1.00 96.00 288 PHE A N 1
ATOM 2381 C CA . PHE A 1 288 ? -2.260 6.015 35.345 1.00 96.00 288 PHE A CA 1
ATOM 2382 C C . PHE A 1 288 ? -2.580 4.542 35.088 1.00 96.00 288 PHE A C 1
ATOM 2384 O O . PHE A 1 288 ? -2.209 4.007 34.039 1.00 96.00 288 PHE A O 1
ATOM 2391 N N . VAL A 1 289 ? -3.203 3.883 36.061 1.00 94.75 289 VAL A N 1
ATOM 2392 C CA . VAL A 1 289 ? -3.708 2.511 35.927 1.00 94.75 289 VAL A CA 1
ATOM 2393 C C . VAL A 1 289 ? -5.206 2.578 35.631 1.00 94.75 289 VAL A C 1
ATOM 2395 O O . VAL A 1 289 ? -5.871 3.506 36.079 1.00 94.75 289 VAL A O 1
ATOM 2398 N N . THR A 1 290 ? -5.713 1.642 34.836 1.00 93.50 290 THR A N 1
ATOM 2399 C CA . THR A 1 290 ? -7.141 1.505 34.521 1.00 93.50 290 THR A CA 1
ATOM 2400 C C . THR A 1 290 ? -7.474 0.047 34.206 1.00 93.50 290 THR A C 1
ATOM 2402 O O . THR A 1 290 ? -6.615 -0.720 33.761 1.00 93.50 290 THR A O 1
ATOM 2405 N N . ASP A 1 291 ? -8.721 -0.312 34.465 1.00 92.75 291 ASP A N 1
ATOM 2406 C CA . ASP A 1 291 ? -9.376 -1.610 34.293 1.00 92.75 291 ASP A CA 1
ATOM 2407 C C . ASP A 1 291 ? -10.557 -1.534 33.305 1.00 92.75 291 ASP A C 1
ATOM 2409 O O . ASP A 1 291 ? -11.285 -2.506 33.112 1.00 92.75 291 ASP A O 1
ATOM 2413 N N . LYS A 1 292 ? -10.759 -0.388 32.640 1.00 93.19 292 LYS A N 1
ATOM 2414 C CA . LYS A 1 292 ? -11.909 -0.194 31.749 1.00 93.19 292 LYS A CA 1
ATOM 2415 C C . LYS A 1 292 ? -11.834 -1.095 30.514 1.00 93.19 292 LYS A C 1
ATOM 2417 O O . LYS A 1 292 ? -10.828 -1.138 29.798 1.00 93.19 292 LYS A O 1
ATOM 2422 N N . THR A 1 293 ? -12.945 -1.781 30.256 1.00 89.06 293 THR A N 1
ATOM 2423 C CA . THR A 1 293 ? -13.122 -2.849 29.256 1.00 89.06 293 THR A CA 1
ATOM 2424 C C . THR A 1 293 ? -12.534 -2.500 27.891 1.00 89.06 293 THR A C 1
ATOM 2426 O O . THR A 1 293 ? -11.626 -3.189 27.438 1.00 89.06 293 THR A O 1
ATOM 2429 N N . LEU A 1 294 ? -12.936 -1.375 27.291 1.00 88.75 294 LEU A N 1
ATOM 2430 C CA . LEU A 1 294 ? -12.479 -0.906 25.971 1.00 88.75 294 LEU A CA 1
ATOM 2431 C C . LEU A 1 294 ? -10.955 -0.715 25.838 1.00 88.75 294 LEU A C 1
ATOM 2433 O O . LEU A 1 294 ? -10.440 -0.640 24.719 1.00 88.75 294 LEU A O 1
ATOM 2437 N N . PHE A 1 295 ? -10.228 -0.607 26.953 1.00 91.31 295 PHE A N 1
ATOM 2438 C CA . PHE A 1 295 ? -8.765 -0.565 27.001 1.00 91.31 295 PHE A CA 1
ATOM 2439 C C . PHE A 1 295 ? -8.146 -1.947 27.297 1.00 91.31 295 PHE A C 1
ATOM 2441 O O . PHE A 1 295 ? -7.050 -2.234 26.810 1.00 91.31 295 PHE A O 1
ATOM 2448 N N . LEU A 1 296 ? -8.835 -2.814 28.048 1.00 89.50 296 LEU A N 1
ATOM 2449 C CA . LEU A 1 296 ? -8.451 -4.218 28.250 1.00 89.50 296 LEU A CA 1
ATOM 2450 C C . LEU A 1 296 ? -8.636 -5.066 26.979 1.00 89.50 296 LEU A C 1
ATOM 2452 O O . LEU A 1 296 ? -7.840 -5.968 26.722 1.00 89.50 296 LEU A O 1
ATOM 2456 N N . GLU A 1 297 ? -9.621 -4.741 26.136 1.00 87.94 297 GLU A N 1
ATOM 2457 C CA . GLU A 1 297 ? -9.868 -5.383 24.834 1.00 87.94 297 GLU A CA 1
ATOM 2458 C C . GLU A 1 297 ? -8.628 -5.434 23.933 1.00 87.94 297 GLU A C 1
ATOM 2460 O O . GLU A 1 297 ? -8.459 -6.395 23.189 1.00 87.94 297 GLU A O 1
ATOM 2465 N N . TYR A 1 298 ? -7.723 -4.450 24.023 1.00 86.56 298 TYR A N 1
ATOM 2466 C CA . TYR A 1 298 ? -6.445 -4.458 23.297 1.00 86.56 298 TYR A CA 1
ATOM 2467 C C . TYR A 1 298 ? -5.517 -5.635 23.652 1.00 86.56 298 TYR A C 1
ATOM 2469 O O . TYR A 1 298 ? -4.542 -5.882 22.942 1.00 86.56 298 TYR A O 1
ATOM 2477 N N . PHE A 1 299 ? -5.778 -6.324 24.763 1.00 83.19 299 PHE A N 1
ATOM 2478 C CA . PHE A 1 299 ? -5.060 -7.522 25.197 1.00 83.19 299 PHE A CA 1
ATOM 2479 C C . PHE A 1 299 ? -5.942 -8.776 25.216 1.00 83.19 299 PHE A C 1
ATOM 2481 O O . PHE A 1 299 ? -5.404 -9.872 25.067 1.00 83.19 299 PHE A O 1
ATOM 2488 N N . ASN A 1 300 ? -7.256 -8.617 25.417 1.00 82.12 300 ASN A N 1
ATOM 2489 C CA . ASN A 1 300 ? -8.177 -9.721 25.702 1.00 82.12 300 ASN A CA 1
ATOM 2490 C C . ASN A 1 300 ? -9.020 -10.175 24.499 1.00 82.12 300 ASN A C 1
ATOM 2492 O O . ASN A 1 300 ? -9.462 -11.321 24.494 1.00 82.12 300 ASN A O 1
ATOM 2496 N N . ASN A 1 301 ? -9.242 -9.320 23.492 1.00 74.44 301 ASN A N 1
ATOM 2497 C CA . ASN A 1 301 ? -9.986 -9.709 22.293 1.00 74.44 301 ASN A CA 1
ATOM 2498 C C . ASN A 1 301 ? -9.037 -10.239 21.216 1.00 74.44 301 ASN A C 1
ATOM 2500 O O . ASN A 1 301 ? -8.152 -9.522 20.745 1.00 74.44 301 ASN A O 1
ATOM 2504 N N . ASP A 1 302 ? -9.291 -11.468 20.767 1.00 52.25 302 ASP A N 1
ATOM 2505 C CA . ASP A 1 302 ? -8.566 -12.136 19.682 1.00 52.25 302 ASP A CA 1
ATOM 2506 C C . ASP A 1 302 ? -8.588 -11.324 18.359 1.00 52.25 302 ASP A C 1
ATOM 2508 O O . ASP A 1 302 ? -7.612 -11.329 17.605 1.00 52.25 302 ASP A O 1
ATOM 2512 N N . ASP A 1 303 ? -9.643 -10.546 18.104 1.00 49.62 303 ASP A N 1
ATOM 2513 C CA . ASP A 1 303 ? -9.756 -9.681 16.917 1.00 49.62 303 ASP A CA 1
ATOM 2514 C C . ASP A 1 303 ? -9.003 -8.336 17.041 1.00 49.62 303 ASP A C 1
ATOM 2516 O O . ASP A 1 303 ? -8.848 -7.597 16.064 1.00 49.62 303 ASP A O 1
ATOM 2520 N N . SER A 1 304 ? -8.480 -8.001 18.227 1.00 48.59 304 SER A N 1
ATOM 2521 C CA . SER A 1 304 ? -7.840 -6.711 18.513 1.00 48.59 304 SER A CA 1
ATOM 2522 C C . SER A 1 304 ? -6.331 -6.721 18.242 1.00 48.59 304 SER A C 1
ATOM 2524 O O . SER A 1 304 ? -5.498 -6.757 19.146 1.00 48.59 304 SER A O 1
ATOM 2526 N N . LEU A 1 305 ? -5.967 -6.658 16.957 1.00 44.59 305 LEU A N 1
ATOM 2527 C CA . LEU A 1 305 ? -4.640 -6.286 16.423 1.00 44.59 305 LEU A CA 1
ATOM 2528 C C . LEU A 1 305 ? -3.408 -7.142 16.832 1.00 44.59 305 LEU A C 1
ATOM 2530 O O . LEU A 1 305 ? -2.338 -6.963 16.246 1.00 44.59 305 LEU A O 1
ATOM 2534 N N . TYR A 1 306 ? -3.522 -8.072 17.789 1.00 38.62 306 TYR A N 1
ATOM 2535 C CA . TYR A 1 306 ? -2.398 -8.834 18.361 1.00 38.62 306 TYR A CA 1
ATOM 2536 C C . TYR A 1 306 ? -2.268 -10.289 17.896 1.00 38.62 306 TYR A C 1
ATOM 2538 O O . TYR A 1 306 ? -1.187 -10.867 18.046 1.00 38.62 306 TYR A O 1
ATOM 2546 N N . ASN A 1 307 ? -3.279 -10.854 17.226 1.00 39.16 307 ASN A N 1
ATOM 2547 C CA . ASN A 1 307 ? -3.228 -12.216 16.668 1.00 39.16 307 ASN A CA 1
ATOM 2548 C C . ASN A 1 307 ? -2.270 -12.400 15.467 1.00 39.16 307 ASN A C 1
ATOM 2550 O O . ASN A 1 307 ? -2.266 -13.431 14.797 1.00 39.16 307 ASN A O 1
ATOM 2554 N N . LEU A 1 308 ? -1.389 -11.424 15.220 1.00 40.31 308 LEU A N 1
ATOM 2555 C CA . LEU A 1 308 ? -0.351 -11.461 14.187 1.00 40.31 308 LEU A CA 1
ATOM 2556 C C . LEU A 1 308 ? 1.023 -11.968 14.683 1.00 40.31 308 LEU A C 1
ATOM 2558 O O . LEU A 1 308 ? 1.973 -11.967 13.899 1.00 40.31 308 LEU A O 1
ATOM 2562 N N . ILE A 1 309 ? 1.174 -12.343 15.965 1.00 36.00 309 ILE A N 1
ATOM 2563 C CA . ILE A 1 309 ? 2.499 -12.654 16.552 1.00 36.00 309 ILE A CA 1
ATOM 2564 C C . ILE A 1 309 ? 2.642 -14.093 17.086 1.00 36.00 309 ILE A C 1
ATOM 2566 O O . ILE A 1 309 ? 3.674 -14.704 16.807 1.00 36.00 309 ILE A O 1
ATOM 2570 N N . ASP A 1 310 ? 1.656 -14.660 17.794 1.00 32.94 310 ASP A N 1
ATOM 2571 C CA . ASP A 1 310 ? 1.891 -15.884 18.592 1.00 32.94 310 ASP A CA 1
ATOM 2572 C C . ASP A 1 310 ? 1.484 -17.223 17.929 1.00 32.94 310 ASP A C 1
ATOM 2574 O O . ASP A 1 310 ? 2.055 -18.252 18.288 1.00 32.94 310 ASP A O 1
ATOM 2578 N N . ASN A 1 311 ? 0.645 -17.247 16.879 1.00 34.59 311 ASN A N 1
ATOM 2579 C CA . ASN A 1 311 ? 0.276 -18.480 16.139 1.00 34.59 311 ASN A CA 1
ATOM 2580 C C . ASN A 1 311 ? 1.404 -19.039 15.236 1.00 34.59 311 ASN A C 1
ATOM 2582 O O . ASN A 1 311 ? 1.170 -19.556 14.144 1.00 34.59 311 ASN A O 1
ATOM 2586 N N . LYS A 1 312 ? 2.662 -18.911 15.672 1.00 38.47 312 LYS A N 1
ATOM 2587 C CA . LYS A 1 312 ? 3.844 -19.490 15.020 1.00 38.47 312 LYS A CA 1
ATOM 2588 C C . LYS A 1 312 ? 4.722 -20.339 15.934 1.00 38.47 312 LYS A C 1
ATOM 2590 O O . LYS A 1 312 ? 5.807 -20.739 15.513 1.00 38.47 312 LYS A O 1
ATOM 2595 N N . ILE A 1 313 ? 4.270 -20.615 17.157 1.00 33.44 313 ILE A N 1
ATOM 2596 C CA . ILE A 1 313 ? 4.950 -21.499 18.102 1.00 33.44 313 ILE A CA 1
ATOM 2597 C C . ILE A 1 313 ? 3.908 -22.448 18.724 1.00 33.44 313 ILE A C 1
ATOM 2599 O O . ILE A 1 313 ? 2.906 -22.002 19.265 1.00 33.44 313 ILE A O 1
ATOM 2603 N N . THR A 1 314 ? 4.200 -23.751 18.629 1.00 30.08 314 THR A N 1
ATOM 2604 C CA . THR A 1 314 ? 3.510 -24.926 19.214 1.00 30.08 314 THR A CA 1
ATOM 2605 C C . THR A 1 314 ? 2.139 -25.379 18.666 1.00 30.08 314 THR A C 1
ATOM 2607 O O . THR A 1 314 ? 1.089 -25.005 19.167 1.00 30.08 314 THR A O 1
ATOM 2610 N N . HIS A 1 315 ? 2.251 -26.368 17.768 1.00 30.88 315 HIS A N 1
ATOM 2611 C CA . HIS A 1 315 ? 1.642 -27.711 17.819 1.00 30.88 315 HIS A CA 1
ATOM 2612 C C . HIS A 1 315 ? 0.368 -28.095 17.041 1.00 30.88 315 HIS A C 1
ATOM 2614 O O . HIS A 1 315 ? -0.755 -27.708 17.346 1.00 30.88 315 HIS A O 1
ATOM 2620 N N . ASP A 1 316 ? 0.614 -29.029 16.115 1.00 27.38 316 ASP A N 1
ATOM 2621 C CA . ASP A 1 316 ? -0.281 -30.065 15.606 1.00 27.38 316 ASP A CA 1
ATOM 2622 C C . ASP A 1 316 ? -1.003 -30.881 16.696 1.00 27.38 316 ASP A C 1
ATOM 2624 O O . ASP A 1 316 ? -0.409 -31.204 17.727 1.00 27.38 316 ASP A O 1
ATOM 2628 N N . GLY A 1 317 ? -2.194 -31.385 16.339 1.00 25.72 317 GLY A N 1
ATOM 2629 C CA . GLY A 1 317 ? -2.597 -32.765 16.654 1.00 25.72 317 GLY A CA 1
ATOM 2630 C C . GLY A 1 317 ? -3.849 -32.975 17.518 1.00 25.72 317 GLY A C 1
ATOM 2631 O O . GLY A 1 317 ? -3.704 -33.079 18.726 1.00 25.72 317 GLY A O 1
ATOM 2632 N N . SER A 1 318 ? -5.012 -33.225 16.873 1.00 25.17 318 SER A N 1
ATOM 2633 C CA . SER A 1 318 ? -6.216 -33.978 17.364 1.00 25.17 318 SER A CA 1
ATOM 2634 C C . SER A 1 318 ? -6.870 -33.557 18.709 1.00 25.17 318 SER A C 1
ATOM 2636 O O . SER A 1 318 ? -6.178 -33.349 19.687 1.00 25.17 318 SER A O 1
ATOM 2638 N N . THR A 1 319 ? -8.186 -33.488 18.967 1.00 24.83 319 THR A N 1
ATOM 2639 C CA . THR A 1 319 ? -9.495 -33.753 18.301 1.00 24.83 319 THR A CA 1
ATOM 2640 C C . THR A 1 319 ? -10.586 -33.148 19.234 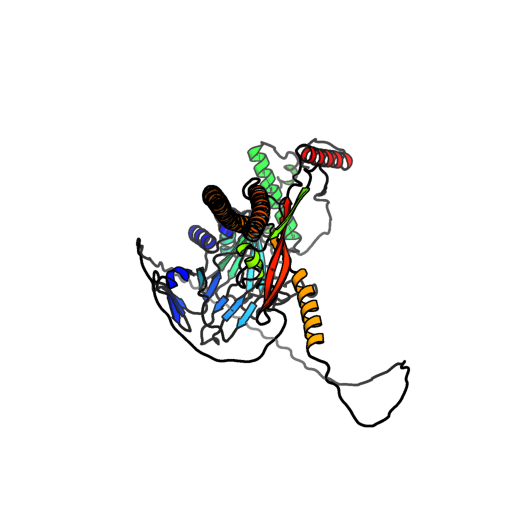1.00 24.83 319 THR A C 1
ATOM 2642 O O . THR A 1 319 ? -10.261 -32.817 20.369 1.00 24.83 319 THR A O 1
ATOM 2645 N N . GLY A 1 320 ? -11.882 -32.988 18.926 1.00 23.92 320 GLY A N 1
ATOM 2646 C CA . GLY A 1 320 ? -12.719 -33.313 17.757 1.00 23.92 320 GLY A CA 1
ATOM 2647 C C . GLY A 1 320 ? -14.188 -33.541 18.202 1.00 23.92 320 GLY A C 1
ATOM 2648 O O . GLY A 1 320 ? -14.383 -34.076 19.287 1.00 23.92 320 GLY A O 1
ATOM 2649 N N . LEU A 1 321 ? -15.191 -33.190 17.367 1.00 24.45 321 LEU A N 1
ATOM 2650 C CA . LEU A 1 321 ? -16.659 -33.208 17.656 1.00 24.45 321 LEU A CA 1
ATOM 2651 C C . LEU A 1 321 ? -17.126 -32.207 18.757 1.00 24.45 321 LEU A C 1
ATOM 2653 O O . LEU A 1 321 ? -16.330 -31.799 19.590 1.00 24.45 321 LEU A O 1
ATOM 2657 N N . SER A 1 322 ? -18.382 -31.731 18.832 1.00 23.11 322 SER A N 1
ATOM 2658 C CA . SER A 1 322 ? -19.594 -31.838 17.978 1.00 23.11 322 SER A CA 1
ATOM 2659 C C . SER A 1 322 ? -20.672 -30.837 18.449 1.00 23.11 322 SER A C 1
ATOM 2661 O O . SER A 1 322 ? -20.728 -30.614 19.652 1.00 23.11 322 SER A O 1
ATOM 2663 N N . THR A 1 323 ? -21.609 -30.418 17.564 1.00 23.23 323 THR A N 1
ATOM 2664 C CA . THR A 1 323 ? -23.020 -29.986 17.867 1.00 23.23 323 THR A CA 1
ATOM 2665 C C . THR A 1 323 ? -23.228 -28.799 18.843 1.00 23.23 323 THR A C 1
ATOM 2667 O O . THR A 1 323 ? -22.422 -28.572 19.725 1.00 23.23 323 THR A O 1
ATOM 2670 N N . THR A 1 324 ? -24.268 -27.957 18.852 1.00 21.77 324 THR A N 1
ATOM 2671 C CA . THR A 1 324 ? -25.520 -27.657 18.102 1.00 21.77 324 THR A CA 1
ATOM 2672 C C . THR A 1 324 ? -25.910 -26.245 18.602 1.00 21.77 324 THR A C 1
ATOM 2674 O O . THR A 1 324 ? -25.678 -25.965 19.770 1.00 21.77 324 THR A O 1
ATOM 2677 N N . GLY A 1 325 ? -26.407 -25.282 17.823 1.00 23.31 325 GLY A N 1
ATOM 2678 C CA . GLY A 1 325 ? -27.732 -25.261 17.187 1.00 23.31 325 GLY A CA 1
ATOM 2679 C C . GLY A 1 325 ? -28.597 -24.137 17.807 1.00 23.31 325 GLY A C 1
ATOM 2680 O O . GLY A 1 325 ? -28.457 -23.874 18.996 1.00 23.31 325 GLY A O 1
ATOM 2681 N N . SER A 1 326 ? -29.489 -23.518 17.014 1.00 23.09 326 SER A N 1
ATOM 2682 C CA . SER A 1 326 ? -30.410 -22.406 17.385 1.00 23.09 326 SER A CA 1
ATOM 2683 C C . SER A 1 326 ? -29.720 -21.049 17.667 1.00 23.09 326 SER A C 1
ATOM 2685 O O . SER A 1 326 ? -28.710 -20.999 18.350 1.00 23.09 326 SER A O 1
ATOM 2687 N N . GLY A 1 327 ? -30.152 -19.888 17.152 1.00 23.08 327 GLY A N 1
ATOM 2688 C CA . GLY A 1 327 ? -31.500 -19.450 16.738 1.00 23.08 327 GLY A CA 1
ATOM 2689 C C . GLY A 1 327 ? -32.075 -18.488 17.803 1.00 23.08 327 GLY A C 1
ATOM 2690 O O . GLY A 1 327 ? -31.788 -18.692 18.973 1.00 23.08 327 GLY A O 1
ATOM 2691 N N . VAL A 1 328 ? -32.868 -17.436 17.544 1.00 24.56 328 VAL A N 1
ATOM 2692 C CA . VAL A 1 328 ? -33.634 -16.954 16.370 1.00 24.56 328 VAL A CA 1
ATOM 2693 C C . VAL A 1 328 ? -34.003 -15.458 16.604 1.00 24.56 328 VAL A C 1
ATOM 2695 O O . VAL A 1 328 ? -34.192 -15.094 17.758 1.00 24.56 328 VAL A O 1
ATOM 2698 N N . ALA A 1 329 ? -34.228 -14.660 15.535 1.00 23.38 329 ALA A N 1
ATOM 2699 C CA . ALA A 1 329 ? -34.964 -13.359 15.508 1.00 23.38 329 ALA A CA 1
ATOM 2700 C C . ALA A 1 329 ? -34.369 -12.152 16.294 1.00 23.38 329 ALA A C 1
ATOM 2702 O O . ALA A 1 329 ? -33.662 -12.336 17.270 1.00 23.38 329 ALA A O 1
ATOM 2703 N N . SER A 1 330 ? -34.638 -10.864 16.004 1.00 23.83 330 SER A N 1
ATOM 2704 C CA . SER A 1 330 ? -35.183 -10.093 14.846 1.00 23.83 330 SER A CA 1
ATOM 2705 C C . SER A 1 330 ? -34.980 -8.570 15.164 1.00 23.83 330 SER A C 1
ATOM 2707 O O . SER A 1 330 ? -34.317 -8.285 16.155 1.00 23.83 330 SER A O 1
ATOM 2709 N N . ASN A 1 331 ? -35.448 -7.518 14.465 1.00 23.11 331 ASN A N 1
ATOM 2710 C CA . ASN A 1 331 ? -36.334 -7.331 13.300 1.00 23.11 331 ASN A CA 1
ATOM 2711 C C . ASN A 1 331 ? -36.134 -5.916 12.684 1.00 23.11 331 ASN A C 1
ATOM 2713 O O . ASN A 1 331 ? -35.812 -5.004 13.440 1.00 23.11 331 ASN A O 1
ATOM 2717 N N . SER A 1 332 ? -36.522 -5.700 11.410 1.00 22.81 332 SER A N 1
ATOM 2718 C CA . SER A 1 332 ? -36.849 -4.386 10.774 1.00 22.81 332 SER A CA 1
ATOM 2719 C C . SER A 1 332 ? -35.738 -3.305 10.693 1.00 22.81 332 SER A C 1
ATOM 2721 O O . SER A 1 332 ? -34.801 -3.325 11.476 1.00 22.81 332 SER A O 1
ATOM 2723 N N . LEU A 1 333 ? -35.731 -2.294 9.810 1.00 23.64 333 LEU A N 1
ATOM 2724 C CA . LEU A 1 333 ? -36.464 -1.911 8.581 1.00 23.64 333 LEU A CA 1
ATOM 2725 C C . LEU A 1 333 ? -35.426 -1.049 7.792 1.00 23.64 333 LEU A C 1
ATOM 2727 O O . LEU A 1 333 ? -34.758 -0.226 8.406 1.00 23.64 333 LEU A O 1
ATOM 2731 N N . GLY A 1 334 ? -35.109 -1.230 6.508 1.00 21.28 334 GLY A N 1
ATOM 2732 C CA . GLY A 1 334 ? -35.966 -0.967 5.351 1.00 21.28 334 GLY A CA 1
ATOM 2733 C C . GLY A 1 334 ? -35.780 0.454 4.775 1.00 21.28 334 GLY A C 1
ATOM 2734 O O . GLY A 1 334 ? -36.478 1.365 5.208 1.00 21.28 334 GLY A O 1
ATOM 2735 N N . SER A 1 335 ? -34.896 0.636 3.776 1.00 23.66 335 SER A N 1
ATOM 2736 C CA . SER A 1 335 ? -35.011 1.661 2.703 1.00 23.66 335 SER A CA 1
ATOM 2737 C C . SER A 1 335 ? -33.930 1.500 1.621 1.00 23.66 335 SER A C 1
ATOM 2739 O O . SER A 1 335 ? -32.784 1.901 1.804 1.00 23.66 335 SER A O 1
ATOM 2741 N N . THR A 1 336 ? -34.322 0.952 0.471 1.00 21.27 336 THR A N 1
ATOM 2742 C CA . THR A 1 336 ? -33.485 0.789 -0.731 1.00 21.27 336 THR A CA 1
ATOM 2743 C C . THR A 1 336 ? -33.681 1.966 -1.691 1.00 21.27 336 THR A C 1
ATOM 2745 O O . THR A 1 336 ? -34.808 2.420 -1.879 1.00 21.27 336 THR A O 1
ATOM 2748 N N . MET A 1 337 ? -32.619 2.403 -2.377 1.00 22.06 337 MET A N 1
ATOM 2749 C CA . MET A 1 337 ? -32.715 3.239 -3.582 1.00 22.06 337 MET A CA 1
ATOM 2750 C C . MET A 1 337 ? -31.921 2.591 -4.720 1.00 22.06 337 MET A C 1
ATOM 2752 O O . MET A 1 337 ? -30.693 2.580 -4.705 1.00 22.06 337 MET A O 1
ATOM 2756 N N . HIS A 1 338 ? -32.634 2.032 -5.700 1.00 20.86 338 HIS A N 1
ATOM 2757 C CA . HIS A 1 338 ? -32.050 1.454 -6.912 1.00 20.86 338 HIS A CA 1
ATOM 2758 C C . HIS A 1 338 ? -31.648 2.541 -7.915 1.00 20.86 338 HIS A C 1
ATOM 2760 O O . HIS A 1 338 ? -32.447 3.423 -8.225 1.00 20.86 338 HIS A O 1
ATOM 2766 N N . LEU A 1 339 ? -30.483 2.375 -8.545 1.00 22.64 339 LEU A N 1
ATOM 2767 C CA . LEU A 1 339 ? -30.190 2.941 -9.863 1.00 22.64 339 LEU A CA 1
ATOM 2768 C C . LEU A 1 339 ? -29.539 1.867 -10.743 1.00 22.64 339 LEU A C 1
ATOM 2770 O O . LEU A 1 339 ? -28.410 1.449 -10.503 1.00 22.64 339 LEU A O 1
ATOM 2774 N N . ASN A 1 340 ? -30.272 1.424 -11.765 1.00 19.52 340 ASN A N 1
ATOM 2775 C CA . ASN A 1 340 ? -29.759 0.544 -12.814 1.00 19.52 340 ASN A CA 1
ATOM 2776 C C . ASN A 1 340 ? -28.924 1.346 -13.820 1.00 19.52 340 ASN A C 1
ATOM 2778 O O . ASN A 1 340 ? -29.380 2.396 -14.275 1.00 19.52 340 ASN A O 1
ATOM 2782 N N . THR A 1 341 ? -27.825 0.771 -14.318 1.00 23.33 341 THR A N 1
ATOM 2783 C CA . THR A 1 341 ? -27.347 1.097 -15.673 1.00 23.33 341 THR A CA 1
ATOM 2784 C C . THR A 1 341 ? -26.654 -0.085 -16.348 1.00 23.33 341 THR A C 1
ATOM 2786 O O . THR A 1 341 ? -25.823 -0.775 -15.768 1.00 23.33 341 THR A O 1
ATOM 2789 N N . SER A 1 342 ? -27.041 -0.315 -17.600 1.00 22.73 342 SER A N 1
ATOM 2790 C CA . SER A 1 342 ? -26.734 -1.481 -18.433 1.00 22.73 342 SER A CA 1
ATOM 2791 C C . SER A 1 342 ? -25.293 -1.555 -18.954 1.00 22.73 342 SER A C 1
ATOM 2793 O O . SER A 1 342 ? -24.731 -0.556 -19.404 1.00 22.73 342 SER A O 1
ATOM 2795 N N . SER A 1 343 ? -24.750 -2.773 -19.008 1.00 22.73 343 SER A N 1
ATOM 2796 C CA . SER A 1 343 ? -23.459 -3.107 -19.624 1.00 22.73 343 SER A CA 1
ATOM 2797 C C . SER A 1 343 ? -23.544 -3.189 -21.153 1.00 22.73 343 SER A C 1
ATOM 2799 O O . SER A 1 343 ? -24.426 -3.860 -21.685 1.00 22.73 343 SER A O 1
ATOM 2801 N N . ALA A 1 344 ? -22.576 -2.600 -21.860 1.00 23.00 344 ALA A N 1
ATOM 2802 C CA . ALA A 1 344 ? -22.354 -2.825 -23.290 1.00 23.00 344 ALA A CA 1
ATOM 2803 C C . ALA A 1 344 ? -20.940 -3.383 -23.516 1.00 23.00 344 ALA A C 1
ATOM 2805 O O . ALA A 1 344 ? -19.951 -2.766 -23.117 1.00 23.00 344 ALA A O 1
ATOM 2806 N N . VAL A 1 345 ? -20.856 -4.562 -24.135 1.00 23.02 345 VAL A N 1
ATOM 2807 C CA . VAL A 1 345 ? -19.600 -5.259 -24.447 1.00 23.02 345 VAL A CA 1
ATOM 2808 C C . VAL A 1 345 ? -19.104 -4.814 -25.824 1.00 23.02 345 VAL A C 1
ATOM 2810 O O . VAL A 1 345 ? -19.873 -4.825 -26.781 1.00 23.02 345 VAL A O 1
ATOM 2813 N N . TYR A 1 346 ? -17.819 -4.471 -25.937 1.00 24.03 346 TYR A N 1
ATOM 2814 C CA . TYR A 1 346 ? -17.163 -4.184 -27.215 1.00 24.03 346 TYR A CA 1
ATOM 2815 C C . TYR A 1 346 ? -16.111 -5.256 -27.520 1.00 24.03 346 TYR A C 1
ATOM 2817 O O . TYR A 1 346 ? -15.134 -5.394 -26.784 1.00 24.03 346 TYR A O 1
ATOM 2825 N N . ASN A 1 347 ? -16.311 -5.990 -28.616 1.00 21.16 347 ASN A N 1
ATOM 2826 C CA . ASN A 1 347 ? -15.300 -6.873 -29.198 1.00 21.16 347 ASN A CA 1
ATOM 2827 C C . ASN A 1 347 ? -14.295 -6.062 -30.032 1.00 21.16 347 ASN A C 1
ATOM 2829 O O . ASN A 1 347 ? -14.653 -5.045 -30.625 1.00 21.16 347 ASN A O 1
ATOM 2833 N N . TYR A 1 348 ? -13.056 -6.549 -30.111 1.00 25.42 348 TYR A N 1
ATOM 2834 C CA . TYR A 1 348 ? -12.031 -6.052 -31.030 1.00 25.42 348 TYR A CA 1
ATOM 2835 C C . TYR A 1 348 ? -11.713 -7.124 -32.076 1.00 25.42 348 TYR A C 1
ATOM 2837 O O . TYR A 1 348 ? -11.218 -8.195 -31.727 1.00 25.42 348 TYR A O 1
ATOM 2845 N N . ASP A 1 349 ? -11.956 -6.814 -33.349 1.00 23.38 349 ASP A N 1
ATOM 2846 C CA . ASP A 1 349 ? -11.526 -7.645 -34.476 1.00 23.38 349 ASP A CA 1
ATOM 2847 C C . ASP A 1 349 ? -10.038 -7.427 -34.794 1.00 23.38 349 ASP A C 1
ATOM 2849 O O . ASP A 1 349 ? -9.539 -6.298 -34.790 1.00 23.38 349 ASP A O 1
ATOM 2853 N N . ILE A 1 350 ? -9.330 -8.513 -35.121 1.00 25.52 350 ILE A N 1
ATOM 2854 C CA . ILE A 1 350 ? -7.931 -8.488 -35.572 1.00 25.52 350 ILE A CA 1
ATOM 2855 C C . ILE A 1 350 ? -7.873 -8.766 -37.077 1.00 25.52 350 ILE A C 1
ATOM 2857 O O . ILE A 1 350 ? -8.324 -9.808 -37.553 1.00 25.52 350 ILE A O 1
ATOM 2861 N N . LEU A 1 351 ? -7.253 -7.853 -37.829 1.00 24.28 351 LEU A N 1
ATOM 2862 C CA . LEU A 1 351 ? -6.954 -8.037 -39.250 1.00 24.28 351 LEU A CA 1
ATOM 2863 C C . LEU A 1 351 ? -5.640 -8.807 -39.445 1.00 24.28 351 LEU A C 1
ATOM 2865 O O . LEU A 1 351 ? -4.561 -8.315 -39.119 1.00 24.28 351 LEU A O 1
ATOM 2869 N N . ASN A 1 352 ? -5.733 -9.991 -40.053 1.00 23.28 352 ASN A N 1
ATOM 2870 C CA . ASN A 1 352 ? -4.579 -10.765 -40.516 1.00 23.28 352 ASN A CA 1
ATOM 2871 C C . ASN A 1 352 ? -3.887 -10.109 -41.724 1.00 23.28 352 ASN A C 1
ATOM 2873 O O . ASN A 1 352 ? -4.548 -9.695 -42.679 1.00 23.28 352 ASN A O 1
ATOM 2877 N N . LYS A 1 353 ? -2.549 -10.158 -41.756 1.00 26.03 353 LYS A N 1
ATOM 2878 C CA . LYS A 1 353 ? -1.753 -10.103 -42.995 1.00 26.03 353 LYS A CA 1
ATOM 2879 C C . LYS A 1 353 ? -0.639 -11.155 -42.963 1.00 26.03 353 LYS A C 1
ATOM 2881 O O . LYS A 1 353 ? 0.118 -11.236 -42.003 1.00 26.03 353 LYS A O 1
ATOM 2886 N N . ASN A 1 354 ? -0.565 -11.949 -44.031 1.00 23.88 354 ASN A N 1
ATOM 2887 C CA . ASN A 1 354 ? 0.397 -13.041 -44.217 1.00 23.88 354 ASN A CA 1
ATOM 2888 C C . ASN A 1 354 ? 1.781 -12.533 -44.667 1.00 23.88 354 ASN A C 1
ATOM 2890 O O . ASN A 1 354 ? 1.866 -11.491 -45.316 1.00 23.88 354 ASN A O 1
ATOM 2894 N N . GLY A 1 355 ? 2.844 -13.310 -44.402 1.00 24.66 355 GLY A N 1
ATOM 2895 C CA . GLY A 1 355 ? 4.222 -12.947 -44.780 1.00 24.66 355 GLY A CA 1
ATOM 2896 C C . GLY A 1 355 ? 5.302 -14.029 -44.581 1.00 24.66 355 GLY A C 1
ATOM 2897 O O . GLY A 1 355 ? 6.257 -13.796 -43.857 1.00 24.66 355 GLY A O 1
ATOM 2898 N N . SER A 1 356 ? 5.136 -15.188 -45.226 1.00 24.77 356 SER A N 1
ATOM 2899 C CA . SER A 1 356 ? 6.170 -16.116 -45.754 1.00 24.77 356 SER A CA 1
ATOM 2900 C C . SER A 1 356 ? 7.486 -16.451 -44.999 1.00 24.77 356 SER A C 1
ATOM 2902 O O . SER A 1 356 ? 8.422 -15.664 -44.959 1.00 24.77 356 SER A O 1
ATOM 2904 N N . ASN A 1 357 ? 7.597 -17.734 -44.620 1.00 22.67 357 ASN A N 1
ATOM 2905 C CA . ASN A 1 357 ? 8.723 -18.685 -44.790 1.00 22.67 357 ASN A CA 1
ATOM 2906 C C . ASN A 1 357 ? 10.206 -18.240 -44.741 1.00 22.67 357 ASN A C 1
ATOM 2908 O O . ASN A 1 357 ? 10.684 -17.588 -45.663 1.00 22.67 357 ASN A O 1
ATOM 2912 N N . CYS A 1 358 ? 10.975 -18.886 -43.847 1.00 23.38 358 CYS A N 1
ATOM 2913 C CA . CYS A 1 358 ? 12.370 -19.325 -44.060 1.00 23.38 358 CYS A CA 1
ATOM 2914 C C . CYS A 1 358 ? 12.653 -20.620 -43.258 1.00 23.38 358 CYS A C 1
ATOM 2916 O O . CYS A 1 358 ? 12.239 -20.736 -42.108 1.00 23.38 358 CYS A O 1
ATOM 2918 N N . THR A 1 359 ? 13.367 -21.587 -43.846 1.00 23.17 359 THR A N 1
ATOM 2919 C CA . THR A 1 359 ? 13.726 -22.896 -43.248 1.00 23.17 359 THR A CA 1
ATOM 2920 C C . THR A 1 359 ? 15.226 -23.007 -42.952 1.00 23.17 359 THR A C 1
ATOM 2922 O O . THR A 1 359 ? 16.022 -22.543 -43.764 1.00 23.17 359 THR A O 1
ATOM 2925 N N . GLY A 1 360 ? 15.639 -23.716 -41.892 1.00 24.38 360 GLY A N 1
ATOM 2926 C CA . GLY A 1 360 ? 17.054 -24.074 -41.681 1.00 24.38 360 GLY A CA 1
ATOM 2927 C C . GLY A 1 360 ? 17.316 -24.903 -40.415 1.00 24.38 360 GLY A C 1
ATOM 2928 O O . GLY A 1 360 ? 16.946 -24.491 -39.322 1.00 24.38 360 GLY A O 1
ATOM 2929 N N . LEU A 1 361 ? 17.943 -26.076 -40.565 1.00 21.55 361 LEU A N 1
ATOM 2930 C CA . LEU A 1 361 ? 18.318 -26.985 -39.469 1.00 21.55 361 LEU A CA 1
ATOM 2931 C C . LEU A 1 361 ? 19.651 -26.585 -38.809 1.00 21.55 361 LEU A C 1
ATOM 2933 O O . LEU A 1 361 ? 20.526 -26.060 -39.492 1.00 21.55 361 LEU A O 1
ATOM 2937 N N . ASN A 1 362 ? 19.862 -26.972 -37.541 1.00 24.31 362 ASN A N 1
ATOM 2938 C CA . ASN A 1 362 ? 20.898 -27.965 -37.190 1.00 24.31 362 ASN A CA 1
ATOM 2939 C C . ASN A 1 362 ? 20.888 -28.378 -35.704 1.00 24.31 362 ASN A C 1
ATOM 2941 O O . ASN A 1 362 ? 20.707 -27.561 -34.806 1.00 24.31 362 ASN A O 1
ATOM 2945 N N . ASN A 1 363 ? 21.132 -29.671 -35.468 1.00 22.52 363 ASN A N 1
ATOM 2946 C CA . ASN A 1 363 ? 21.391 -30.263 -34.151 1.00 22.52 363 ASN A CA 1
ATOM 2947 C C . ASN A 1 363 ? 22.858 -30.064 -33.734 1.00 22.52 363 ASN A C 1
ATOM 2949 O O . ASN A 1 363 ? 23.720 -29.996 -34.603 1.00 22.52 363 ASN A O 1
ATOM 2953 N N . ILE A 1 364 ? 23.145 -30.159 -32.430 1.00 24.19 364 ILE A N 1
ATOM 2954 C CA . ILE A 1 364 ? 24.297 -30.906 -31.881 1.00 24.19 364 ILE A CA 1
ATOM 2955 C C . ILE A 1 364 ? 23.958 -31.335 -30.444 1.00 24.19 364 ILE A C 1
ATOM 2957 O O . ILE A 1 364 ? 23.467 -30.545 -29.640 1.00 24.19 364 ILE A O 1
ATOM 2961 N N . SER A 1 365 ? 24.220 -32.603 -30.134 1.00 21.08 365 SER A N 1
ATOM 2962 C CA . SER A 1 365 ? 24.078 -33.218 -28.807 1.00 21.08 365 SER A CA 1
ATOM 2963 C C . SER A 1 365 ? 25.461 -33.574 -28.266 1.00 21.08 365 SER A C 1
ATOM 2965 O O . SER A 1 365 ? 26.327 -33.928 -29.062 1.00 21.08 365 SER A O 1
ATOM 2967 N N . LEU A 1 366 ? 25.663 -33.579 -26.943 1.00 24.69 366 LEU A N 1
ATOM 2968 C CA . LEU A 1 366 ? 26.835 -34.211 -26.319 1.00 24.69 366 LEU A CA 1
ATOM 2969 C C . LEU A 1 366 ? 26.525 -34.695 -24.887 1.00 24.69 366 LEU A C 1
ATOM 2971 O O . LEU A 1 366 ? 26.327 -33.894 -23.977 1.00 24.69 366 LEU A O 1
ATOM 2975 N N . GLU A 1 367 ? 26.517 -36.017 -24.697 1.00 21.09 367 GLU A N 1
ATOM 2976 C CA . GLU A 1 367 ? 26.551 -36.699 -23.392 1.00 21.09 367 GLU A CA 1
ATOM 2977 C C . GLU A 1 367 ? 27.969 -37.216 -23.071 1.00 21.09 367 GLU A C 1
ATOM 2979 O O . GLU A 1 367 ? 28.713 -37.567 -23.989 1.00 21.09 367 GLU A O 1
ATOM 2984 N N . LYS A 1 368 ? 28.283 -37.355 -21.768 1.00 23.58 368 LYS A N 1
ATOM 2985 C CA . LYS A 1 368 ? 29.148 -38.379 -21.107 1.00 23.58 368 LYS A CA 1
ATOM 2986 C C . LYS A 1 368 ? 29.270 -37.993 -19.617 1.00 23.58 368 LYS A C 1
ATOM 2988 O O . LYS A 1 368 ? 29.756 -36.912 -19.323 1.00 23.58 368 LYS A O 1
ATOM 2993 N N . LYS A 1 369 ? 28.635 -38.665 -18.646 1.00 22.69 369 LYS A N 1
ATOM 2994 C CA . LYS A 1 369 ? 28.883 -39.995 -18.026 1.00 22.69 369 LYS A CA 1
ATOM 2995 C C . LYS A 1 369 ? 30.237 -40.177 -17.293 1.00 22.69 369 LYS A C 1
ATOM 2997 O O . LYS A 1 369 ? 31.253 -40.422 -17.927 1.00 22.69 369 LYS A O 1
ATOM 3002 N N . ILE A 1 370 ? 30.131 -40.065 -15.956 1.00 23.97 370 ILE A N 1
ATOM 3003 C CA . ILE A 1 370 ? 30.734 -40.777 -14.787 1.00 23.97 370 ILE A CA 1
ATOM 3004 C C . ILE A 1 370 ? 31.813 -41.869 -15.029 1.00 23.97 370 ILE A C 1
ATOM 3006 O O . ILE A 1 370 ? 31.772 -42.544 -16.056 1.00 23.97 370 ILE A O 1
ATOM 3010 N N . PRO A 1 371 ? 32.715 -42.121 -14.046 1.00 26.69 371 PRO A N 1
ATOM 3011 C CA . PRO A 1 371 ? 32.413 -43.069 -12.948 1.00 26.69 371 PRO A CA 1
ATOM 3012 C C . PRO A 1 371 ? 32.852 -42.643 -11.521 1.00 26.69 371 PRO A C 1
ATOM 3014 O O . PRO A 1 371 ? 33.636 -41.714 -11.342 1.00 26.69 371 PRO A O 1
ATOM 3017 N N . CYS A 1 372 ? 32.319 -43.341 -10.508 1.00 21.58 372 CYS A N 1
ATOM 3018 C CA . CYS A 1 372 ? 32.660 -43.221 -9.079 1.00 21.58 372 CYS A CA 1
ATOM 3019 C C . CYS A 1 372 ? 33.818 -44.158 -8.667 1.00 21.58 372 CYS A C 1
ATOM 3021 O O . CYS A 1 372 ? 34.074 -45.141 -9.362 1.00 21.58 372 CYS A O 1
ATOM 3023 N N . ASN A 1 373 ? 34.453 -43.908 -7.509 1.00 21.95 373 ASN A N 1
ATOM 3024 C CA . ASN A 1 373 ? 34.316 -44.761 -6.306 1.00 21.95 373 ASN A CA 1
ATOM 3025 C C . ASN A 1 373 ? 35.152 -44.261 -5.101 1.00 21.95 373 ASN A C 1
ATOM 3027 O O . ASN A 1 373 ? 36.275 -43.798 -5.262 1.00 21.95 373 ASN A O 1
ATOM 3031 N N . ASP A 1 374 ? 34.532 -44.368 -3.922 1.00 23.11 374 ASP A N 1
ATOM 3032 C CA . ASP A 1 374 ? 35.013 -44.708 -2.567 1.00 23.11 374 ASP A CA 1
ATOM 3033 C C . ASP A 1 374 ? 36.503 -44.594 -2.170 1.00 23.11 374 ASP A C 1
ATOM 3035 O O . ASP A 1 374 ? 37.391 -45.088 -2.857 1.00 23.11 374 ASP A O 1
ATOM 3039 N N . VAL A 1 375 ? 36.744 -44.105 -0.940 1.00 24.31 375 VAL A N 1
ATOM 3040 C CA . VAL A 1 375 ? 37.399 -44.856 0.164 1.00 24.31 375 VAL A CA 1
ATOM 3041 C C . VAL A 1 375 ? 37.327 -44.050 1.478 1.00 24.31 375 VAL A C 1
ATOM 3043 O O . VAL A 1 375 ? 37.402 -42.823 1.489 1.00 24.31 375 VAL A O 1
ATOM 3046 N N . GLU A 1 376 ? 37.157 -44.759 2.594 1.00 22.70 376 GLU A N 1
ATOM 3047 C CA . GLU A 1 376 ? 37.067 -44.231 3.963 1.00 22.70 376 GLU A CA 1
ATOM 3048 C C . GLU A 1 376 ? 38.414 -43.720 4.514 1.00 22.70 376 GLU A C 1
ATOM 3050 O O . GLU A 1 376 ? 39.471 -44.240 4.151 1.00 22.70 376 GLU A O 1
ATOM 3055 N N . LYS A 1 377 ? 38.367 -42.830 5.522 1.00 23.17 377 LYS A N 1
ATOM 3056 C CA . LYS A 1 377 ? 39.043 -43.068 6.818 1.00 23.17 377 LYS A CA 1
ATOM 3057 C C . LYS A 1 377 ? 38.635 -42.084 7.918 1.00 23.17 377 LYS A C 1
ATOM 3059 O O . LYS A 1 377 ? 38.438 -40.896 7.679 1.00 23.17 377 LYS A O 1
ATOM 3064 N N . GLN A 1 378 ? 38.527 -42.623 9.129 1.00 22.09 378 GLN A N 1
ATOM 3065 C CA . GLN A 1 378 ? 38.442 -41.892 10.394 1.00 22.09 378 GLN A CA 1
ATOM 3066 C C . GLN A 1 378 ? 39.845 -41.449 10.835 1.00 22.09 378 GLN A C 1
ATOM 3068 O O . GLN A 1 378 ? 40.819 -42.103 10.468 1.00 22.09 378 GLN A O 1
ATOM 3073 N N . ASP A 1 379 ? 39.928 -40.443 11.708 1.00 23.27 379 ASP A N 1
ATOM 3074 C CA . ASP A 1 379 ? 40.894 -40.482 12.813 1.00 23.27 379 ASP A CA 1
ATOM 3075 C C . ASP A 1 379 ? 40.393 -39.664 14.019 1.00 23.27 379 ASP A C 1
ATOM 3077 O O . ASP A 1 379 ? 39.721 -38.639 13.868 1.00 23.27 379 ASP A O 1
ATOM 3081 N N . GLU A 1 380 ? 40.675 -40.158 15.225 1.00 23.50 380 GLU A N 1
ATOM 3082 C CA . GLU A 1 380 ? 40.217 -39.607 16.510 1.00 23.50 380 GLU A CA 1
ATOM 3083 C C . GLU A 1 380 ? 41.264 -38.696 17.174 1.00 23.50 380 GLU A C 1
ATOM 3085 O O . GLU A 1 380 ? 42.460 -38.846 16.934 1.00 23.50 380 GLU A O 1
ATOM 3090 N N . SER A 1 381 ? 40.843 -37.830 18.113 1.00 23.81 381 SER A N 1
ATOM 3091 C CA . SER A 1 381 ? 41.539 -37.555 19.401 1.00 23.81 381 SER A CA 1
ATOM 3092 C C . SER A 1 381 ? 40.930 -36.353 20.158 1.00 23.81 381 SER A C 1
ATOM 3094 O O . SER A 1 381 ? 40.438 -35.424 19.533 1.00 23.81 381 SER A O 1
ATOM 3096 N N . ILE A 1 382 ? 40.954 -36.224 21.497 1.00 25.56 382 ILE A N 1
ATOM 3097 C CA . ILE A 1 382 ? 41.042 -37.179 22.628 1.00 25.56 382 ILE A CA 1
ATOM 3098 C C . ILE A 1 382 ? 40.619 -36.418 23.917 1.00 25.56 382 ILE A C 1
ATOM 3100 O O . ILE A 1 382 ? 41.034 -35.280 24.081 1.00 25.56 382 ILE A O 1
ATOM 3104 N N . LYS A 1 383 ? 39.865 -37.067 24.829 1.00 23.55 383 LYS A N 1
ATOM 3105 C CA . LYS A 1 383 ? 39.776 -36.896 26.319 1.00 23.55 383 LYS A CA 1
ATOM 3106 C C . LYS A 1 383 ? 39.628 -35.460 26.916 1.00 23.55 383 LYS A C 1
ATOM 3108 O O . LYS A 1 383 ? 40.310 -34.517 26.560 1.00 23.55 383 LYS A O 1
ATOM 3113 N N . LYS A 1 384 ? 38.832 -35.244 27.973 1.00 23.77 384 LYS A N 1
ATOM 3114 C CA . LYS A 1 384 ? 38.891 -35.952 29.269 1.00 23.77 384 LYS A CA 1
ATOM 3115 C C . LYS A 1 384 ? 37.531 -36.100 29.955 1.00 23.77 384 LYS A C 1
ATOM 3117 O O . LYS A 1 384 ? 36.775 -35.144 30.079 1.00 23.77 384 LYS A O 1
ATOM 3122 N N . GLN A 1 385 ? 37.310 -37.295 30.495 1.00 22.95 385 GLN A N 1
ATOM 3123 C CA . GLN A 1 385 ? 36.384 -37.555 31.597 1.00 22.95 385 GLN A CA 1
ATOM 3124 C C . GLN A 1 385 ? 37.040 -37.166 32.933 1.00 22.95 385 GLN A C 1
ATOM 3126 O O . GLN A 1 385 ? 38.267 -37.107 33.023 1.00 22.95 385 GLN A O 1
ATOM 3131 N N . ASN A 1 386 ? 36.233 -37.034 33.985 1.00 23.12 386 ASN A N 1
ATOM 3132 C CA . ASN A 1 386 ? 36.623 -37.505 35.312 1.00 23.12 386 ASN A CA 1
ATOM 3133 C C . ASN A 1 386 ? 35.422 -38.215 35.953 1.00 23.12 386 ASN A C 1
ATOM 3135 O O . ASN A 1 386 ? 34.277 -37.813 35.753 1.00 23.12 386 ASN A O 1
ATOM 3139 N N . THR A 1 387 ? 35.695 -39.313 36.648 1.00 23.89 387 THR A N 1
ATOM 3140 C CA . THR A 1 387 ? 34.719 -40.302 37.128 1.00 23.89 387 THR A CA 1
ATOM 3141 C C . THR A 1 387 ? 34.420 -40.138 38.620 1.00 23.89 387 THR A C 1
ATOM 3143 O O . THR A 1 387 ? 35.232 -39.567 39.344 1.00 23.89 387 THR A O 1
ATOM 3146 N N . ASN A 1 388 ? 33.308 -40.712 39.103 1.00 24.84 388 ASN A N 1
ATOM 3147 C CA . ASN A 1 388 ? 33.361 -41.873 40.012 1.00 24.84 388 ASN A CA 1
ATOM 3148 C C . ASN A 1 388 ? 31.967 -42.463 40.339 1.00 24.84 388 ASN A C 1
ATOM 3150 O O . ASN A 1 388 ? 31.015 -41.736 40.594 1.00 24.84 388 ASN A O 1
ATOM 3154 N N . SER A 1 389 ? 31.919 -43.800 40.266 1.00 24.50 389 SER A N 1
ATOM 3155 C CA . SER A 1 389 ? 31.275 -44.825 41.126 1.00 24.50 389 SER A CA 1
ATOM 3156 C C . SER A 1 389 ? 30.304 -44.405 42.258 1.00 24.50 389 SER A C 1
ATOM 3158 O O . SER A 1 389 ? 30.485 -43.365 42.873 1.00 24.50 389 SER A O 1
ATOM 3160 N N . SER A 1 390 ? 29.328 -45.226 42.693 1.00 25.52 390 SER A N 1
ATOM 3161 C CA . SER A 1 390 ? 29.061 -46.669 42.451 1.00 25.52 390 SER A CA 1
ATOM 3162 C C . SER A 1 390 ? 27.638 -47.099 42.891 1.00 25.52 390 SER A C 1
ATOM 3164 O O . SER A 1 390 ? 26.976 -46.377 43.627 1.00 25.52 390 SER A O 1
ATOM 3166 N N . ASN A 1 391 ? 27.213 -48.302 42.469 1.00 26.38 391 ASN A N 1
ATOM 3167 C CA . ASN A 1 391 ? 25.951 -49.002 42.800 1.00 26.38 391 ASN A CA 1
ATOM 3168 C C . ASN A 1 391 ? 25.551 -49.033 44.292 1.00 26.38 391 ASN A C 1
ATOM 3170 O O . ASN A 1 391 ? 26.433 -49.155 45.134 1.00 26.38 391 ASN A O 1
ATOM 3174 N N . TYR A 1 392 ? 24.239 -49.146 44.566 1.00 24.30 392 TYR A N 1
ATOM 3175 C CA . TYR A 1 392 ? 23.624 -50.255 45.335 1.00 24.30 392 TYR A CA 1
ATOM 3176 C C . TYR A 1 392 ? 22.100 -50.344 45.074 1.00 24.30 392 TYR A C 1
ATOM 3178 O O . TYR A 1 392 ? 21.448 -49.327 44.849 1.00 24.30 392 TYR A O 1
ATOM 3186 N N . ASN A 1 393 ? 21.539 -51.560 45.105 1.00 26.56 393 ASN A N 1
ATOM 3187 C CA . ASN A 1 393 ? 20.090 -51.817 45.145 1.00 26.56 393 ASN A CA 1
ATOM 3188 C C . ASN A 1 393 ? 19.611 -51.836 46.609 1.00 26.56 393 ASN A C 1
ATOM 3190 O O . ASN A 1 393 ? 20.280 -52.464 47.421 1.00 26.56 393 ASN A O 1
ATOM 3194 N N . GLU A 1 394 ? 18.448 -51.252 46.923 1.00 25.42 394 GLU A N 1
ATOM 3195 C CA . GLU A 1 394 ? 17.230 -51.986 47.345 1.00 25.42 394 GLU A CA 1
ATOM 3196 C C . GLU A 1 394 ? 16.112 -51.072 47.904 1.00 25.42 394 GLU A C 1
ATOM 3198 O O . GLU A 1 394 ? 16.343 -50.135 48.654 1.00 25.42 394 GLU A O 1
ATOM 3203 N N . GLN A 1 395 ? 14.889 -51.409 47.481 1.00 25.70 395 GLN A N 1
ATOM 3204 C CA . GLN A 1 395 ? 13.548 -51.229 48.064 1.00 25.70 395 GLN A CA 1
ATOM 3205 C C . GLN A 1 395 ? 13.150 -50.053 49.001 1.00 25.70 395 GLN A C 1
ATOM 3207 O O . GLN A 1 395 ? 13.679 -49.848 50.087 1.00 25.70 395 GLN A O 1
ATOM 3212 N N . ASN A 1 396 ? 11.953 -49.544 48.659 1.00 26.23 396 ASN A N 1
ATOM 3213 C CA . ASN A 1 396 ? 10.856 -49.036 49.505 1.00 26.23 396 ASN A CA 1
ATOM 3214 C C . ASN A 1 396 ? 10.670 -47.525 49.763 1.00 26.23 396 ASN A C 1
ATOM 3216 O O . ASN A 1 396 ? 11.599 -46.747 49.904 1.00 26.23 396 ASN A O 1
ATOM 3220 N N . SER A 1 397 ? 9.365 -47.212 49.846 1.00 25.81 397 SER A N 1
ATOM 3221 C CA . SER A 1 397 ? 8.653 -45.965 50.176 1.00 25.81 397 SER A CA 1
ATOM 3222 C C . SER A 1 397 ? 8.760 -44.758 49.224 1.00 25.81 397 SER A C 1
ATOM 3224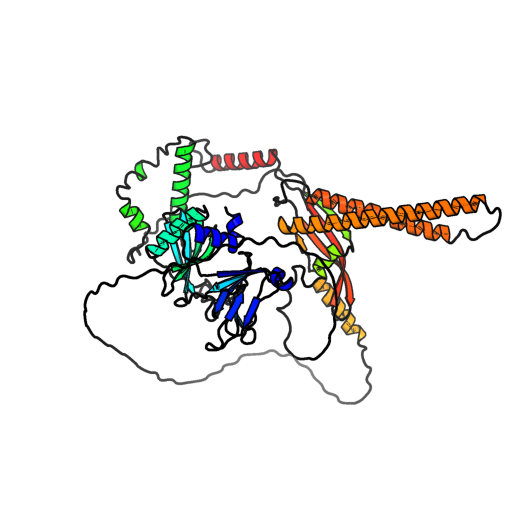 O O . SER A 1 397 ? 9.758 -44.059 49.093 1.00 25.81 397 SER A O 1
ATOM 3226 N N . SER A 1 398 ? 7.614 -44.452 48.607 1.00 30.45 398 SER A N 1
ATOM 3227 C CA . SER A 1 398 ? 7.316 -43.143 48.026 1.00 30.45 398 SER A CA 1
ATOM 3228 C C . SER A 1 398 ? 7.102 -42.093 49.125 1.00 30.45 398 SER A C 1
ATOM 3230 O O . SER A 1 398 ? 6.702 -42.421 50.245 1.00 30.45 398 SER A O 1
ATOM 3232 N N . PRO A 1 399 ? 7.268 -40.807 48.787 1.00 31.78 399 PRO A N 1
ATOM 3233 C CA . PRO A 1 399 ? 6.073 -39.966 48.815 1.00 31.78 399 PRO A CA 1
ATOM 3234 C C . PRO A 1 399 ? 5.884 -39.147 47.531 1.00 31.78 399 PRO A C 1
ATOM 3236 O O . PRO A 1 399 ? 6.825 -38.617 46.941 1.00 31.78 399 PRO A O 1
ATOM 3239 N N . LYS A 1 400 ? 4.620 -39.020 47.115 1.00 36.84 400 LYS A N 1
ATOM 3240 C CA . LYS A 1 400 ? 4.194 -38.167 45.997 1.00 36.84 400 LYS A CA 1
ATOM 3241 C C . LYS A 1 400 ? 4.551 -36.705 46.294 1.00 36.84 400 LYS A C 1
ATOM 3243 O O . LYS A 1 400 ? 4.079 -36.164 47.292 1.00 36.84 400 LYS A O 1
ATOM 3248 N N . LYS A 1 401 ? 5.294 -36.038 45.404 1.00 32.19 401 LYS A N 1
ATOM 3249 C CA . LYS A 1 401 ? 5.275 -34.568 45.347 1.00 32.19 401 LYS A CA 1
ATOM 3250 C C . LYS A 1 401 ? 3.955 -34.112 44.722 1.00 32.19 401 LYS A C 1
ATOM 3252 O O . LYS A 1 401 ? 3.456 -34.737 43.792 1.00 32.19 401 LYS A O 1
ATOM 3257 N N . THR A 1 402 ? 3.372 -33.063 45.287 1.00 37.09 402 THR A N 1
ATOM 3258 C CA . THR A 1 402 ? 2.057 -32.524 44.920 1.00 37.09 402 THR A CA 1
ATOM 3259 C C . THR A 1 402 ? 2.134 -31.608 43.697 1.00 37.09 402 THR A C 1
ATOM 3261 O O . THR A 1 402 ? 3.075 -30.824 43.593 1.00 37.09 402 THR A O 1
ATOM 3264 N N . ASN A 1 403 ? 1.100 -31.628 42.842 1.00 47.47 403 ASN A N 1
ATOM 3265 C CA . ASN A 1 403 ? 0.981 -30.811 41.614 1.00 47.47 403 ASN A CA 1
ATOM 3266 C C . ASN A 1 403 ? 1.225 -29.294 41.801 1.00 47.47 403 ASN A C 1
ATOM 3268 O O . ASN A 1 403 ? 1.531 -28.594 40.844 1.00 47.47 403 ASN A O 1
ATOM 3272 N N . SER A 1 404 ? 1.116 -28.775 43.027 1.00 52.03 404 SER A N 1
ATOM 3273 C CA . SER A 1 404 ? 1.171 -27.342 43.337 1.00 52.03 404 SER A CA 1
ATOM 3274 C C . SER A 1 404 ? 2.497 -26.635 43.021 1.00 52.03 404 SER A C 1
ATOM 3276 O O . SER A 1 404 ? 2.494 -25.415 42.870 1.00 52.03 404 SER A O 1
ATOM 3278 N N . GLN A 1 405 ? 3.632 -27.343 42.939 1.00 49.41 405 GLN A N 1
ATOM 3279 C CA . GLN A 1 405 ? 4.923 -26.692 42.654 1.00 49.41 405 GLN A CA 1
ATOM 3280 C C . GLN A 1 405 ? 5.128 -26.388 41.161 1.00 49.41 405 GLN A C 1
ATOM 3282 O O . GLN A 1 405 ? 5.659 -25.322 40.838 1.00 49.41 405 GLN A O 1
ATOM 3287 N N . ASP A 1 406 ? 4.663 -27.265 40.265 1.00 55.25 406 ASP A N 1
ATOM 3288 C CA . ASP A 1 406 ? 4.778 -27.064 38.814 1.00 55.25 406 ASP A CA 1
ATOM 3289 C C . ASP A 1 406 ? 3.847 -25.942 38.327 1.00 55.25 406 ASP A C 1
ATOM 3291 O O . ASP A 1 406 ? 4.256 -25.107 37.516 1.00 55.25 406 ASP A O 1
ATOM 3295 N N . ASP A 1 407 ? 2.631 -25.847 38.876 1.00 56.66 407 ASP A N 1
ATOM 3296 C CA . ASP A 1 407 ? 1.670 -24.795 38.518 1.00 56.66 407 ASP A CA 1
ATOM 3297 C C . ASP A 1 407 ? 2.171 -23.389 38.901 1.00 56.66 407 ASP A C 1
ATOM 3299 O O . ASP A 1 407 ? 2.065 -22.451 38.108 1.00 56.66 407 ASP A O 1
ATOM 3303 N N . GLU A 1 408 ? 2.801 -23.231 40.069 1.00 61.53 408 GLU A N 1
ATOM 3304 C CA . GLU A 1 408 ? 3.391 -21.955 40.504 1.00 61.53 408 GLU A CA 1
ATOM 3305 C C . GLU A 1 408 ? 4.627 -21.548 39.682 1.00 61.53 408 GLU A C 1
ATOM 3307 O O . GLU A 1 408 ? 4.905 -20.359 39.494 1.00 61.53 408 GLU A O 1
ATOM 3312 N N . GLU A 1 409 ? 5.404 -22.499 39.158 1.00 63.81 409 GLU A N 1
ATOM 3313 C CA . GLU A 1 409 ? 6.489 -22.190 38.220 1.00 63.81 409 GLU A CA 1
ATOM 3314 C C . GLU A 1 409 ? 5.962 -21.863 36.812 1.00 63.81 409 GLU A C 1
ATOM 3316 O O . GLU A 1 409 ? 6.390 -20.875 36.202 1.00 63.81 409 GLU A O 1
ATOM 3321 N N . ARG A 1 410 ? 4.957 -22.606 36.332 1.00 62.16 410 ARG A N 1
ATOM 3322 C CA . ARG A 1 410 ? 4.247 -22.347 35.070 1.00 62.16 410 ARG A CA 1
ATOM 3323 C C . ARG A 1 410 ? 3.605 -20.956 35.071 1.00 62.16 410 ARG A C 1
ATOM 3325 O O . ARG A 1 410 ? 3.835 -20.182 34.139 1.00 62.16 410 ARG A O 1
ATOM 3332 N N . LYS A 1 411 ? 2.914 -20.581 36.152 1.00 58.78 411 LYS A N 1
ATOM 3333 C CA . LYS A 1 411 ? 2.316 -19.251 36.371 1.00 58.78 411 LYS A CA 1
ATOM 3334 C C . LYS A 1 411 ? 3.367 -18.137 36.368 1.00 58.78 411 LYS A C 1
ATOM 3336 O O . LYS A 1 411 ? 3.200 -17.147 35.656 1.00 58.78 411 LYS A O 1
ATOM 3341 N N . ARG A 1 412 ? 4.506 -18.314 37.055 1.00 63.62 412 ARG A N 1
ATOM 3342 C CA . ARG A 1 412 ? 5.624 -17.343 37.031 1.00 63.62 412 ARG A CA 1
ATOM 3343 C C . ARG A 1 412 ? 6.279 -17.204 35.652 1.00 63.62 412 ARG A C 1
ATOM 3345 O O . ARG A 1 412 ? 6.717 -16.108 35.291 1.00 63.62 412 ARG A O 1
ATOM 3352 N N . ASN A 1 413 ? 6.352 -18.273 34.862 1.00 64.00 413 ASN A N 1
ATOM 3353 C CA . ASN A 1 413 ? 6.904 -18.222 33.506 1.00 64.00 413 ASN A CA 1
ATOM 3354 C C . ASN A 1 413 ? 5.935 -17.562 32.508 1.00 64.00 413 ASN A C 1
ATOM 3356 O O . ASN A 1 413 ? 6.365 -16.708 31.726 1.00 64.00 413 ASN A O 1
ATOM 3360 N N . LEU A 1 414 ? 4.633 -17.843 32.609 1.00 62.41 414 LEU A N 1
ATOM 3361 C CA . LEU A 1 414 ? 3.576 -17.130 31.881 1.00 62.41 414 LEU A CA 1
ATOM 3362 C C . LEU A 1 414 ? 3.563 -15.631 32.219 1.00 62.41 414 LEU A C 1
ATOM 3364 O O . LEU A 1 414 ? 3.559 -14.794 31.313 1.00 62.41 414 LEU A O 1
ATOM 3368 N N . GLN A 1 415 ? 3.680 -15.279 33.503 1.00 58.78 415 GLN A N 1
ATOM 3369 C CA . GLN A 1 415 ? 3.797 -13.894 33.966 1.00 58.78 415 GLN A CA 1
ATOM 3370 C C . GLN A 1 415 ? 4.989 -13.181 33.305 1.00 58.78 415 GLN A C 1
ATOM 3372 O O . GLN A 1 415 ? 4.813 -12.145 32.666 1.00 58.78 415 GLN A O 1
ATOM 3377 N N . LYS A 1 416 ? 6.193 -13.775 33.335 1.00 61.34 416 LYS A N 1
ATOM 3378 C CA . LYS A 1 416 ? 7.393 -13.225 32.663 1.00 61.34 416 LYS A CA 1
ATOM 3379 C C . LYS A 1 416 ? 7.233 -13.041 31.147 1.00 61.34 416 LYS A C 1
ATOM 3381 O O . LYS A 1 416 ? 7.918 -12.183 30.579 1.00 61.34 416 LYS A O 1
ATOM 3386 N N . ALA A 1 417 ? 6.396 -13.841 30.486 1.00 60.25 417 ALA A N 1
ATOM 3387 C CA . ALA A 1 417 ? 6.080 -13.684 29.068 1.00 60.25 417 ALA A CA 1
ATOM 3388 C C . ALA A 1 417 ? 5.094 -12.523 28.840 1.00 60.25 417 ALA A C 1
ATOM 3390 O O . ALA A 1 417 ? 5.369 -11.633 28.031 1.00 60.25 417 ALA A O 1
ATOM 3391 N N . TYR A 1 418 ? 3.999 -12.469 29.603 1.00 63.72 418 TYR A N 1
ATOM 3392 C CA . TYR A 1 418 ? 2.948 -11.462 29.437 1.00 63.72 418 TYR A CA 1
ATOM 3393 C C . TYR A 1 418 ? 3.358 -10.053 29.881 1.00 63.72 418 TYR A C 1
ATOM 3395 O O . TYR A 1 418 ? 3.088 -9.102 29.149 1.00 63.72 418 TYR A O 1
ATOM 3403 N N . THR A 1 419 ? 4.119 -9.873 30.971 1.00 58.59 419 THR A N 1
ATOM 3404 C CA . THR A 1 419 ? 4.583 -8.528 31.395 1.00 58.59 419 THR A CA 1
ATOM 3405 C C . THR A 1 419 ? 5.522 -7.859 30.369 1.00 58.59 419 THR A C 1
ATOM 3407 O O . THR A 1 419 ? 5.811 -6.662 30.458 1.00 58.59 419 THR A O 1
ATOM 3410 N N . LYS A 1 420 ? 6.010 -8.604 29.360 1.00 59.12 420 LYS A N 1
ATOM 3411 C CA . LYS A 1 420 ? 6.783 -8.065 28.226 1.00 59.12 420 LYS A CA 1
ATOM 3412 C C . LYS A 1 420 ? 5.908 -7.573 27.064 1.00 59.12 420 LYS A C 1
ATOM 3414 O O . LYS A 1 420 ? 6.391 -6.730 26.297 1.00 59.12 420 LYS A O 1
ATOM 3419 N N . LYS A 1 421 ? 4.657 -8.040 26.927 1.00 71.06 421 LYS A N 1
ATOM 3420 C CA . LYS A 1 421 ? 3.709 -7.552 25.910 1.00 71.06 421 LYS A CA 1
ATOM 3421 C C . LYS A 1 421 ? 3.345 -6.097 26.245 1.00 71.06 421 LYS A C 1
ATOM 3423 O O . LYS A 1 421 ? 2.754 -5.809 27.275 1.00 71.06 421 LYS A O 1
ATOM 3428 N N . GLN A 1 422 ? 3.763 -5.150 25.403 1.00 83.50 422 GLN A N 1
ATOM 3429 C CA . GLN A 1 422 ? 3.467 -3.718 25.562 1.00 83.50 422 GLN A CA 1
ATOM 3430 C C . GLN A 1 422 ? 3.027 -3.122 24.227 1.00 83.50 422 GLN A C 1
ATOM 3432 O O . GLN A 1 422 ? 3.756 -3.206 23.234 1.00 83.50 422 GLN A O 1
ATOM 3437 N N . ILE A 1 423 ? 1.887 -2.444 24.232 1.00 86.88 423 ILE A N 1
ATOM 3438 C CA . ILE A 1 423 ? 1.315 -1.806 23.045 1.00 86.88 423 ILE A CA 1
ATOM 3439 C C . ILE A 1 423 ? 1.879 -0.385 22.941 1.00 86.88 423 ILE A C 1
ATOM 3441 O O . ILE A 1 423 ? 2.228 0.234 23.955 1.00 86.88 423 ILE A O 1
ATOM 3445 N N . LYS A 1 424 ? 2.090 0.122 21.721 1.00 89.81 424 LYS A N 1
ATOM 3446 C CA . LYS A 1 424 ? 2.801 1.390 21.465 1.00 89.81 424 LYS A CA 1
ATOM 3447 C C . LYS A 1 424 ? 2.165 2.175 20.317 1.00 89.81 424 LYS A C 1
ATOM 3449 O O . LYS A 1 424 ? 2.738 2.218 19.234 1.00 89.81 424 LYS A O 1
ATOM 3454 N N . PHE A 1 425 ? 1.075 2.864 20.619 1.00 87.81 425 PHE A N 1
ATOM 3455 C CA . PHE A 1 425 ? 0.372 3.769 19.714 1.00 87.81 425 PHE A CA 1
ATOM 3456 C C . PHE A 1 425 ? 1.280 4.943 19.304 1.00 87.81 425 PHE A C 1
ATOM 3458 O O . PHE A 1 425 ? 1.862 5.632 20.159 1.00 87.81 425 PHE A O 1
ATOM 3465 N N . LYS A 1 426 ? 1.436 5.133 17.993 1.00 84.12 426 LYS A N 1
ATOM 3466 C CA . LYS A 1 426 ? 2.275 6.145 17.335 1.00 84.12 426 LYS A CA 1
ATOM 3467 C C . LYS A 1 426 ? 1.692 6.662 16.018 1.00 84.12 426 LYS A C 1
ATOM 3469 O O . LYS A 1 426 ? 2.018 7.793 15.665 1.00 84.12 426 LYS A O 1
ATOM 3474 N N . SER A 1 427 ? 0.971 5.842 15.249 1.00 82.06 427 SER A N 1
ATOM 3475 C CA . SER A 1 427 ? 0.379 6.290 13.984 1.00 82.06 427 SER A CA 1
ATOM 3476 C C . SER A 1 427 ? -0.861 7.157 14.239 1.00 82.06 427 SER A C 1
ATOM 3478 O O . SER A 1 427 ? -1.464 7.058 15.312 1.00 82.06 427 SER A O 1
ATOM 3480 N N . PRO A 1 428 ? -1.256 8.020 13.285 1.00 79.12 428 PRO A N 1
ATOM 3481 C CA . PRO A 1 428 ? -2.498 8.777 13.391 1.00 79.12 428 PRO A CA 1
ATOM 3482 C C . PRO A 1 428 ? -3.716 7.878 13.616 1.00 79.12 428 PRO A C 1
ATOM 3484 O O . PRO A 1 428 ? -4.535 8.167 14.480 1.00 79.12 428 PRO A O 1
ATOM 3487 N N . GLU A 1 429 ? -3.789 6.757 12.896 1.00 80.00 429 GLU A N 1
ATOM 3488 C CA . GLU A 1 429 ? -4.889 5.796 12.963 1.00 80.00 429 GLU A CA 1
ATOM 3489 C C . GLU A 1 429 ? -4.965 5.101 14.341 1.00 80.00 429 GLU A C 1
ATOM 3491 O O . GLU A 1 429 ? -6.029 5.059 14.955 1.00 80.00 429 GLU A O 1
ATOM 3496 N N . GLU A 1 430 ? -3.825 4.649 14.883 1.00 84.75 430 GLU A N 1
ATOM 3497 C CA . GLU A 1 430 ? -3.711 4.079 16.238 1.00 84.75 430 GLU A CA 1
ATOM 3498 C C . GLU A 1 430 ? -4.145 5.077 17.327 1.00 84.75 430 GLU A C 1
ATOM 3500 O O . GLU A 1 430 ? -4.793 4.710 18.306 1.00 84.75 430 GLU A O 1
ATOM 3505 N N . LEU A 1 431 ? -3.763 6.350 17.187 1.00 86.44 431 LEU A N 1
ATOM 3506 C CA . LEU A 1 431 ? -4.099 7.390 18.162 1.00 86.44 431 LEU A CA 1
ATOM 3507 C C . LEU A 1 431 ? -5.563 7.847 18.050 1.00 86.44 431 LEU A C 1
ATOM 3509 O O . LEU A 1 431 ? -6.137 8.252 19.060 1.00 86.44 431 LEU A O 1
ATOM 3513 N N . GLN A 1 432 ? -6.163 7.754 16.860 1.00 84.44 432 GLN A N 1
ATOM 3514 C CA . GLN A 1 432 ? -7.571 8.062 16.604 1.00 84.44 432 GLN A CA 1
ATOM 3515 C C . GLN A 1 432 ? -8.513 6.996 17.187 1.00 84.44 432 GLN A C 1
ATOM 3517 O O . GLN A 1 432 ? -9.499 7.363 17.824 1.00 84.44 432 GLN A O 1
ATOM 3522 N N . ASP A 1 433 ? -8.212 5.702 17.027 1.00 86.31 433 ASP A N 1
ATOM 3523 C CA . ASP A 1 433 ? -8.965 4.610 17.677 1.00 86.31 433 ASP A CA 1
ATOM 3524 C C . ASP A 1 433 ? -8.904 4.737 19.209 1.00 86.31 433 ASP A C 1
ATOM 3526 O O . ASP A 1 433 ? -9.936 4.761 19.883 1.00 86.31 433 ASP A O 1
ATOM 3530 N N . LEU A 1 434 ? -7.704 4.958 19.758 1.00 89.69 434 LEU A N 1
ATOM 3531 C CA . LEU A 1 434 ? -7.521 5.179 21.192 1.00 89.69 434 LEU A CA 1
ATOM 3532 C C . LEU A 1 434 ? -8.273 6.423 21.704 1.00 89.69 434 LEU A C 1
ATOM 3534 O O . LEU A 1 434 ? -8.773 6.414 22.828 1.00 89.69 434 LEU A O 1
ATOM 3538 N N . PHE A 1 435 ? -8.369 7.486 20.898 1.00 89.31 435 PHE A N 1
ATOM 3539 C CA . PHE A 1 435 ? -9.158 8.679 21.219 1.00 89.31 435 PHE A CA 1
ATOM 3540 C C . PHE A 1 435 ? -10.658 8.376 21.267 1.00 89.31 435 PHE A C 1
ATOM 3542 O O . PHE A 1 435 ? -11.311 8.733 22.244 1.00 89.31 435 PHE A O 1
ATOM 3549 N N . LEU A 1 436 ? -11.196 7.664 20.272 1.00 89.00 436 LEU A N 1
ATOM 3550 C CA . LEU A 1 436 ? -12.609 7.269 20.252 1.00 89.00 436 LEU A CA 1
ATOM 3551 C C . LEU A 1 436 ? -12.959 6.384 21.457 1.00 89.00 436 LEU A C 1
ATOM 3553 O O . LEU A 1 436 ? -13.917 6.682 22.170 1.00 89.00 436 LEU A O 1
ATOM 3557 N N . ARG A 1 437 ? -12.135 5.370 21.755 1.00 91.75 437 ARG A N 1
ATOM 3558 C CA . ARG A 1 437 ? -12.293 4.516 22.946 1.00 91.75 437 ARG A CA 1
ATOM 3559 C C . ARG A 1 437 ? -12.221 5.319 24.244 1.00 91.75 437 ARG A C 1
ATOM 3561 O O . ARG A 1 437 ? -13.058 5.132 25.120 1.00 91.75 437 ARG A O 1
ATOM 3568 N N . ASN A 1 438 ? -11.274 6.254 24.362 1.00 93.94 438 ASN A N 1
ATOM 3569 C CA . ASN A 1 438 ? -11.167 7.125 25.535 1.00 93.94 438 ASN A CA 1
ATOM 3570 C C . ASN A 1 438 ? -12.404 8.017 25.731 1.00 93.94 438 ASN A C 1
ATOM 3572 O O . ASN A 1 438 ? -12.753 8.297 26.872 1.00 93.94 438 ASN A O 1
ATOM 3576 N N . ASN A 1 439 ? -13.062 8.458 24.655 1.00 91.38 439 ASN A N 1
ATOM 3577 C CA . ASN A 1 439 ? -14.274 9.278 24.746 1.00 91.38 439 ASN A CA 1
ATOM 3578 C C . ASN A 1 439 ? -15.468 8.469 25.262 1.00 91.38 439 ASN A C 1
ATOM 3580 O O . ASN A 1 439 ? -16.217 8.967 26.097 1.00 91.38 439 ASN A O 1
ATOM 3584 N N . ILE A 1 440 ? -15.620 7.222 24.803 1.00 92.00 440 ILE A N 1
ATOM 3585 C CA . ILE A 1 440 ? -16.668 6.317 25.295 1.00 92.00 440 ILE A CA 1
ATOM 3586 C C . ILE A 1 440 ? -16.443 6.034 26.787 1.00 92.00 440 ILE A C 1
ATOM 3588 O O . ILE A 1 440 ? -17.327 6.317 27.591 1.00 92.00 440 ILE A O 1
ATOM 3592 N N . ILE A 1 441 ? -15.223 5.624 27.163 1.00 92.31 441 ILE A N 1
ATOM 3593 C CA . ILE A 1 441 ? -14.832 5.398 28.564 1.00 92.31 441 ILE A CA 1
ATOM 3594 C C . ILE A 1 441 ? -15.091 6.644 29.426 1.00 92.31 441 ILE A C 1
ATOM 3596 O O . ILE A 1 441 ? -15.624 6.534 30.525 1.00 92.31 441 ILE A O 1
ATOM 3600 N N . LEU A 1 442 ? -14.727 7.841 28.952 1.00 91.62 442 LEU A N 1
ATOM 3601 C CA . LEU A 1 442 ? -14.925 9.073 29.717 1.00 91.62 442 LEU A CA 1
ATOM 3602 C C . LEU A 1 442 ? -16.414 9.357 29.968 1.00 91.62 442 LEU A C 1
ATOM 3604 O O . LEU A 1 442 ? -16.777 9.681 31.095 1.00 91.62 442 LEU A O 1
ATOM 3608 N N . ASN A 1 443 ? -17.269 9.182 28.957 1.00 91.44 443 ASN A N 1
ATOM 3609 C CA . ASN A 1 443 ? -18.716 9.365 29.093 1.00 91.44 443 ASN A CA 1
ATOM 3610 C C . ASN A 1 443 ? -19.345 8.339 30.057 1.00 91.44 443 ASN A C 1
ATOM 3612 O O . ASN A 1 443 ? -20.257 8.680 30.810 1.00 91.44 443 ASN A O 1
ATOM 3616 N N . GLU A 1 444 ? -18.861 7.092 30.051 1.00 92.88 444 GLU A N 1
ATOM 3617 C CA . GLU A 1 444 ? -19.286 6.042 30.988 1.00 92.88 444 GLU A CA 1
ATOM 3618 C C . GLU A 1 444 ? -18.913 6.402 32.432 1.00 92.88 444 GLU A C 1
ATOM 3620 O O . GLU A 1 444 ? -19.789 6.439 33.295 1.00 92.88 444 GLU A O 1
ATOM 3625 N N . ILE A 1 445 ? -17.650 6.770 32.676 1.00 91.56 445 ILE A N 1
ATOM 3626 C CA . ILE A 1 445 ? -17.149 7.175 34.001 1.00 91.56 445 ILE A CA 1
ATOM 3627 C C . ILE A 1 445 ? -17.903 8.406 34.529 1.00 91.56 445 ILE A C 1
ATOM 3629 O O . ILE A 1 445 ? -18.260 8.457 35.704 1.00 91.56 445 ILE A O 1
ATOM 3633 N N . GLU A 1 446 ? -18.177 9.407 33.686 1.00 91.44 446 GLU A N 1
ATOM 3634 C CA . GLU A 1 446 ? -18.943 10.590 34.101 1.00 91.44 446 GLU A CA 1
ATOM 3635 C C . GLU A 1 446 ? -20.397 10.255 34.469 1.00 91.44 446 GLU A C 1
ATOM 3637 O O . GLU A 1 446 ? -20.956 10.865 35.385 1.00 91.44 446 GLU A O 1
ATOM 3642 N N . LYS A 1 447 ? -21.001 9.261 33.805 1.00 92.00 447 LYS A N 1
ATOM 3643 C CA . LYS A 1 447 ? -22.341 8.759 34.134 1.00 92.00 447 LYS A CA 1
ATOM 3644 C C . LYS A 1 447 ? -22.347 7.967 35.447 1.00 92.00 447 LYS A C 1
ATOM 3646 O O . LYS A 1 447 ? -23.226 8.199 36.274 1.00 92.00 447 LYS A O 1
ATOM 3651 N N . GLU A 1 448 ? -21.370 7.081 35.650 1.00 90.88 448 GLU A N 1
ATOM 3652 C CA . GLU A 1 448 ? -21.170 6.323 36.897 1.00 90.88 448 GLU A CA 1
ATOM 3653 C C . GLU A 1 448 ? -20.965 7.275 38.089 1.00 90.88 448 GLU A C 1
ATOM 3655 O O . GLU A 1 448 ? -21.671 7.184 39.093 1.00 90.88 448 GLU A O 1
ATOM 3660 N N . TYR A 1 449 ? -20.083 8.269 37.943 1.00 91.69 449 TYR A N 1
ATOM 3661 C CA . TYR A 1 449 ? -19.835 9.297 38.958 1.00 91.69 449 TYR A CA 1
ATOM 3662 C C . TYR A 1 449 ? -21.081 10.140 39.277 1.00 91.69 449 TYR A C 1
ATOM 3664 O O . TYR A 1 449 ? -21.313 10.486 40.438 1.00 91.69 449 TYR A O 1
ATOM 3672 N N . LYS A 1 450 ? -21.914 10.460 38.273 1.00 91.69 450 LYS A N 1
ATOM 3673 C CA . LYS A 1 450 ? -23.180 11.174 38.499 1.00 91.69 450 LYS A CA 1
ATOM 3674 C C . LYS A 1 450 ? -24.149 10.348 39.348 1.00 91.69 450 LYS A C 1
ATOM 3676 O O . LYS A 1 450 ? -24.709 10.897 40.293 1.00 91.69 450 LYS A O 1
ATOM 3681 N N . HIS A 1 451 ? -24.303 9.057 39.048 1.00 90.12 451 HIS A N 1
ATOM 3682 C CA . HIS A 1 451 ? -25.149 8.150 39.831 1.00 90.12 451 HIS A CA 1
ATOM 3683 C C . HIS A 1 451 ? -24.660 8.038 41.280 1.00 90.12 451 HIS A C 1
ATOM 3685 O O . HIS A 1 451 ? -25.437 8.244 42.205 1.00 90.12 451 HIS A O 1
ATOM 3691 N N . LEU A 1 452 ? -23.358 7.813 41.480 1.00 90.19 452 LEU A N 1
ATOM 3692 C CA . LEU A 1 452 ? -22.741 7.734 42.808 1.00 90.19 452 LEU A CA 1
ATOM 3693 C C . LEU A 1 452 ? -22.967 9.013 43.636 1.00 90.19 452 LEU A C 1
ATOM 3695 O O . LEU A 1 452 ? -23.211 8.956 44.838 1.00 90.19 452 LEU A O 1
ATOM 3699 N N . LYS A 1 453 ? -22.925 10.186 42.994 1.00 89.12 453 LYS A N 1
ATOM 3700 C CA . LYS A 1 453 ? -23.213 11.463 43.659 1.00 89.12 453 LYS A CA 1
ATOM 3701 C C . LYS A 1 453 ? -24.694 11.624 44.027 1.00 89.12 453 LYS A C 1
ATOM 3703 O O . LYS A 1 453 ? -24.995 12.238 45.048 1.00 89.12 453 LYS A O 1
ATOM 3708 N N . GLU A 1 454 ? -25.606 11.103 43.209 1.00 89.12 454 GLU A N 1
ATOM 3709 C CA . GLU A 1 454 ? -27.047 11.085 43.496 1.00 89.12 454 GLU A CA 1
ATOM 3710 C C . GLU A 1 454 ? -27.378 10.104 44.636 1.00 89.12 454 GLU A C 1
ATOM 3712 O O . GLU A 1 454 ? -28.193 10.431 45.494 1.00 89.12 454 GLU A O 1
ATOM 3717 N N . GLU A 1 455 ? -26.693 8.961 44.701 1.00 87.44 455 GLU A N 1
ATOM 3718 C CA . GLU A 1 455 ? -26.792 7.948 45.762 1.00 87.44 455 GLU A CA 1
ATOM 3719 C C . GLU A 1 455 ? -26.303 8.475 47.123 1.00 87.44 455 GLU A C 1
ATOM 3721 O O . GLU A 1 455 ? -27.046 8.425 48.104 1.00 87.44 455 GLU A O 1
ATOM 3726 N N . ILE A 1 456 ? -25.117 9.099 47.173 1.00 85.38 456 ILE A N 1
ATOM 3727 C CA . ILE A 1 456 ? -24.603 9.775 48.381 1.00 85.38 456 ILE A CA 1
ATOM 3728 C C . ILE A 1 456 ? -25.594 10.842 48.877 1.00 85.38 456 ILE A C 1
ATOM 3730 O O . ILE A 1 456 ? -25.868 10.924 50.074 1.00 85.38 456 ILE A O 1
ATOM 3734 N N . LEU A 1 457 ? -26.172 11.637 47.968 1.00 86.12 457 LEU A N 1
ATOM 3735 C CA . LEU A 1 457 ? -27.144 12.673 48.329 1.00 86.12 457 LEU A CA 1
ATOM 3736 C C . LEU A 1 457 ? -28.457 12.081 48.872 1.00 86.12 457 LEU A C 1
ATOM 3738 O O . LEU A 1 457 ? -29.042 12.647 49.793 1.00 86.12 457 LEU A O 1
ATOM 3742 N N . GLN A 1 458 ? -28.920 10.947 48.337 1.00 84.31 458 GLN A N 1
ATOM 3743 C CA . GLN A 1 458 ? -30.097 10.241 48.859 1.00 84.31 458 GLN A CA 1
ATOM 3744 C C . GLN A 1 458 ? -29.853 9.709 50.275 1.00 84.31 458 GLN A C 1
ATOM 3746 O O . GLN A 1 458 ? -30.701 9.906 51.141 1.00 84.31 458 GLN A O 1
ATOM 3751 N N . ILE A 1 459 ? -28.688 9.109 50.536 1.00 81.81 459 ILE A N 1
ATOM 3752 C CA . ILE A 1 459 ? -28.310 8.620 51.873 1.00 81.81 459 ILE A CA 1
ATOM 3753 C C . ILE A 1 459 ? -28.236 9.786 52.870 1.00 81.81 459 ILE A C 1
ATOM 3755 O O . ILE A 1 459 ? -28.852 9.725 53.932 1.00 81.81 459 ILE A O 1
ATOM 3759 N N . GLN A 1 460 ? -27.577 10.889 52.500 1.00 81.19 460 GLN A N 1
ATOM 3760 C CA . GLN A 1 460 ? -27.484 12.094 53.336 1.00 81.19 460 GLN A CA 1
ATOM 3761 C C . GLN A 1 460 ? -28.860 12.719 53.631 1.00 81.19 460 GLN A C 1
ATOM 3763 O O . GLN A 1 460 ? -29.117 13.132 54.762 1.00 81.19 460 GLN A O 1
ATOM 3768 N N . ASN A 1 461 ? -29.770 12.757 52.653 1.00 81.19 461 ASN A N 1
ATOM 3769 C CA . ASN A 1 461 ? -31.136 13.247 52.861 1.00 81.19 461 ASN A CA 1
ATOM 3770 C C . ASN A 1 461 ? -31.953 12.316 53.771 1.00 81.19 461 ASN A C 1
ATOM 3772 O O . ASN A 1 461 ? -32.605 12.798 54.694 1.00 81.19 461 ASN A O 1
ATOM 3776 N N . ASN A 1 462 ? -31.875 10.997 53.564 1.00 77.38 462 ASN A N 1
ATOM 3777 C CA . ASN A 1 462 ? -32.560 10.009 54.403 1.00 77.38 462 ASN A CA 1
ATOM 3778 C C . ASN A 1 462 ? -32.085 10.076 55.864 1.00 77.38 462 ASN A C 1
ATOM 3780 O O . ASN A 1 462 ? -32.909 10.012 56.774 1.00 77.38 462 ASN A O 1
ATOM 3784 N N . TYR A 1 463 ? -30.780 10.260 56.090 1.00 71.50 463 TYR A N 1
ATOM 3785 C CA . TYR A 1 463 ? -30.209 10.432 57.427 1.00 71.50 463 TYR A CA 1
ATOM 3786 C C . TYR A 1 463 ? -30.732 11.709 58.106 1.00 71.50 463 TYR A C 1
ATOM 3788 O O . TYR A 1 463 ? -31.200 11.662 59.243 1.00 71.50 463 TYR A O 1
ATOM 3796 N N . ASN A 1 464 ? -30.758 12.839 57.388 1.00 67.50 464 ASN A N 1
ATOM 3797 C CA . ASN A 1 464 ? -31.329 14.090 57.902 1.00 67.50 464 ASN A CA 1
ATOM 3798 C C . ASN A 1 464 ? -32.827 13.947 58.250 1.00 67.50 464 ASN A C 1
ATOM 3800 O O . ASN A 1 464 ? -33.258 14.409 59.306 1.00 67.50 464 ASN A O 1
ATOM 3804 N N . GLU A 1 465 ? -33.614 13.256 57.418 1.00 65.38 465 GLU A N 1
ATOM 3805 C CA . GLU A 1 465 ? -35.037 12.998 57.686 1.00 65.38 465 GLU A CA 1
ATOM 3806 C C . GLU A 1 465 ? -35.301 12.048 58.867 1.00 65.38 465 GLU A C 1
ATOM 3808 O O . GLU A 1 465 ? -36.374 12.121 59.472 1.00 65.38 465 GLU A O 1
ATOM 3813 N N . GLN A 1 466 ? -34.372 11.143 59.189 1.00 60.50 466 GLN A N 1
ATOM 3814 C CA . GLN A 1 466 ? -34.461 10.283 60.376 1.00 60.50 466 GLN A CA 1
ATOM 3815 C C . GLN A 1 466 ? -34.106 11.053 61.655 1.00 60.50 466 GLN A C 1
ATOM 3817 O O . GLN A 1 466 ? -34.803 10.924 62.663 1.00 60.50 466 GLN A O 1
ATOM 3822 N N . VAL A 1 467 ? -33.084 11.915 61.602 1.00 59.34 467 VAL A N 1
ATOM 3823 C CA . VAL A 1 467 ? -32.668 12.762 62.735 1.00 59.34 467 VAL A CA 1
ATOM 3824 C C . VAL A 1 467 ? -33.768 13.751 63.155 1.00 59.34 467 VAL A C 1
ATOM 3826 O O . VAL A 1 467 ? -33.905 14.032 64.345 1.00 59.34 467 VAL A O 1
ATOM 3829 N N . GLU A 1 468 ? -34.606 14.228 62.227 1.00 57.97 468 GLU A N 1
ATOM 3830 C CA . GLU A 1 468 ? -35.785 15.047 62.566 1.00 57.97 468 GLU A CA 1
ATOM 3831 C C . GLU A 1 468 ? -36.958 14.254 63.182 1.00 57.97 468 GLU A C 1
ATOM 3833 O O . GLU A 1 468 ? -37.853 14.863 63.774 1.00 57.97 468 GLU A O 1
ATOM 3838 N N . LYS A 1 469 ? -36.982 12.916 63.069 1.00 55.75 469 LYS A N 1
ATOM 3839 C CA . LYS A 1 469 ? -38.115 12.075 63.507 1.00 55.75 469 LYS A CA 1
ATOM 3840 C C . LYS A 1 469 ? -37.865 11.316 64.815 1.00 55.75 469 LYS A C 1
ATOM 3842 O O . LYS A 1 469 ? -38.800 11.219 65.609 1.00 55.75 469 LYS A O 1
ATOM 3847 N N . ASP A 1 470 ? -36.644 10.844 65.088 1.00 49.97 470 ASP A N 1
ATOM 3848 C CA . ASP A 1 470 ? -36.369 9.965 66.238 1.00 49.97 470 ASP A CA 1
ATOM 3849 C C . ASP A 1 470 ? -35.360 10.520 67.257 1.00 49.97 470 ASP A C 1
ATOM 3851 O O . ASP A 1 470 ? -34.144 10.354 67.170 1.00 49.97 470 ASP A O 1
ATOM 3855 N N . SER A 1 471 ? -35.889 11.069 68.354 1.00 49.75 471 SER A N 1
ATOM 3856 C CA . SER A 1 471 ? -35.122 11.314 69.582 1.00 49.75 471 SER A CA 1
ATOM 3857 C C . SER A 1 471 ? -35.095 10.083 70.504 1.00 49.75 471 SER A C 1
ATOM 3859 O O . SER A 1 471 ? -35.658 10.147 71.602 1.00 49.75 471 SER A O 1
ATOM 3861 N N . LYS A 1 472 ? -34.442 8.980 70.076 1.00 46.59 472 LYS A N 1
ATOM 3862 C CA . LYS A 1 472 ? -33.743 7.975 70.931 1.00 46.59 472 LYS A CA 1
ATOM 3863 C C . LYS A 1 472 ? -33.185 6.760 70.158 1.00 46.59 472 LYS A C 1
ATOM 3865 O O . LYS A 1 472 ? -33.933 6.035 69.524 1.00 46.59 472 LYS A O 1
ATOM 3870 N N . ASN A 1 473 ? -31.913 6.450 70.433 1.00 42.12 473 ASN A N 1
ATOM 3871 C CA . ASN A 1 473 ? -31.254 5.133 70.343 1.00 42.12 473 ASN A CA 1
ATOM 3872 C C . ASN A 1 473 ? -31.170 4.396 68.978 1.00 42.12 473 ASN A C 1
ATOM 3874 O O . ASN A 1 473 ? -31.927 3.469 68.723 1.00 42.12 473 ASN A O 1
ATOM 3878 N N . GLY A 1 474 ? -30.058 4.614 68.264 1.00 50.91 474 GLY A N 1
ATOM 3879 C CA . GLY A 1 474 ? -28.964 3.624 68.283 1.00 50.91 474 GLY A CA 1
ATOM 3880 C C . GLY A 1 474 ? -28.906 2.496 67.237 1.00 50.91 474 GLY A C 1
ATOM 3881 O O . GLY A 1 474 ? -29.085 1.341 67.609 1.00 50.91 474 GLY A O 1
ATOM 3882 N N . ASP A 1 475 ? -28.446 2.811 66.018 1.00 46.53 475 ASP A N 1
ATOM 3883 C CA . ASP A 1 475 ? -27.477 1.989 65.248 1.00 46.53 475 ASP A CA 1
ATOM 3884 C C . ASP A 1 475 ? -26.683 2.861 64.242 1.00 46.53 475 ASP A C 1
ATOM 3886 O O . ASP A 1 475 ? -26.775 2.706 63.030 1.00 46.53 475 ASP A O 1
ATOM 3890 N N . GLN A 1 476 ? -25.921 3.847 64.737 1.00 52.62 476 GLN A N 1
ATOM 3891 C CA . GLN A 1 476 ? -25.194 4.801 63.870 1.00 52.62 476 GLN A CA 1
ATOM 3892 C C . GLN A 1 476 ? -23.982 4.191 63.138 1.00 52.62 476 GLN A C 1
ATOM 3894 O O . GLN A 1 476 ? -23.471 4.766 62.186 1.00 52.62 476 GLN A O 1
ATOM 3899 N N . THR A 1 477 ? -23.496 3.024 63.567 1.00 52.81 477 THR A N 1
ATOM 3900 C CA . THR A 1 477 ? -22.192 2.484 63.137 1.00 52.81 477 THR A CA 1
ATOM 3901 C C . THR A 1 477 ? -22.160 1.851 61.745 1.00 52.81 477 THR A C 1
ATOM 3903 O O . THR A 1 477 ? -21.078 1.491 61.268 1.00 52.81 477 THR A O 1
ATOM 3906 N N . LYS A 1 478 ? -23.318 1.663 61.108 1.00 54.50 478 LYS A N 1
ATOM 3907 C CA . LYS A 1 478 ? -23.422 0.982 59.814 1.00 54.50 478 LYS A CA 1
ATOM 3908 C C . LYS A 1 478 ? -23.467 1.972 58.651 1.00 54.50 478 LYS A C 1
ATOM 3910 O O . LYS A 1 478 ? -22.605 1.911 57.780 1.00 54.50 478 LYS A O 1
ATOM 3915 N N . ASP A 1 479 ? -24.374 2.941 58.723 1.00 56.00 479 ASP A N 1
ATOM 3916 C CA . ASP A 1 479 ? -24.549 3.964 57.686 1.00 56.00 479 ASP A CA 1
ATOM 3917 C C . ASP A 1 479 ? -23.314 4.883 57.564 1.00 56.00 479 ASP A C 1
ATOM 3919 O O . ASP A 1 479 ? -22.928 5.244 56.454 1.00 56.00 479 ASP A O 1
ATOM 3923 N N . ASP A 1 480 ? -22.623 5.180 58.676 1.00 60.62 480 ASP A N 1
ATOM 3924 C CA . ASP A 1 480 ? -21.352 5.930 58.672 1.00 60.62 480 ASP A CA 1
ATOM 3925 C C . ASP A 1 480 ? -20.226 5.190 57.912 1.00 60.62 480 ASP A C 1
ATOM 3927 O O . ASP A 1 480 ? -19.394 5.819 57.251 1.00 60.62 480 ASP A O 1
ATOM 3931 N N . ASN A 1 481 ? -20.185 3.851 57.981 1.00 65.31 481 ASN A N 1
ATOM 3932 C CA . ASN A 1 481 ? -19.207 3.041 57.242 1.00 65.31 481 ASN A CA 1
ATOM 3933 C C . ASN A 1 481 ? -19.539 2.997 55.745 1.00 65.31 481 ASN A C 1
ATOM 3935 O O . ASN A 1 481 ? -18.648 3.209 54.919 1.00 65.31 481 ASN A O 1
ATOM 3939 N N . ASP A 1 482 ? -20.808 2.767 55.401 1.00 73.38 482 ASP A N 1
ATOM 3940 C CA . ASP A 1 482 ? -21.258 2.695 54.008 1.00 73.38 482 ASP A CA 1
ATOM 3941 C C . ASP A 1 482 ? -21.084 4.057 53.302 1.00 73.38 482 ASP A C 1
ATOM 3943 O O . ASP A 1 482 ? -20.593 4.120 52.171 1.00 73.38 482 ASP A O 1
ATOM 3947 N N . LEU A 1 483 ? -21.371 5.171 53.991 1.00 79.94 483 LEU A N 1
ATOM 3948 C CA . LEU A 1 483 ? -21.120 6.525 53.484 1.00 79.94 483 LEU A CA 1
ATOM 3949 C C . LEU A 1 483 ? -19.620 6.788 53.259 1.00 79.94 483 LEU A C 1
ATOM 3951 O O . LEU A 1 483 ? -19.243 7.314 52.211 1.00 79.94 483 LEU A O 1
ATOM 3955 N N . SER A 1 484 ? -18.759 6.372 54.193 1.00 82.06 484 SER A N 1
ATOM 3956 C CA . SER A 1 484 ? -17.298 6.491 54.066 1.00 82.06 484 SER A CA 1
ATOM 3957 C C . SER A 1 484 ? -16.748 5.701 52.866 1.00 82.06 484 SER A C 1
ATOM 3959 O O . SER A 1 484 ? -15.897 6.199 52.120 1.00 82.06 484 SER A O 1
ATOM 3961 N N . GLU A 1 485 ? -17.278 4.500 52.598 1.00 85.19 485 GLU A N 1
ATOM 3962 C CA . GLU A 1 485 ? -16.901 3.711 51.417 1.00 85.19 485 GLU A CA 1
ATOM 3963 C C . GLU A 1 485 ? -17.340 4.389 50.103 1.00 85.19 485 GLU A C 1
ATOM 3965 O O . GLU A 1 485 ? -16.581 4.422 49.126 1.00 85.19 485 GLU A O 1
ATOM 3970 N N . LEU A 1 486 ? -18.540 4.978 50.070 1.00 84.56 486 LEU A N 1
ATOM 3971 C CA . LEU A 1 486 ? -19.043 5.713 48.905 1.00 84.56 486 LEU A CA 1
ATOM 3972 C C . LEU A 1 486 ? -18.256 7.011 48.650 1.00 84.56 486 LEU A C 1
ATOM 3974 O O . LEU A 1 486 ? -17.960 7.326 47.494 1.00 84.56 486 LEU A O 1
ATOM 3978 N N . GLU A 1 487 ? -17.840 7.736 49.691 1.00 85.88 487 GLU A N 1
ATOM 3979 C CA . GLU A 1 487 ? -16.966 8.912 49.560 1.00 85.88 487 GLU A CA 1
ATOM 3980 C C . GLU A 1 487 ? -15.546 8.548 49.081 1.00 85.88 487 GLU A C 1
ATOM 3982 O O . GLU A 1 487 ? -14.960 9.262 48.253 1.00 85.88 487 GLU A O 1
ATOM 3987 N N . ALA A 1 488 ? -15.011 7.401 49.513 1.00 87.56 488 ALA A N 1
ATOM 3988 C CA . ALA A 1 488 ? -13.751 6.867 48.997 1.00 87.56 488 ALA A CA 1
ATOM 3989 C C . ALA A 1 488 ? -13.854 6.535 47.496 1.00 87.56 488 ALA A C 1
ATOM 3991 O O . ALA A 1 488 ? -13.039 7.015 46.700 1.00 87.56 488 ALA A O 1
ATOM 3992 N N . LYS A 1 489 ? -14.910 5.814 47.085 1.00 88.88 489 LYS A N 1
ATOM 3993 C CA . LYS A 1 489 ? -15.220 5.543 45.667 1.00 88.88 489 LYS A CA 1
ATOM 3994 C C . LYS A 1 489 ? -15.373 6.837 44.868 1.00 88.88 489 LYS A C 1
ATOM 3996 O O . LYS A 1 489 ? -14.814 6.961 43.780 1.00 88.88 489 LYS A O 1
ATOM 4001 N N . ARG A 1 490 ? -16.074 7.841 45.408 1.00 88.19 490 ARG A N 1
ATOM 4002 C CA . ARG A 1 490 ? -16.259 9.147 44.754 1.00 88.19 490 ARG A CA 1
ATOM 4003 C C . ARG A 1 490 ? -14.912 9.809 44.445 1.00 88.19 490 ARG A C 1
ATOM 4005 O O . ARG A 1 490 ? -14.726 10.326 43.344 1.00 88.19 490 ARG A O 1
ATOM 4012 N N . THR A 1 491 ? -13.976 9.755 45.389 1.00 90.12 491 THR A N 1
ATOM 4013 C CA . THR A 1 491 ? -12.620 10.304 45.228 1.00 90.12 491 THR A CA 1
ATOM 4014 C C . THR A 1 491 ? -11.829 9.560 44.142 1.00 90.12 491 THR A C 1
ATOM 4016 O O . THR A 1 491 ? -11.145 10.190 43.332 1.00 90.12 491 THR A O 1
ATOM 4019 N N . GLU A 1 492 ? -11.957 8.232 44.063 1.00 89.75 492 GLU A N 1
ATOM 4020 C CA . GLU A 1 492 ? -11.347 7.418 43.001 1.00 89.75 492 GLU A CA 1
ATOM 4021 C C . GLU A 1 492 ? -11.886 7.792 41.608 1.00 89.75 492 GLU A C 1
ATOM 4023 O O . GLU A 1 492 ? -11.100 8.038 40.686 1.00 89.75 492 GLU A O 1
ATOM 4028 N N . TYR A 1 493 ? -13.208 7.942 41.469 1.00 90.56 493 TYR A N 1
ATOM 4029 C CA . TYR A 1 493 ? -13.843 8.401 40.229 1.00 90.56 493 TYR A CA 1
ATOM 4030 C C . TYR A 1 493 ? -13.376 9.801 39.798 1.00 90.56 493 TYR A C 1
ATOM 4032 O O . TYR A 1 493 ? -13.121 10.015 38.612 1.00 90.56 493 TYR A O 1
ATOM 4040 N N . GLU A 1 494 ? -13.200 10.752 40.723 1.00 90.88 494 GLU A N 1
ATOM 4041 C CA . GLU A 1 494 ? -12.695 12.099 40.397 1.00 90.88 494 GLU A CA 1
ATOM 4042 C C . GLU A 1 494 ? -11.280 12.049 39.795 1.00 90.88 494 GLU A C 1
ATOM 4044 O O . GLU A 1 494 ? -11.027 12.642 38.738 1.00 90.88 494 GLU A O 1
ATOM 4049 N N . VAL A 1 495 ? -10.382 11.259 40.394 1.00 92.31 495 VAL A N 1
ATOM 4050 C CA . VAL A 1 495 ? -9.025 11.017 39.872 1.00 92.31 495 VAL A CA 1
ATOM 4051 C C . VAL A 1 495 ? -9.069 10.294 38.519 1.00 92.31 495 VAL A C 1
ATOM 4053 O O . VAL A 1 495 ? -8.279 10.596 37.616 1.00 92.31 495 VAL A O 1
ATOM 4056 N N . MET A 1 496 ? -9.993 9.351 38.331 1.00 92.31 496 MET A N 1
ATOM 4057 C CA . MET A 1 496 ? -10.164 8.634 37.066 1.00 92.31 496 MET A CA 1
ATOM 4058 C C . MET A 1 496 ? -10.609 9.575 35.933 1.00 92.31 496 MET A C 1
ATOM 4060 O O . MET A 1 496 ? -10.005 9.580 34.853 1.00 92.31 496 MET A O 1
ATOM 4064 N N . ILE A 1 497 ? -11.597 10.435 36.201 1.00 92.12 497 ILE A N 1
ATOM 4065 C CA . ILE A 1 497 ? -12.087 11.469 35.279 1.00 92.12 497 ILE A CA 1
ATOM 4066 C C . ILE A 1 497 ? -10.956 12.431 34.897 1.00 92.12 497 ILE A C 1
ATOM 4068 O O . ILE A 1 497 ? -10.781 12.728 33.712 1.00 92.12 497 ILE A O 1
ATOM 4072 N N . GLU A 1 498 ? -10.148 12.902 35.855 1.00 93.75 498 GLU A N 1
ATOM 4073 C CA . GLU A 1 498 ? -9.021 13.798 35.560 1.00 93.75 498 GLU A CA 1
ATOM 4074 C C . GLU A 1 498 ? -7.981 13.133 34.642 1.00 93.75 498 GLU A C 1
ATOM 4076 O O . GLU A 1 498 ? -7.508 13.751 33.677 1.00 93.75 498 GLU A O 1
ATOM 4081 N N . ASN A 1 499 ? -7.662 11.857 34.880 1.00 94.50 499 ASN A N 1
ATOM 4082 C CA . ASN A 1 499 ? -6.736 11.092 34.047 1.00 94.50 499 ASN A CA 1
ATOM 4083 C C . ASN A 1 499 ? -7.242 10.943 32.603 1.00 94.50 499 ASN A C 1
ATOM 4085 O O . ASN A 1 499 ? -6.506 11.259 31.660 1.00 94.50 499 ASN A O 1
ATOM 4089 N N . HIS A 1 500 ? -8.500 10.536 32.410 1.00 93.62 500 HIS A N 1
ATOM 4090 C CA . HIS A 1 500 ? -9.085 10.364 31.075 1.00 93.62 500 HIS A CA 1
ATOM 4091 C C . HIS A 1 500 ? -9.323 11.703 30.345 1.00 93.62 500 HIS A C 1
ATOM 4093 O O . HIS A 1 500 ? -9.077 11.787 29.137 1.00 93.62 500 HIS A O 1
ATOM 4099 N N . LYS A 1 501 ? -9.666 12.790 31.057 1.00 93.31 501 LYS A N 1
ATOM 4100 C CA . LYS A 1 501 ? -9.707 14.164 30.502 1.00 93.31 501 LYS A CA 1
ATOM 4101 C C . LYS A 1 501 ? -8.328 14.698 30.128 1.00 93.31 501 LYS A C 1
ATOM 4103 O O . LYS A 1 501 ? -8.187 15.450 29.162 1.00 93.31 501 LYS A O 1
ATOM 4108 N N . THR A 1 502 ? -7.292 14.334 30.874 1.00 91.69 502 THR A N 1
ATOM 4109 C CA . THR A 1 502 ? -5.916 14.718 30.542 1.00 91.69 502 THR A CA 1
ATOM 4110 C C . THR A 1 502 ? -5.423 13.946 29.318 1.00 91.69 502 THR A C 1
ATOM 4112 O O . THR A 1 502 ? -4.830 14.550 28.422 1.00 91.69 502 THR A O 1
ATOM 4115 N N . LEU A 1 503 ? -5.741 12.649 29.215 1.00 91.75 503 LEU A N 1
ATOM 4116 C CA . LEU A 1 503 ? -5.463 11.841 28.026 1.00 91.75 503 LEU A CA 1
ATOM 4117 C C . LEU A 1 503 ? -6.193 12.379 26.783 1.00 91.75 503 LEU A C 1
ATOM 4119 O O . LEU A 1 503 ? -5.544 12.559 25.752 1.00 91.75 503 LEU A O 1
ATOM 4123 N N . TYR A 1 504 ? -7.477 12.736 26.906 1.00 91.00 504 TYR A N 1
ATOM 4124 C CA . TYR A 1 504 ? -8.257 13.422 25.865 1.00 91.00 504 TYR A CA 1
ATOM 4125 C C . TYR A 1 504 ? -7.499 14.639 25.312 1.00 91.00 504 TYR A C 1
ATOM 4127 O O . TYR A 1 504 ? -7.158 14.682 24.130 1.00 91.00 504 TYR A O 1
ATOM 4135 N N . LYS A 1 505 ? -7.111 15.577 26.189 1.00 88.75 505 LYS A N 1
ATOM 4136 C CA . LYS A 1 505 ? -6.381 16.805 25.814 1.00 88.75 505 LYS A CA 1
ATOM 4137 C C . LYS A 1 505 ? -5.030 16.521 25.144 1.00 88.75 505 LYS A C 1
ATOM 4139 O O . LYS A 1 505 ? -4.557 17.325 24.347 1.00 88.75 505 LYS A O 1
ATOM 4144 N N . ILE A 1 506 ? -4.360 15.412 25.467 1.00 87.50 506 ILE A N 1
ATOM 4145 C CA . ILE A 1 506 ? -3.084 15.020 24.836 1.00 87.50 506 ILE A CA 1
ATOM 4146 C C . ILE A 1 506 ? -3.303 14.455 23.427 1.00 87.50 506 ILE A C 1
ATOM 4148 O O . ILE A 1 506 ? -2.480 14.689 22.536 1.00 87.50 506 ILE A O 1
ATOM 4152 N N . LEU A 1 507 ? -4.391 13.714 23.228 1.00 85.19 507 LEU A N 1
ATOM 4153 C CA . LEU A 1 507 ? -4.771 13.137 21.942 1.00 85.19 507 LEU A CA 1
ATOM 4154 C C . LEU A 1 507 ? -5.319 14.215 20.991 1.00 85.19 507 LEU A C 1
ATOM 4156 O O . LEU A 1 507 ? -4.884 14.276 19.847 1.00 85.19 507 LEU A O 1
ATOM 4160 N N . GLU A 1 508 ? -6.136 15.144 21.484 1.00 82.69 508 GLU A N 1
ATOM 4161 C CA . GLU A 1 508 ? -6.707 16.263 20.716 1.00 82.69 508 GLU A CA 1
ATOM 4162 C C . GLU A 1 508 ? -5.663 17.312 20.262 1.00 82.69 508 GLU A C 1
ATOM 4164 O O . GLU A 1 508 ? -5.792 17.908 19.196 1.00 82.69 508 GLU A O 1
ATOM 4169 N N . ARG A 1 509 ? -4.588 17.542 21.033 1.00 69.12 509 ARG A N 1
ATOM 4170 C CA . ARG A 1 509 ? -3.603 18.619 20.778 1.00 69.12 509 ARG A CA 1
ATOM 4171 C C . ARG A 1 509 ? -2.920 18.565 19.396 1.00 69.12 509 ARG A C 1
ATOM 4173 O O . ARG A 1 509 ? -1.995 17.778 19.191 1.00 69.12 509 ARG A O 1
ATOM 4180 N N . GLY A 1 510 ? -3.233 19.528 18.526 1.00 63.31 510 GLY A N 1
ATOM 4181 C CA . GLY A 1 510 ? -2.510 19.836 17.277 1.00 63.31 510 GLY A CA 1
ATOM 4182 C C . GLY A 1 510 ? -3.149 19.248 16.013 1.00 63.31 510 GLY A C 1
ATOM 4183 O O . GLY A 1 510 ? -4.135 18.529 16.100 1.00 63.31 510 GLY A O 1
ATOM 4184 N N . ASP A 1 511 ? -2.566 19.527 14.843 1.00 56.50 511 ASP A N 1
ATOM 4185 C CA . ASP A 1 511 ? -3.178 19.274 13.523 1.00 56.50 511 ASP A CA 1
ATOM 4186 C C . ASP A 1 511 ? -3.420 17.778 13.210 1.00 56.50 511 ASP A C 1
ATOM 4188 O O . ASP A 1 511 ? -2.590 17.103 12.594 1.00 56.50 511 ASP A O 1
ATOM 4192 N N . GLY A 1 512 ? -4.564 17.238 13.642 1.00 55.62 512 GLY A N 1
ATOM 4193 C CA . GLY A 1 512 ? -5.129 15.966 13.168 1.00 55.62 512 GLY A CA 1
ATOM 4194 C C . GLY A 1 512 ? -4.216 14.746 13.326 1.00 55.62 512 GLY A C 1
ATOM 4195 O O . GLY A 1 512 ? -3.973 14.029 12.361 1.00 55.62 512 GLY A O 1
ATOM 4196 N N . PHE A 1 513 ? -3.658 14.529 14.521 1.00 58.78 513 PHE A N 1
ATOM 4197 C CA . PHE A 1 513 ? -2.759 13.405 14.855 1.00 58.78 513 PHE A CA 1
ATOM 4198 C C . PHE A 1 513 ? -1.461 13.266 14.021 1.00 58.78 513 PHE A C 1
ATOM 4200 O O . PHE A 1 513 ? -0.648 12.390 14.312 1.00 58.78 513 PHE A O 1
ATOM 4207 N N . THR A 1 514 ? -1.170 14.165 13.074 1.00 52.47 514 THR A N 1
ATOM 4208 C CA . THR A 1 514 ? -0.021 14.094 12.136 1.00 52.47 514 THR A CA 1
ATOM 4209 C C . THR A 1 514 ? 1.383 14.250 12.766 1.00 52.47 514 THR A C 1
ATOM 4211 O O . THR A 1 514 ? 2.392 14.357 12.067 1.00 52.47 514 THR A O 1
ATOM 4214 N N . GLY A 1 515 ? 1.495 14.271 14.099 1.00 56.31 515 GLY A N 1
ATOM 4215 C CA . GLY A 1 515 ? 2.713 14.649 14.820 1.00 56.31 515 GLY A CA 1
ATOM 4216 C C . GLY A 1 515 ? 3.504 13.486 15.431 1.00 56.31 515 GLY A C 1
ATOM 4217 O O . GLY A 1 515 ? 3.085 12.905 16.428 1.00 56.31 515 GLY A O 1
ATOM 4218 N N . ILE A 1 516 ? 4.752 13.298 14.976 1.00 59.16 516 ILE A N 1
ATOM 4219 C CA . ILE A 1 516 ? 5.760 12.321 15.478 1.00 59.16 516 ILE A CA 1
ATOM 4220 C C . ILE A 1 516 ? 6.081 12.476 16.994 1.00 59.16 516 ILE A C 1
ATOM 4222 O O . ILE A 1 516 ? 6.769 11.656 17.606 1.00 59.16 516 ILE A O 1
ATOM 4226 N N . ASN A 1 517 ? 5.594 13.543 17.631 1.00 72.38 517 ASN A N 1
ATOM 4227 C CA . ASN A 1 517 ? 5.921 13.940 19.002 1.00 72.38 517 ASN A CA 1
ATOM 4228 C C . ASN A 1 517 ? 5.007 13.335 20.083 1.00 72.38 517 ASN A C 1
ATOM 4230 O O . ASN A 1 517 ? 5.229 13.596 21.266 1.00 72.38 517 ASN A O 1
ATOM 4234 N N . ARG A 1 518 ? 4.006 12.527 19.712 1.00 82.69 518 ARG A N 1
ATOM 4235 C CA . ARG A 1 518 ? 3.107 11.829 20.644 1.00 82.69 518 ARG A CA 1
ATOM 4236 C C . ARG A 1 518 ? 3.355 10.322 20.619 1.00 82.69 518 ARG A C 1
ATOM 4238 O O . ARG A 1 518 ? 3.669 9.743 19.585 1.00 82.69 518 ARG A O 1
ATOM 4245 N N . LYS A 1 519 ? 3.273 9.688 21.790 1.00 88.62 519 LYS A N 1
ATOM 4246 C CA . LYS A 1 519 ? 3.362 8.233 21.942 1.00 88.62 519 LYS A CA 1
ATOM 4247 C C . LYS A 1 519 ? 2.613 7.802 23.193 1.00 88.62 519 LYS A C 1
ATOM 4249 O O . LYS A 1 519 ? 3.011 8.191 24.295 1.00 88.62 519 LYS A O 1
ATOM 4254 N N . ILE A 1 520 ? 1.623 6.934 23.033 1.00 91.94 520 ILE A N 1
ATOM 4255 C CA . ILE A 1 520 ? 0.965 6.263 24.157 1.00 91.94 520 ILE A CA 1
ATOM 4256 C C . ILE A 1 520 ? 1.512 4.840 24.263 1.00 91.94 520 ILE A C 1
ATOM 4258 O O . ILE A 1 520 ? 1.939 4.237 23.275 1.00 91.94 520 ILE A O 1
ATOM 4262 N N . GLN A 1 521 ? 1.586 4.311 25.478 1.00 92.94 521 GLN A N 1
ATOM 4263 C CA . GLN A 1 521 ? 1.911 2.910 25.711 1.00 92.94 521 GLN A CA 1
ATOM 4264 C C . GLN A 1 521 ? 0.925 2.312 26.695 1.00 92.94 521 GLN A C 1
ATOM 4266 O O . GLN A 1 521 ? 0.712 2.906 27.748 1.00 92.94 521 GLN A O 1
ATOM 4271 N N . LEU A 1 522 ? 0.410 1.131 26.376 1.00 93.62 522 LEU A N 1
ATOM 4272 C CA . LEU A 1 522 ? -0.341 0.304 27.313 1.00 93.62 522 LEU A CA 1
ATOM 4273 C C . LEU A 1 522 ? 0.545 -0.864 27.744 1.00 93.62 522 LEU A C 1
ATOM 4275 O O . LEU A 1 522 ? 1.312 -1.410 26.939 1.00 93.62 522 LEU A O 1
ATOM 4279 N N . LYS A 1 523 ? 0.478 -1.218 29.023 1.00 91.06 523 LYS A N 1
ATOM 4280 C CA . LYS A 1 523 ? 1.196 -2.353 29.607 1.00 91.06 523 LYS A CA 1
ATOM 4281 C C . LYS A 1 523 ? 0.266 -3.106 30.554 1.00 91.06 523 LYS A C 1
ATOM 4283 O O . LYS A 1 523 ? -0.334 -2.425 31.380 1.00 91.06 523 LYS A O 1
ATOM 4288 N N . PRO A 1 524 ? 0.200 -4.443 30.517 1.00 89.81 524 PRO A N 1
ATOM 4289 C CA . PRO A 1 524 ? -0.492 -5.198 31.549 1.00 89.81 524 PRO A CA 1
ATOM 4290 C C . PRO A 1 524 ? 0.206 -4.976 32.896 1.00 89.81 524 PRO A C 1
ATOM 4292 O O . PRO A 1 524 ? 1.439 -4.917 32.972 1.00 89.81 524 PRO A O 1
ATOM 4295 N N . VAL A 1 525 ? -0.602 -4.803 33.935 1.00 87.94 525 VAL A N 1
ATOM 4296 C CA . VAL A 1 525 ? -0.192 -4.702 35.343 1.00 87.94 525 VAL A CA 1
ATOM 4297 C C . VAL A 1 525 ? -0.669 -5.935 36.091 1.00 87.94 525 VAL A C 1
ATOM 4299 O O . VAL A 1 525 ? 0.111 -6.513 36.841 1.00 87.94 525 VAL A O 1
ATOM 4302 N N . ASP A 1 526 ? -1.912 -6.339 35.834 1.00 86.12 526 ASP A N 1
ATOM 4303 C CA . ASP A 1 526 ? -2.600 -7.421 36.527 1.00 86.12 526 ASP A CA 1
ATOM 4304 C C . ASP A 1 526 ? -3.351 -8.312 35.529 1.00 86.12 526 ASP A C 1
ATOM 4306 O O . ASP A 1 526 ? -3.710 -7.856 34.434 1.00 86.12 526 ASP A O 1
ATOM 4310 N N . PHE A 1 527 ? -3.525 -9.586 35.871 1.00 83.44 527 PHE A N 1
ATOM 4311 C CA . PHE A 1 527 ? -4.170 -10.581 35.017 1.00 83.44 527 PHE A CA 1
ATOM 4312 C C . PHE A 1 527 ? -4.679 -11.785 35.813 1.00 83.44 527 PHE A C 1
ATOM 4314 O O . PHE A 1 527 ? -4.088 -12.202 36.808 1.00 83.44 527 PHE A O 1
ATOM 4321 N N . GLU A 1 528 ? -5.722 -12.407 35.283 1.00 83.38 528 GLU A N 1
ATOM 4322 C CA . GLU A 1 528 ? -6.312 -13.642 35.782 1.00 83.38 528 GLU A CA 1
ATOM 4323 C C . GLU A 1 528 ? -6.096 -14.783 34.780 1.00 83.38 528 GLU A C 1
ATOM 4325 O O . GLU A 1 528 ? -5.845 -14.559 33.592 1.00 83.38 528 GLU A O 1
ATOM 4330 N N . VAL A 1 529 ? -6.160 -16.023 35.268 1.00 76.31 529 VAL A N 1
ATOM 4331 C CA . VAL A 1 529 ? -6.069 -17.233 34.440 1.00 76.31 529 VAL A CA 1
ATOM 4332 C C . VAL A 1 529 ? -7.404 -17.956 34.530 1.00 76.31 529 VAL A C 1
ATOM 4334 O O . VAL A 1 529 ? -7.744 -18.489 35.583 1.00 76.31 529 VAL A O 1
ATOM 4337 N N . ILE A 1 530 ? -8.155 -17.964 33.430 1.00 76.31 530 ILE A N 1
ATOM 4338 C CA . ILE A 1 530 ? -9.482 -18.580 33.336 1.00 76.31 530 ILE A CA 1
ATOM 4339 C C . ILE A 1 530 ? -9.455 -19.560 32.163 1.00 76.31 530 ILE A C 1
ATOM 4341 O O . ILE A 1 530 ? -9.174 -19.166 31.034 1.00 76.31 530 ILE A O 1
ATOM 4345 N N . ASN A 1 531 ? -9.741 -20.840 32.425 1.00 69.62 531 ASN A N 1
ATOM 4346 C CA . ASN A 1 531 ? -9.760 -21.914 31.419 1.00 69.62 531 ASN A CA 1
ATOM 4347 C C . ASN A 1 531 ? -8.475 -21.960 30.559 1.00 69.62 531 ASN A C 1
ATOM 4349 O O . ASN A 1 531 ? -8.541 -21.929 29.331 1.00 69.62 531 ASN A O 1
ATOM 4353 N N . ASP A 1 532 ? -7.306 -21.947 31.213 1.00 64.12 532 ASP A N 1
ATOM 4354 C CA . ASP A 1 532 ? -5.961 -21.854 30.610 1.00 64.12 532 ASP A CA 1
ATOM 4355 C C . ASP A 1 532 ? -5.690 -20.618 29.716 1.00 64.12 532 ASP A C 1
ATOM 4357 O O . ASP A 1 532 ? -4.581 -20.460 29.195 1.00 64.12 532 ASP A O 1
ATOM 4361 N N . LYS A 1 533 ? -6.638 -19.677 29.591 1.00 63.62 533 LYS A N 1
ATOM 4362 C CA . LYS A 1 533 ? -6.436 -18.372 28.945 1.00 63.62 533 LYS A CA 1
ATOM 4363 C C . LYS A 1 533 ? -6.060 -17.301 29.971 1.00 63.62 533 LYS A C 1
ATOM 4365 O O . LYS A 1 533 ? -6.604 -17.248 31.071 1.00 63.62 533 LYS A O 1
ATOM 4370 N N . ILE A 1 534 ? -5.136 -16.418 29.589 1.00 74.81 534 ILE A N 1
ATOM 4371 C CA . ILE A 1 534 ? -4.735 -15.253 30.391 1.00 74.81 534 ILE A CA 1
ATOM 4372 C C . ILE A 1 534 ? -5.581 -14.054 29.977 1.00 74.81 534 ILE A C 1
ATOM 4374 O O . ILE A 1 534 ? -5.520 -13.634 28.822 1.00 74.81 534 ILE A O 1
ATOM 4378 N N . ILE A 1 535 ? -6.312 -13.489 30.934 1.00 81.62 535 ILE A N 1
ATOM 4379 C CA . ILE A 1 535 ? -7.149 -12.301 30.759 1.00 81.62 535 ILE A CA 1
ATOM 4380 C C . ILE A 1 535 ? -6.505 -11.162 31.547 1.00 81.62 535 ILE A C 1
ATOM 4382 O O . ILE A 1 535 ? -6.328 -11.254 32.758 1.00 81.62 535 ILE A O 1
ATOM 4386 N N . VAL A 1 536 ? -6.116 -10.087 30.867 1.00 85.25 536 VAL A N 1
ATOM 4387 C CA . VAL A 1 536 ? -5.551 -8.891 31.503 1.00 85.25 536 VAL A CA 1
ATOM 4388 C C . VAL A 1 536 ? -6.677 -8.120 32.184 1.00 85.25 536 VAL A C 1
ATOM 4390 O O . VAL A 1 536 ? -7.635 -7.730 31.521 1.00 85.25 536 VAL A O 1
ATOM 4393 N N . THR A 1 537 ? -6.550 -7.879 33.487 1.00 88.06 537 THR A N 1
ATOM 4394 C CA . THR A 1 537 ? -7.573 -7.206 34.306 1.00 88.06 537 THR A CA 1
ATOM 4395 C C . THR A 1 537 ? -7.229 -5.751 34.601 1.00 88.06 537 THR A C 1
ATOM 4397 O O . THR A 1 537 ? -8.127 -4.932 34.759 1.00 88.06 537 THR A O 1
ATOM 4400 N N . LYS A 1 538 ? -5.938 -5.385 34.633 1.00 91.06 538 LYS A N 1
ATOM 4401 C CA . LYS A 1 538 ? -5.495 -3.990 34.827 1.00 91.06 538 LYS A CA 1
ATOM 4402 C C . LYS A 1 538 ? -4.328 -3.641 33.921 1.00 91.06 538 LYS A C 1
ATOM 4404 O O . LYS A 1 538 ? -3.391 -4.429 33.760 1.00 91.06 538 LYS A O 1
ATOM 4409 N N . ILE A 1 539 ? -4.330 -2.420 33.388 1.00 93.00 539 ILE A N 1
ATOM 4410 C CA . ILE A 1 539 ? -3.255 -1.895 32.542 1.00 93.00 539 ILE A CA 1
ATOM 4411 C C . ILE A 1 539 ? -2.726 -0.542 33.025 1.00 93.00 539 ILE A C 1
ATOM 4413 O O . ILE A 1 539 ? -3.453 0.297 33.543 1.00 93.00 539 ILE A O 1
ATOM 4417 N N . LEU A 1 540 ? -1.437 -0.301 32.789 1.00 94.38 540 LEU A N 1
ATOM 4418 C CA . LEU A 1 540 ? -0.767 0.980 32.978 1.00 94.38 540 LEU A CA 1
ATOM 4419 C C . LEU A 1 540 ? -0.723 1.735 31.647 1.00 94.38 540 LEU A C 1
ATOM 4421 O O . LEU A 1 540 ? 0.023 1.362 30.732 1.00 94.38 540 LEU A O 1
ATOM 4425 N N . VAL A 1 541 ? -1.447 2.847 31.582 1.00 95.38 541 VAL A N 1
ATOM 4426 C CA . VAL A 1 541 ? -1.362 3.828 30.501 1.00 95.38 541 VAL A CA 1
ATOM 4427 C C . VAL A 1 541 ? -0.136 4.713 30.724 1.00 95.38 541 VAL A C 1
ATOM 4429 O O . VAL A 1 541 ? 0.103 5.215 31.821 1.00 95.38 541 VAL A O 1
ATOM 4432 N N . VAL A 1 542 ? 0.669 4.931 29.683 1.00 94.88 542 VAL A N 1
ATOM 4433 C CA . VAL A 1 542 ? 1.829 5.837 29.704 1.00 94.88 542 VAL A CA 1
ATOM 4434 C C . VAL A 1 542 ? 1.802 6.737 28.472 1.00 94.88 542 VAL A C 1
ATOM 4436 O O . VAL A 1 542 ? 2.357 6.387 27.427 1.00 94.88 542 VAL A O 1
ATOM 4439 N N . ALA A 1 543 ? 1.202 7.920 28.599 1.00 92.50 543 ALA A N 1
ATOM 4440 C CA . ALA A 1 543 ? 1.233 8.936 27.551 1.00 92.50 543 ALA A CA 1
ATOM 4441 C C . ALA A 1 543 ? 2.509 9.788 27.642 1.00 92.50 543 ALA A C 1
ATOM 4443 O O . ALA A 1 543 ? 2.918 10.213 28.726 1.00 92.50 543 ALA A O 1
ATOM 4444 N N . LYS A 1 544 ? 3.147 10.046 26.495 1.00 90.75 544 LYS A N 1
ATOM 4445 C CA . LYS A 1 544 ? 4.279 10.972 26.338 1.00 90.75 544 LYS A CA 1
ATOM 4446 C C . LYS A 1 544 ? 4.018 11.922 25.175 1.00 90.75 544 LYS A C 1
ATOM 4448 O O . LYS A 1 544 ? 3.657 11.468 24.090 1.00 90.75 544 LYS A O 1
ATOM 4453 N N . TRP A 1 545 ? 4.261 13.211 25.388 1.00 89.00 545 TRP A N 1
ATOM 4454 C CA . TRP A 1 545 ? 4.056 14.257 24.383 1.00 89.00 545 TRP A CA 1
ATOM 4455 C C . TRP A 1 545 ? 5.080 15.396 24.528 1.00 89.00 545 TRP A C 1
ATOM 4457 O O . TRP A 1 545 ? 5.884 15.417 25.465 1.00 89.00 545 TRP A O 1
ATOM 4467 N N . GLY A 1 546 ? 5.081 16.339 23.584 1.00 82.94 546 GLY A N 1
ATOM 4468 C CA . GLY A 1 546 ? 6.063 17.427 23.525 1.00 82.94 546 GLY A CA 1
ATOM 4469 C C . GLY A 1 546 ? 7.402 17.004 22.901 1.00 82.94 546 GLY A C 1
ATOM 4470 O O . GLY A 1 546 ? 7.517 15.962 22.253 1.00 82.94 546 GLY A O 1
ATOM 4471 N N . GLY A 1 547 ? 8.446 17.820 23.064 1.00 82.69 547 GLY A N 1
ATOM 4472 C CA . GLY A 1 547 ? 9.686 17.676 22.283 1.00 82.69 547 GLY A CA 1
ATOM 4473 C C . GLY A 1 547 ? 9.632 18.303 20.885 1.00 82.69 547 GLY A C 1
ATOM 4474 O O . GLY A 1 547 ? 10.513 18.038 20.064 1.00 82.69 547 GLY A O 1
ATOM 4475 N N . GLU A 1 548 ? 8.614 19.122 20.617 1.00 81.44 548 GLU A N 1
ATOM 4476 C CA . GLU A 1 548 ? 8.519 19.967 19.425 1.00 81.44 548 GLU A CA 1
ATOM 4477 C C . GLU A 1 548 ? 9.732 20.897 19.321 1.00 81.44 548 GLU A C 1
ATOM 4479 O O . GLU A 1 548 ? 10.181 21.459 20.323 1.00 81.44 548 GLU A O 1
ATOM 4484 N N . LEU A 1 549 ? 10.243 21.072 18.102 1.00 80.69 549 LEU A N 1
ATOM 4485 C CA . LEU A 1 549 ? 11.299 22.037 17.804 1.00 80.69 549 LEU A CA 1
ATOM 4486 C C . LEU A 1 549 ? 10.760 23.453 18.043 1.00 80.69 549 LEU A C 1
ATOM 4488 O O . LEU A 1 549 ? 9.729 23.820 17.478 1.00 80.69 549 LEU A O 1
ATOM 4492 N N . THR A 1 550 ? 11.431 24.246 18.878 1.00 85.12 550 THR A N 1
ATOM 4493 C CA . THR A 1 550 ? 11.010 25.635 19.109 1.00 85.12 550 THR A CA 1
ATOM 4494 C C . THR A 1 550 ? 11.391 26.511 17.910 1.00 85.12 550 THR A C 1
ATOM 4496 O O . THR A 1 550 ? 12.205 26.129 17.064 1.00 85.12 550 THR A O 1
ATOM 4499 N N . ARG A 1 551 ? 10.844 27.733 17.830 1.00 84.50 551 ARG A N 1
ATOM 4500 C CA . ARG A 1 551 ? 11.284 28.726 16.830 1.00 84.50 551 ARG A CA 1
ATOM 4501 C C . ARG A 1 551 ? 12.776 29.060 16.984 1.00 84.50 551 ARG A C 1
ATOM 4503 O O . ARG A 1 551 ? 13.454 29.274 15.983 1.00 84.50 551 ARG A O 1
ATOM 4510 N N . MET A 1 552 ? 13.286 29.059 18.220 1.00 86.06 552 MET A N 1
ATOM 4511 C CA . MET A 1 552 ? 14.717 29.196 18.508 1.00 86.06 552 MET A CA 1
ATOM 4512 C C . MET A 1 552 ? 15.501 27.972 18.048 1.00 86.06 552 MET A C 1
ATOM 4514 O O . MET A 1 552 ? 16.499 28.137 17.356 1.00 86.06 552 MET A O 1
ATOM 4518 N N . GLY A 1 553 ? 15.016 26.762 18.327 1.00 86.94 553 GLY A N 1
ATOM 4519 C CA . GLY A 1 553 ? 15.644 25.523 17.884 1.00 86.94 553 GLY A CA 1
ATOM 4520 C C . GLY A 1 553 ? 15.770 25.433 16.373 1.00 86.94 553 GLY A C 1
ATOM 4521 O O . GLY A 1 553 ? 16.850 25.134 15.884 1.00 86.94 553 GLY A O 1
ATOM 4522 N N . ARG A 1 554 ? 14.716 25.794 15.630 1.00 82.88 554 ARG A N 1
ATOM 4523 C CA . ARG A 1 554 ? 14.762 25.886 14.163 1.00 82.88 554 ARG A CA 1
ATOM 4524 C C . ARG A 1 554 ? 15.851 26.857 13.693 1.00 82.88 554 ARG A C 1
ATOM 4526 O O . ARG A 1 554 ? 16.707 26.466 12.905 1.00 82.88 554 ARG A O 1
ATOM 4533 N N . ARG A 1 555 ? 15.880 28.077 14.243 1.00 84.94 555 ARG A N 1
ATOM 4534 C CA . ARG A 1 555 ? 16.896 29.090 13.905 1.00 84.94 555 ARG A CA 1
ATOM 4535 C C . ARG A 1 555 ? 18.316 28.647 14.287 1.00 84.94 555 ARG A C 1
ATOM 4537 O O . ARG A 1 555 ? 19.256 28.955 13.567 1.00 84.94 555 ARG A O 1
ATOM 4544 N N . GLN A 1 556 ? 18.487 27.913 15.388 1.00 87.31 556 GLN A N 1
ATOM 4545 C CA . GLN A 1 556 ? 19.766 27.312 15.784 1.00 87.31 556 GLN A CA 1
ATOM 4546 C C . GLN A 1 556 ? 20.210 26.225 14.798 1.00 87.31 556 GLN A C 1
ATOM 4548 O O . GLN A 1 556 ? 21.364 26.244 14.378 1.00 87.31 556 GLN A O 1
ATOM 4553 N N . SER A 1 557 ? 19.313 25.312 14.400 1.00 83.88 557 SER A N 1
ATOM 4554 C CA . SER A 1 557 ? 19.600 24.275 13.398 1.00 83.88 557 SER A CA 1
ATOM 4555 C C . SER A 1 557 ? 20.023 24.893 12.061 1.00 83.88 557 SER A C 1
ATOM 4557 O O . SER A 1 557 ? 21.048 24.509 11.504 1.00 83.88 557 SER A O 1
ATOM 4559 N N . GLU A 1 558 ? 19.268 25.884 11.578 1.00 81.88 558 GLU A N 1
ATOM 4560 C CA . GLU A 1 558 ? 19.550 26.615 10.335 1.00 81.88 558 GLU A CA 1
ATOM 4561 C C . GLU A 1 558 ? 20.885 27.370 10.411 1.00 81.88 558 GLU A C 1
ATOM 4563 O O . GLU A 1 558 ? 21.725 27.227 9.523 1.00 81.88 558 GLU A O 1
ATOM 4568 N N . ASN A 1 559 ? 21.124 28.128 11.487 1.00 85.00 559 ASN A N 1
ATOM 4569 C CA . ASN A 1 559 ? 22.372 28.868 11.682 1.00 85.00 559 ASN A CA 1
ATOM 4570 C C . ASN A 1 559 ? 23.590 27.941 11.794 1.00 85.00 559 ASN A C 1
ATOM 4572 O O . ASN A 1 559 ? 24.648 28.274 11.263 1.00 85.00 559 ASN A O 1
ATOM 4576 N N . LEU A 1 560 ? 23.465 26.795 12.474 1.00 83.81 560 LEU A N 1
ATOM 4577 C CA . LEU A 1 560 ? 24.545 25.812 12.566 1.00 83.81 560 LEU A CA 1
ATOM 4578 C C . LEU A 1 560 ? 24.847 25.207 11.190 1.00 83.81 560 LEU A C 1
ATOM 4580 O O . LEU A 1 560 ? 26.011 25.166 10.804 1.00 83.81 560 LEU A O 1
ATOM 4584 N N . GLY A 1 561 ? 23.818 24.810 10.434 1.00 80.75 561 GLY A N 1
ATOM 4585 C CA . GLY A 1 561 ? 23.981 24.296 9.072 1.00 80.75 561 GLY A CA 1
ATOM 4586 C C . GLY A 1 561 ? 24.653 25.308 8.139 1.00 80.75 561 GLY A C 1
ATOM 4587 O O . GLY A 1 561 ? 25.609 24.961 7.448 1.00 80.75 561 GLY A O 1
ATOM 4588 N N . LYS A 1 562 ? 24.224 26.578 8.180 1.00 77.88 562 LYS A N 1
ATOM 4589 C CA . LYS A 1 562 ? 24.844 27.677 7.419 1.00 77.88 562 LYS A CA 1
ATOM 4590 C C . LYS A 1 562 ? 26.307 27.905 7.805 1.00 77.88 562 LYS A C 1
ATOM 4592 O O . LYS A 1 562 ? 27.159 27.956 6.924 1.00 77.88 562 LYS A O 1
ATOM 4597 N N . ARG A 1 563 ? 26.615 27.993 9.106 1.00 80.81 563 ARG A N 1
ATOM 4598 C CA . ARG A 1 563 ? 27.998 28.153 9.594 1.00 80.81 563 ARG A CA 1
ATOM 4599 C C . ARG A 1 563 ? 28.881 26.986 9.167 1.00 80.81 563 ARG A C 1
ATOM 4601 O O . ARG A 1 563 ? 29.951 27.215 8.628 1.00 80.81 563 ARG A O 1
ATOM 4608 N N . PHE A 1 564 ? 28.418 25.752 9.352 1.00 78.56 564 PHE A N 1
ATOM 4609 C CA . PHE A 1 564 ? 29.184 24.560 8.996 1.00 78.56 564 PHE A CA 1
ATOM 4610 C C . PHE A 1 564 ? 29.451 24.463 7.488 1.00 78.56 564 PHE A C 1
ATOM 4612 O O . PHE A 1 564 ? 30.571 24.154 7.093 1.00 78.56 564 PHE A O 1
ATOM 4619 N N . ARG A 1 565 ? 28.460 24.809 6.648 1.00 71.00 565 ARG A N 1
ATOM 4620 C CA . ARG A 1 565 ? 28.634 24.960 5.192 1.00 71.00 565 ARG A CA 1
ATOM 4621 C C . ARG A 1 565 ? 29.722 25.988 4.871 1.00 71.00 565 ARG A C 1
ATOM 4623 O O . ARG A 1 565 ? 30.639 25.658 4.132 1.00 71.00 565 ARG A O 1
ATOM 4630 N N . ALA A 1 566 ? 29.656 27.182 5.462 1.00 70.12 566 ALA A N 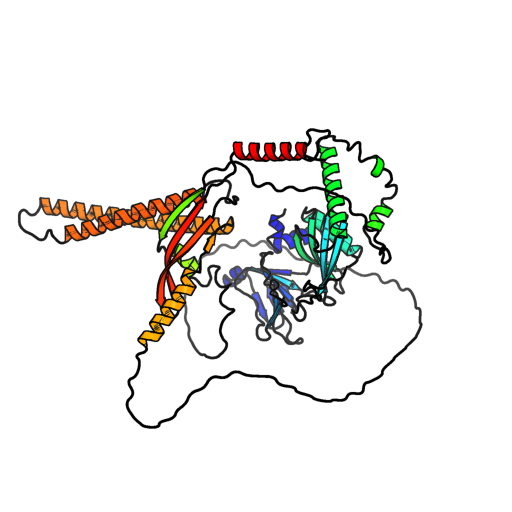1
ATOM 4631 C CA . ALA A 1 566 ? 30.638 28.246 5.235 1.00 70.12 566 ALA A CA 1
ATOM 4632 C C . ALA A 1 566 ? 32.054 27.897 5.740 1.00 70.12 566 ALA A C 1
ATOM 4634 O O . ALA A 1 566 ? 33.035 28.333 5.150 1.00 70.12 566 ALA A O 1
ATOM 4635 N N . THR A 1 567 ? 32.178 27.103 6.811 1.00 76.06 567 THR A N 1
ATOM 4636 C CA . THR A 1 567 ? 33.478 26.644 7.333 1.00 76.06 567 THR A CA 1
ATOM 4637 C C . THR A 1 567 ? 34.096 25.525 6.491 1.00 76.06 567 THR A C 1
ATOM 4639 O O . THR A 1 567 ? 35.305 25.537 6.291 1.00 76.06 567 THR A O 1
ATOM 4642 N N . LEU A 1 568 ? 33.303 24.563 6.000 1.00 66.19 568 LEU A N 1
ATOM 4643 C CA . LEU A 1 568 ? 33.818 23.480 5.146 1.00 66.19 568 LEU A CA 1
ATOM 4644 C C . LEU A 1 568 ? 34.057 23.908 3.693 1.00 66.19 568 LEU A C 1
ATOM 4646 O O . LEU A 1 568 ? 34.928 23.345 3.038 1.00 66.19 568 LEU A O 1
ATOM 4650 N N . TYR A 1 569 ? 33.292 24.880 3.194 1.00 66.62 569 TYR A N 1
ATOM 4651 C CA . TYR A 1 569 ? 33.351 25.343 1.807 1.00 66.62 569 TYR A CA 1
ATOM 4652 C C . TYR A 1 569 ? 33.467 26.876 1.748 1.00 66.62 569 TYR A C 1
ATOM 4654 O O . TYR A 1 569 ? 32.512 27.546 1.346 1.00 66.62 569 TYR A O 1
ATOM 4662 N N . PRO A 1 570 ? 34.608 27.456 2.169 1.00 54.84 570 PRO A N 1
ATOM 4663 C CA . PRO A 1 570 ? 34.840 28.894 2.084 1.00 54.84 570 PRO A CA 1
ATOM 4664 C C . PRO A 1 570 ? 34.995 29.323 0.615 1.00 54.84 570 PRO A C 1
ATOM 4666 O O . PRO A 1 570 ? 36.030 29.107 -0.009 1.00 54.84 570 PRO A O 1
ATOM 4669 N N . GLY A 1 571 ? 33.940 29.914 0.055 1.00 53.97 571 GLY A N 1
ATOM 4670 C CA . GLY A 1 571 ? 33.876 30.407 -1.323 1.00 53.97 571 GLY A CA 1
ATOM 4671 C C . GLY A 1 571 ? 32.441 30.776 -1.707 1.00 53.97 571 GLY A C 1
ATOM 4672 O O . GLY A 1 571 ? 31.494 30.351 -1.051 1.00 53.97 571 GLY A O 1
ATOM 4673 N N . ASP A 1 572 ? 32.272 31.562 -2.769 1.00 50.59 572 ASP A N 1
ATOM 4674 C CA . ASP A 1 572 ? 31.110 32.446 -2.942 1.00 50.59 572 ASP A CA 1
ATOM 4675 C C . ASP A 1 572 ? 29.691 31.837 -2.936 1.00 50.59 572 ASP A C 1
ATOM 4677 O O . ASP A 1 572 ? 29.454 30.666 -3.260 1.00 50.59 572 ASP A O 1
ATOM 4681 N N . SER A 1 573 ? 28.748 32.747 -2.653 1.00 52.38 573 SER A N 1
ATOM 4682 C CA . SER A 1 573 ? 27.280 32.654 -2.564 1.00 52.38 573 SER A CA 1
ATOM 4683 C C . SER A 1 573 ? 26.673 32.195 -1.224 1.00 52.38 573 SER A C 1
ATOM 4685 O O . SER A 1 573 ? 26.850 31.075 -0.749 1.00 52.38 573 SER A O 1
ATOM 4687 N N . ASP A 1 574 ? 25.822 33.067 -0.671 1.00 49.53 574 ASP A N 1
ATOM 4688 C CA . ASP A 1 574 ? 25.030 32.892 0.564 1.00 49.53 574 ASP A CA 1
ATOM 4689 C C . ASP A 1 574 ? 23.815 31.936 0.376 1.00 49.53 574 ASP A C 1
ATOM 4691 O O . ASP A 1 574 ? 22.843 31.926 1.140 1.00 49.53 574 ASP A O 1
ATOM 4695 N N . GLY A 1 575 ? 23.842 31.146 -0.705 1.00 48.19 575 GLY A N 1
ATOM 4696 C CA . GLY A 1 575 ? 22.775 30.253 -1.147 1.00 48.19 575 GLY A CA 1
ATOM 4697 C C . GLY A 1 575 ? 22.776 28.913 -0.413 1.00 48.19 575 GLY A C 1
ATOM 4698 O O . GLY A 1 575 ? 23.824 28.347 -0.094 1.00 48.19 575 GLY A O 1
ATOM 4699 N N . LEU A 1 576 ? 21.580 28.365 -0.173 1.00 41.84 576 LEU A N 1
ATOM 4700 C CA . LEU A 1 576 ? 21.403 27.077 0.516 1.00 41.84 576 LEU A CA 1
ATOM 4701 C C . LEU A 1 576 ? 21.741 25.855 -0.360 1.00 41.84 576 LEU A C 1
ATOM 4703 O O . LEU A 1 576 ? 21.869 24.748 0.158 1.00 41.84 576 LEU A O 1
ATOM 4707 N N . LEU A 1 577 ? 21.875 26.065 -1.670 1.00 41.44 577 LEU A N 1
ATOM 4708 C CA . LEU A 1 577 ? 22.190 25.066 -2.686 1.00 41.44 577 LEU A CA 1
ATOM 4709 C C . LEU A 1 577 ? 23.428 25.536 -3.460 1.00 41.44 577 LEU A C 1
ATOM 4711 O O . LEU A 1 577 ? 23.563 26.721 -3.753 1.00 41.44 577 LEU A O 1
ATOM 4715 N N . ARG A 1 578 ? 24.350 24.606 -3.696 1.00 51.03 578 ARG A N 1
ATOM 4716 C CA . ARG A 1 578 ? 25.354 24.618 -4.767 1.00 51.03 578 ARG A CA 1
ATOM 4717 C C . ARG A 1 578 ? 25.060 23.356 -5.577 1.00 51.03 578 ARG A C 1
ATOM 4719 O O . ARG A 1 578 ? 24.661 22.375 -4.903 1.00 51.03 578 ARG A O 1
#